Protein AF-A0A5J4SDQ0-F1 (afdb_monomer_lite)

Sequence (479 aa):
MIQATTTTGRCYTFYNEKVYILCRSPFIAYAEPESADDTTATPYETEPVEGYEIPTNTETGEQIPNCCQRHKGVFEVAKKWFEQFPDCCAYHREISLKPWFKKSNYNGLAEKIVKQFSYTQHLISDRIENNDWYEDITDYIEYNIDSFGHPAIGWDVYYNVVKYHIQNVEGIPKDKKRRLLEFIKMQYETPEPSSKKTEKTEKTDLNVLYSTYQKWFKIFPFDLSFFADIKPLFENKLYLINEKPKWNRYTKLASVKMHTKGTLIEALVALTDDIITRINTSSLYEEGLLTNPDKIKLELILKERKTKKYINNSQDEGQRYRKMLKEWFEDEKRFIKEITPFLNQSEKENTCSEAKETVQQPNTIKPKREIKTKELGDYFKNSFKGAGNGNINYFDEFIEDLKMDRTAKEFAEIALLAFEGGKMNDRKPKTFKVWYNIFCECVGCKYSKDYKPNRLYNRGGSIERLFGYLLVGRDKIHS

pLDDT: mean 78.06, std 20.23, range [22.03, 97.81]

Secondary structure (DSSP, 8-state):
-EEEE-TTS-EEEEETTEEEEESS-----------TTS--B---PPPPPTT----B-TTT--BTTTTSHHHHHHHHHHHHHHHHTTTTSHHHHHHHTSTT--GGGGTTHHHHHHHHHHHHHHHHHHHTTSTTHHHHHHHHHHHHHHTT-BS-TTHHHHHHHHHHHHHH-SSS-HHHHHHHHHHHHHHH-SPP--S--S-------HHHHHHHHHHHHHHS-TTSGGGTTTHHHHHS----B-SPPEEETTTTEEEEEBPPHHHHHHHHHHHHHHHHHHSSHHHHHHTT----HHHHHHHHHHHHHHH-------SSHHHHHHHHHHHHHHHHHHHHHHHHHHHHHHHHHTTSS--S----------------HHHHHTTB-TTTTT-STT---HHHHHHHHHHS---HHHHHHHHHHHHHSTTB-TT--SSHHHHHHHHHHHHT----TT--HHHH--TT-HHHHHTGGGTTT------

Radius of gyration: 32.78 Å; chains: 1; bounding box: 77×62×99 Å

Structure (mmCIF, N/CA/C/O backbone):
data_AF-A0A5J4SDQ0-F1
#
_entry.id   AF-A0A5J4SDQ0-F1
#
loop_
_atom_site.group_PDB
_atom_site.id
_atom_site.type_symbol
_atom_site.label_atom_id
_atom_site.label_alt_id
_atom_site.label_comp_id
_atom_site.label_asym_id
_atom_site.label_entity_id
_atom_site.label_seq_id
_atom_site.pdbx_PDB_ins_code
_atom_site.Cartn_x
_atom_site.Cartn_y
_atom_site.Cartn_z
_atom_site.occupancy
_atom_site.B_iso_or_equiv
_atom_site.auth_seq_id
_atom_site.auth_comp_id
_atom_site.auth_asym_id
_atom_site.auth_atom_id
_atom_site.pdbx_PDB_model_num
ATOM 1 N N . MET A 1 1 ? 7.386 -9.328 0.219 1.00 35.69 1 MET A N 1
ATOM 2 C CA . MET A 1 1 ? 5.950 -9.327 -0.103 1.00 35.69 1 MET A CA 1
ATOM 3 C C . MET A 1 1 ? 5.173 -9.509 1.193 1.00 35.69 1 MET A C 1
ATOM 5 O O . MET A 1 1 ? 5.039 -10.629 1.663 1.00 35.69 1 MET A O 1
ATOM 9 N N . ILE A 1 2 ? 4.728 -8.419 1.819 1.00 30.23 2 ILE A N 1
ATOM 10 C CA . ILE A 1 2 ? 3.844 -8.523 2.988 1.00 30.23 2 ILE A CA 1
ATOM 11 C C . ILE A 1 2 ? 2.436 -8.767 2.433 1.00 30.23 2 ILE A C 1
ATOM 13 O O . ILE A 1 2 ? 1.998 -8.047 1.533 1.00 30.23 2 ILE A O 1
ATOM 17 N N . GLN A 1 3 ? 1.760 -9.815 2.898 1.00 29.72 3 GLN A N 1
ATOM 18 C CA . GLN A 1 3 ? 0.373 -10.096 2.538 1.00 29.72 3 GLN A CA 1
ATOM 19 C C . GLN A 1 3 ? -0.507 -9.823 3.752 1.00 29.72 3 GLN A C 1
ATOM 21 O O . GLN A 1 3 ? -0.390 -10.493 4.773 1.00 29.72 3 GLN A O 1
ATOM 26 N N . ALA A 1 4 ? -1.390 -8.832 3.645 1.00 30.05 4 ALA A N 1
ATOM 27 C CA . ALA A 1 4 ? -2.441 -8.616 4.631 1.00 30.05 4 ALA A CA 1
ATOM 28 C C . ALA A 1 4 ? -3.776 -9.044 4.017 1.00 30.05 4 ALA A C 1
ATOM 30 O O . ALA A 1 4 ? -4.171 -8.557 2.958 1.00 30.05 4 ALA A O 1
ATOM 31 N N . THR A 1 5 ? -4.479 -9.963 4.670 1.00 27.41 5 THR A N 1
ATOM 32 C CA . THR A 1 5 ? -5.868 -10.310 4.349 1.00 27.41 5 THR A CA 1
ATOM 33 C C . THR A 1 5 ? -6.805 -9.522 5.250 1.00 27.41 5 THR A C 1
ATOM 35 O O . THR A 1 5 ? -6.665 -9.567 6.471 1.00 27.41 5 THR A O 1
ATOM 38 N N . THR A 1 6 ? -7.796 -8.843 4.670 1.00 31.20 6 THR A N 1
ATOM 39 C CA . THR A 1 6 ? -8.962 -8.384 5.441 1.00 31.20 6 THR A CA 1
ATOM 40 C C . THR A 1 6 ? -10.070 -9.431 5.383 1.00 31.20 6 THR A C 1
ATOM 42 O O . THR A 1 6 ? -10.131 -10.258 4.470 1.00 31.20 6 THR A O 1
ATOM 45 N N . THR A 1 7 ? -11.000 -9.359 6.333 1.00 30.38 7 THR A N 1
ATOM 46 C CA . THR A 1 7 ? -12.208 -10.197 6.472 1.00 30.38 7 THR A CA 1
ATOM 47 C C . THR A 1 7 ? -13.128 -10.226 5.239 1.00 30.38 7 THR A C 1
ATOM 49 O O . THR A 1 7 ? -14.090 -10.986 5.217 1.00 30.38 7 THR A O 1
ATOM 52 N N . THR A 1 8 ? -12.826 -9.452 4.189 1.00 31.61 8 THR A N 1
ATOM 53 C CA . THR A 1 8 ? -13.563 -9.416 2.912 1.00 31.61 8 THR A CA 1
ATOM 54 C C . THR A 1 8 ? -12.995 -10.335 1.820 1.00 31.61 8 THR A C 1
ATOM 56 O O . THR A 1 8 ? -13.502 -10.327 0.700 1.00 31.61 8 THR A O 1
ATOM 59 N N . GLY A 1 9 ? -11.946 -11.119 2.105 1.00 27.59 9 GLY A N 1
ATOM 60 C CA . GLY A 1 9 ? -11.331 -12.024 1.121 1.00 27.59 9 GLY A CA 1
ATOM 61 C C . GLY A 1 9 ? -10.495 -11.313 0.049 1.00 27.59 9 GLY A C 1
ATOM 62 O O . GLY A 1 9 ? -10.188 -11.900 -0.986 1.00 27.59 9 GLY A O 1
ATOM 63 N N . ARG A 1 10 ? -10.131 -10.044 0.278 1.00 35.12 10 ARG A N 1
ATOM 64 C CA . ARG A 1 10 ? -9.193 -9.293 -0.565 1.00 35.12 10 ARG A CA 1
ATOM 65 C C . ARG A 1 10 ? -7.779 -9.468 -0.019 1.00 35.12 10 ARG A C 1
ATOM 67 O O . ARG A 1 10 ? -7.531 -9.168 1.151 1.00 35.12 10 ARG A O 1
ATOM 74 N N . CYS A 1 11 ? -6.873 -9.947 -0.867 1.00 38.09 11 CYS A N 1
ATOM 75 C CA . CYS A 1 11 ? -5.451 -10.031 -0.556 1.00 38.09 11 CYS A CA 1
ATOM 76 C C . CYS A 1 11 ? -4.779 -8.717 -0.961 1.00 38.09 11 CYS A C 1
ATOM 78 O O . CYS A 1 11 ? -4.928 -8.264 -2.098 1.00 38.09 11 CYS A O 1
ATOM 80 N N . TYR A 1 12 ? -4.058 -8.109 -0.024 1.00 41.94 12 TYR A N 1
ATOM 81 C CA . TYR A 1 12 ? -3.282 -6.899 -0.257 1.00 41.94 12 TYR A CA 1
ATOM 82 C C . TYR A 1 12 ? -1.801 -7.252 -0.302 1.00 41.94 12 TYR A C 1
ATOM 84 O O . TYR A 1 12 ? -1.315 -7.964 0.575 1.00 41.94 12 TYR A O 1
ATOM 92 N N . THR A 1 13 ? -1.087 -6.761 -1.309 1.00 46.81 13 THR A N 1
ATOM 93 C CA . THR A 1 13 ? 0.366 -6.918 -1.428 1.00 46.81 13 THR A CA 1
ATOM 94 C C . THR A 1 13 ? 1.042 -5.557 -1.371 1.00 46.81 13 THR A C 1
ATOM 96 O O . THR A 1 13 ? 0.625 -4.631 -2.060 1.00 46.81 13 THR A O 1
ATOM 99 N N . PHE A 1 14 ? 2.077 -5.431 -0.542 1.00 45.88 14 PHE A N 1
ATOM 100 C CA . PHE A 1 14 ? 2.837 -4.188 -0.387 1.00 45.88 14 PHE A CA 1
ATOM 101 C C . PHE A 1 14 ? 4.094 -4.207 -1.256 1.00 45.88 14 PHE A C 1
ATOM 103 O O . PHE A 1 14 ? 4.908 -5.127 -1.132 1.00 45.88 14 PHE A O 1
ATOM 110 N N . TYR A 1 15 ? 4.250 -3.187 -2.102 1.00 43.94 15 TYR A N 1
ATOM 111 C CA . TYR A 1 15 ? 5.449 -2.971 -2.914 1.00 43.94 15 TYR A CA 1
ATOM 112 C C . TYR A 1 15 ? 5.595 -1.476 -3.255 1.00 43.94 15 TYR A C 1
ATOM 114 O O . TYR A 1 15 ? 4.617 -0.835 -3.637 1.00 43.94 15 TYR A O 1
ATOM 122 N N . ASN A 1 16 ? 6.794 -0.907 -3.070 1.00 43.16 16 ASN A N 1
ATOM 123 C CA . ASN A 1 16 ? 7.130 0.502 -3.354 1.00 43.16 16 ASN A CA 1
ATOM 124 C C . ASN A 1 16 ? 6.102 1.536 -2.843 1.00 43.16 16 ASN A C 1
ATOM 126 O O . ASN A 1 16 ? 5.562 2.319 -3.619 1.00 43.16 16 ASN A O 1
ATOM 130 N N . GLU A 1 17 ? 5.787 1.508 -1.541 1.00 43.22 17 GLU A N 1
ATOM 131 C CA . GLU A 1 17 ? 4.808 2.402 -0.875 1.00 43.22 17 GLU A CA 1
ATOM 132 C C . GLU A 1 17 ? 3.357 2.325 -1.405 1.00 43.22 17 GLU A C 1
ATOM 134 O O . GLU A 1 17 ? 2.469 3.027 -0.913 1.00 43.22 17 GLU A O 1
ATOM 139 N N . LYS A 1 18 ? 3.080 1.434 -2.364 1.00 42.62 18 LYS A N 1
ATOM 140 C CA . LYS A 1 18 ? 1.749 1.161 -2.909 1.00 42.62 18 LYS A CA 1
ATOM 141 C C . LYS A 1 18 ? 1.199 -0.144 -2.341 1.00 42.62 18 LYS A C 1
ATOM 143 O O . LYS A 1 18 ? 1.932 -1.100 -2.073 1.00 42.62 18 LYS A O 1
ATOM 148 N N . VAL A 1 19 ? -0.123 -0.187 -2.184 1.00 51.25 19 VAL A N 1
ATOM 149 C CA . VAL A 1 19 ? -0.841 -1.428 -1.871 1.00 51.25 19 VAL A CA 1
ATOM 150 C C . VAL A 1 19 ? -1.544 -1.912 -3.128 1.00 51.25 19 VAL A C 1
ATOM 152 O O . VAL A 1 19 ? -2.356 -1.190 -3.707 1.00 51.25 19 VAL A O 1
ATOM 155 N N . TYR A 1 20 ? -1.245 -3.138 -3.531 1.00 49.38 20 TYR A N 1
ATOM 156 C CA . TYR A 1 20 ? -1.877 -3.818 -4.651 1.00 49.38 20 TYR A CA 1
ATOM 157 C C . TYR A 1 20 ? -3.036 -4.669 -4.144 1.00 49.38 20 TYR A C 1
ATOM 159 O O . TYR A 1 20 ? -2.878 -5.425 -3.185 1.00 49.38 20 TYR A O 1
ATOM 167 N N . ILE A 1 21 ? -4.206 -4.542 -4.770 1.00 46.56 21 ILE A N 1
ATOM 168 C CA . ILE A 1 21 ? -5.401 -5.322 -4.429 1.00 46.56 21 ILE A CA 1
ATOM 169 C C . ILE A 1 21 ? -5.497 -6.500 -5.399 1.00 46.56 21 ILE A C 1
ATOM 171 O O . ILE A 1 21 ? -5.824 -6.317 -6.572 1.00 46.56 21 ILE A O 1
ATOM 175 N N . LEU A 1 22 ? -5.249 -7.715 -4.912 1.00 44.12 22 LEU A N 1
ATOM 176 C CA . LEU A 1 22 ? -5.443 -8.936 -5.691 1.00 44.12 22 LEU A CA 1
ATOM 177 C C . LEU A 1 22 ? -6.931 -9.306 -5.676 1.00 44.12 22 LEU A C 1
ATOM 179 O O . LEU A 1 22 ? -7.453 -9.868 -4.709 1.00 44.12 22 LEU A O 1
ATOM 183 N N . CYS A 1 23 ? -7.635 -8.995 -6.763 1.00 31.80 23 CYS A N 1
ATOM 184 C CA . CYS A 1 23 ? -8.961 -9.547 -7.021 1.00 31.80 23 CYS A CA 1
ATOM 185 C C . CYS A 1 23 ? -8.802 -10.934 -7.665 1.00 31.80 23 CYS A C 1
ATOM 187 O O . CYS A 1 23 ? -8.583 -11.025 -8.866 1.00 31.80 23 CYS A O 1
ATOM 189 N N . ARG A 1 24 ? -8.979 -11.991 -6.855 1.00 32.12 24 ARG A N 1
ATOM 190 C CA . ARG A 1 24 ? -8.962 -13.435 -7.197 1.00 32.12 24 ARG A CA 1
ATOM 191 C C . ARG A 1 24 ? -7.574 -14.089 -7.322 1.00 32.12 24 ARG A C 1
ATOM 193 O O . ARG A 1 24 ? -7.074 -14.293 -8.418 1.00 32.12 24 ARG A O 1
ATOM 200 N N . SER A 1 25 ? -7.020 -14.559 -6.201 1.00 28.48 25 SER A N 1
ATOM 201 C CA . SER A 1 25 ? -6.158 -15.756 -6.186 1.00 28.48 25 SER A CA 1
ATOM 202 C C . SER A 1 25 ? -6.154 -16.409 -4.788 1.00 28.48 25 SER A C 1
ATOM 204 O O . SER A 1 25 ? -6.123 -15.673 -3.801 1.00 28.48 25 SER A O 1
ATOM 206 N N . PRO A 1 26 ? -6.215 -17.754 -4.670 1.00 24.03 26 PRO A N 1
ATOM 207 C CA . PRO A 1 26 ? -6.356 -18.476 -3.399 1.00 24.03 26 PRO A CA 1
ATOM 208 C C . PRO A 1 26 ? -5.028 -18.780 -2.677 1.00 24.03 26 PRO A C 1
ATOM 210 O O . PRO A 1 26 ? -5.025 -19.531 -1.703 1.00 24.03 26 PRO A O 1
ATOM 213 N N . PHE A 1 27 ? -3.897 -18.228 -3.118 1.00 24.38 27 PHE A N 1
ATOM 214 C CA . PHE A 1 27 ? -2.608 -18.481 -2.472 1.00 24.38 27 PHE A CA 1
ATOM 215 C C . PHE A 1 27 ? -2.344 -17.472 -1.353 1.00 24.38 27 PHE A C 1
ATOM 217 O O . PHE A 1 27 ? -1.877 -16.360 -1.587 1.00 24.38 27 PHE A O 1
ATOM 224 N N . ILE A 1 28 ? -2.677 -17.888 -0.130 1.00 24.25 28 ILE A N 1
ATOM 225 C CA . ILE A 1 28 ? -2.322 -17.205 1.115 1.00 24.25 28 ILE A CA 1
ATOM 226 C C . ILE A 1 28 ? -0.981 -17.778 1.579 1.00 24.25 28 ILE A C 1
ATOM 228 O O . ILE A 1 28 ? -0.920 -18.937 1.991 1.00 24.25 28 ILE A O 1
ATOM 232 N N . ALA A 1 29 ? 0.078 -16.974 1.535 1.00 22.23 29 ALA A N 1
ATOM 233 C CA . ALA A 1 29 ? 1.296 -17.235 2.291 1.00 22.23 29 ALA A CA 1
ATOM 234 C C . ALA A 1 29 ? 1.412 -16.143 3.359 1.00 22.23 29 ALA A C 1
ATOM 236 O O . ALA A 1 29 ? 1.657 -14.978 3.053 1.00 22.23 29 ALA A O 1
ATOM 237 N N . TYR A 1 30 ? 1.189 -16.519 4.620 1.00 22.03 30 TYR A N 1
ATOM 238 C CA . TYR A 1 30 ? 1.487 -15.655 5.757 1.00 22.03 30 TYR A CA 1
ATOM 239 C C . TYR A 1 30 ? 3.001 -15.429 5.797 1.00 22.03 30 TYR A C 1
ATOM 241 O O . TYR A 1 30 ? 3.755 -16.376 6.007 1.00 22.03 30 TYR A O 1
ATOM 249 N N . ALA A 1 31 ? 3.435 -14.190 5.586 1.00 23.86 31 ALA A N 1
ATOM 250 C CA . ALA A 1 31 ? 4.782 -13.753 5.921 1.00 23.86 31 ALA A CA 1
ATOM 251 C C . ALA A 1 31 ? 4.683 -12.885 7.179 1.00 23.86 31 ALA A C 1
ATOM 253 O O . ALA A 1 31 ? 3.942 -11.898 7.198 1.00 23.86 31 ALA A O 1
ATOM 254 N N . GLU A 1 32 ? 5.386 -13.293 8.236 1.00 22.89 32 GLU A N 1
ATOM 255 C CA . GLU A 1 32 ? 5.629 -12.472 9.424 1.00 22.89 32 GLU A CA 1
ATOM 256 C C . GLU A 1 32 ? 6.285 -11.136 9.024 1.00 22.89 32 GLU A C 1
ATOM 258 O O . GLU A 1 32 ? 6.866 -11.039 7.937 1.00 22.89 32 GLU A O 1
ATOM 263 N N . PRO A 1 33 ? 6.181 -10.077 9.851 1.00 29.58 33 PRO A N 1
ATOM 264 C CA . PRO A 1 33 ? 6.766 -8.776 9.555 1.00 29.58 33 PRO A CA 1
ATOM 265 C C . PRO A 1 33 ? 8.284 -8.828 9.772 1.00 29.58 33 PRO A C 1
ATOM 267 O O . PRO A 1 33 ? 8.825 -8.183 10.666 1.00 29.58 33 PRO A O 1
ATOM 270 N N . GLU A 1 34 ? 8.983 -9.607 8.956 1.00 27.52 34 GLU A N 1
ATOM 271 C CA . GLU A 1 34 ? 10.407 -9.419 8.742 1.00 27.52 34 GLU A CA 1
ATOM 272 C C . GLU A 1 34 ? 10.576 -8.174 7.869 1.00 27.52 34 GLU A C 1
ATOM 274 O O . GLU A 1 34 ? 9.762 -7.890 6.983 1.00 27.52 34 GLU A O 1
ATOM 279 N N . SER A 1 35 ? 11.585 -7.363 8.188 1.00 38.53 35 SER A N 1
ATOM 280 C CA . SER A 1 35 ? 11.881 -6.120 7.477 1.00 38.53 35 SER A CA 1
ATOM 281 C C . SER A 1 35 ? 11.805 -6.317 5.95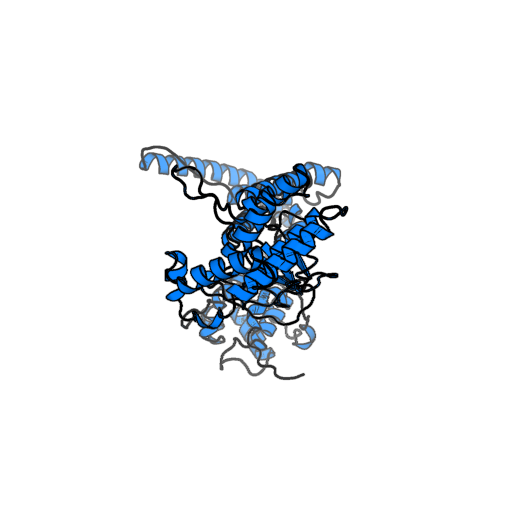6 1.00 38.53 35 SER A C 1
ATOM 283 O O . SER A 1 35 ? 12.195 -7.367 5.444 1.00 38.53 35 SER A O 1
ATOM 285 N N . ALA A 1 36 ? 11.316 -5.317 5.212 1.00 44.84 36 ALA A N 1
ATOM 286 C CA . ALA A 1 36 ? 11.179 -5.388 3.749 1.00 44.84 36 ALA A CA 1
ATOM 287 C C . ALA A 1 36 ? 12.482 -5.797 3.016 1.00 44.84 36 ALA A C 1
ATOM 289 O O . ALA A 1 36 ? 12.428 -6.206 1.854 1.00 44.84 36 ALA A O 1
ATOM 290 N N . ASP A 1 37 ? 13.621 -5.725 3.709 1.00 45.75 37 ASP A N 1
ATOM 291 C CA . ASP A 1 37 ? 14.965 -6.087 3.262 1.00 45.75 37 ASP A CA 1
ATOM 292 C C . ASP A 1 37 ? 15.222 -7.603 3.151 1.00 45.75 37 ASP A C 1
ATOM 294 O O . ASP A 1 37 ? 16.199 -7.998 2.509 1.00 45.75 37 ASP A O 1
ATOM 298 N N . ASP A 1 38 ? 14.373 -8.455 3.739 1.00 51.53 38 ASP A N 1
ATOM 299 C CA . ASP A 1 38 ? 14.533 -9.921 3.695 1.00 51.53 38 ASP A CA 1
ATOM 300 C C . ASP A 1 38 ? 13.494 -10.623 2.808 1.00 51.53 38 ASP A C 1
ATOM 302 O O . ASP A 1 38 ? 13.595 -11.819 2.530 1.00 51.53 38 ASP A O 1
ATOM 306 N N . THR A 1 39 ? 12.527 -9.877 2.270 1.00 57.25 39 THR A N 1
ATOM 307 C CA . THR A 1 39 ? 11.602 -10.421 1.273 1.00 57.25 39 THR A CA 1
ATOM 308 C C . THR A 1 39 ? 12.149 -10.224 -0.131 1.00 57.25 39 THR A C 1
ATOM 310 O O . THR A 1 39 ? 12.663 -9.156 -0.421 1.00 57.25 39 THR A O 1
ATOM 313 N N . THR A 1 40 ? 12.002 -11.204 -1.023 1.00 66.56 40 THR A N 1
ATOM 314 C CA . THR A 1 40 ? 12.386 -11.071 -2.439 1.00 66.56 40 THR A CA 1
ATOM 315 C C . THR A 1 40 ? 11.179 -11.269 -3.349 1.00 66.56 40 THR A C 1
ATOM 317 O O . THR A 1 40 ? 10.219 -11.956 -2.991 1.00 66.56 40 THR A O 1
ATOM 320 N N . ALA A 1 41 ? 11.202 -10.638 -4.518 1.00 74.19 41 ALA A N 1
ATOM 321 C CA . ALA A 1 41 ? 10.273 -10.917 -5.606 1.00 74.19 41 ALA A CA 1
ATOM 322 C C . ALA A 1 41 ? 11.092 -11.160 -6.871 1.00 74.19 41 ALA A C 1
ATOM 324 O O . ALA A 1 41 ? 11.980 -10.372 -7.196 1.00 74.19 41 ALA A O 1
ATOM 325 N N . THR A 1 42 ? 10.829 -12.272 -7.553 1.00 77.50 42 THR A N 1
ATOM 326 C CA . THR A 1 42 ? 11.573 -12.648 -8.755 1.00 77.50 42 THR A CA 1
ATOM 327 C C . THR A 1 42 ? 11.252 -11.690 -9.902 1.00 77.50 42 THR A C 1
ATOM 329 O O . THR A 1 42 ? 10.067 -11.439 -10.140 1.00 77.50 42 THR A O 1
ATOM 332 N N . PRO A 1 43 ? 12.266 -11.197 -10.636 1.00 85.06 43 PRO A N 1
ATOM 333 C CA . PRO A 1 43 ? 12.045 -10.478 -11.883 1.00 85.06 43 PRO A CA 1
ATOM 334 C C . PRO A 1 43 ? 11.229 -11.322 -12.867 1.00 85.06 43 PRO A C 1
ATOM 336 O O . PRO A 1 43 ? 11.309 -12.554 -12.858 1.00 85.06 43 PRO A O 1
ATOM 339 N N . TYR A 1 44 ? 10.470 -10.663 -13.735 1.00 88.44 44 TYR A N 1
ATOM 340 C CA . TYR A 1 44 ? 9.687 -11.312 -14.783 1.00 88.44 44 TYR A CA 1
ATOM 341 C C . TYR A 1 44 ? 9.853 -10.580 -16.116 1.00 88.44 44 TYR A C 1
ATOM 343 O O . TYR A 1 44 ? 10.232 -9.410 -16.156 1.00 88.44 44 TYR A O 1
ATOM 351 N N . GLU A 1 45 ? 9.613 -11.267 -17.229 1.00 90.19 45 GLU A N 1
ATOM 352 C CA . GLU A 1 45 ? 9.685 -10.653 -18.557 1.00 90.19 45 GLU A CA 1
ATOM 353 C C . GLU A 1 45 ? 8.442 -9.816 -18.849 1.00 90.19 45 GLU A C 1
ATOM 355 O O . GLU A 1 45 ? 7.326 -10.186 -18.486 1.00 90.19 45 GLU A O 1
ATOM 360 N N . THR A 1 46 ? 8.641 -8.680 -19.511 1.00 92.06 46 THR A N 1
ATOM 361 C CA . THR A 1 46 ? 7.539 -7.821 -19.948 1.00 92.06 46 THR A CA 1
ATOM 362 C C . THR A 1 46 ? 7.172 -8.094 -21.389 1.00 92.06 46 THR A C 1
ATOM 364 O O . THR A 1 46 ? 8.048 -8.317 -22.227 1.00 92.06 46 THR A O 1
ATOM 367 N N . GLU A 1 47 ? 5.888 -7.982 -21.694 1.00 92.25 47 GLU A N 1
ATOM 368 C CA . GLU A 1 47 ? 5.394 -8.153 -23.054 1.00 92.25 47 GLU A CA 1
ATOM 369 C C . GLU A 1 47 ? 5.553 -6.865 -23.883 1.00 92.25 47 GLU A C 1
ATOM 371 O O . GLU A 1 47 ? 5.419 -5.754 -23.344 1.00 92.25 47 GLU A O 1
ATOM 376 N N . PRO A 1 48 ? 5.851 -6.988 -25.191 1.00 93.12 48 PRO A N 1
ATOM 377 C CA . PRO A 1 48 ? 5.778 -5.858 -26.103 1.00 93.12 48 PRO A CA 1
ATOM 378 C C . PRO A 1 48 ? 4.333 -5.359 -26.205 1.00 93.12 48 PRO A C 1
ATOM 380 O O . PRO A 1 48 ? 3.376 -6.110 -26.014 1.00 93.12 48 PRO A O 1
ATOM 383 N N . VAL A 1 49 ? 4.171 -4.078 -26.517 1.00 91.31 49 VAL A N 1
ATOM 384 C CA . VAL A 1 49 ? 2.842 -3.501 -26.745 1.00 91.31 49 VAL A CA 1
ATOM 385 C C . VAL A 1 49 ? 2.297 -3.930 -28.110 1.00 91.31 49 VAL A C 1
ATOM 387 O O . VAL A 1 49 ? 3.059 -4.259 -29.019 1.00 91.31 49 VAL A O 1
ATOM 390 N N . GLU A 1 50 ? 0.972 -3.944 -28.254 1.00 90.25 50 GLU A N 1
ATOM 391 C CA . GLU A 1 50 ? 0.317 -4.246 -29.533 1.00 90.25 50 GLU A CA 1
ATOM 392 C C . GLU A 1 50 ? 0.849 -3.334 -30.648 1.00 90.25 50 GLU A C 1
ATOM 394 O O . GLU A 1 50 ? 1.003 -2.134 -30.430 1.00 90.25 50 GLU A O 1
ATOM 399 N N . GLY A 1 51 ? 1.138 -3.915 -31.817 1.00 91.25 51 GLY A N 1
ATOM 400 C CA . GLY A 1 51 ? 1.719 -3.202 -32.961 1.00 91.25 51 GLY A CA 1
ATOM 401 C C . GLY A 1 51 ? 3.248 -3.101 -32.948 1.00 91.25 51 GLY A C 1
ATOM 402 O O . GLY A 1 51 ? 3.831 -2.621 -33.919 1.00 91.25 51 GLY A O 1
ATOM 403 N N . TYR A 1 52 ? 3.919 -3.581 -31.897 1.00 95.50 52 TYR A N 1
ATOM 404 C CA . TYR A 1 52 ? 5.376 -3.565 -31.844 1.00 95.50 52 TYR A CA 1
ATOM 405 C C . TYR A 1 52 ? 6.003 -4.565 -32.824 1.00 95.50 52 TYR A C 1
ATOM 407 O O . TYR A 1 52 ? 5.831 -5.780 -32.705 1.00 95.50 52 TYR A O 1
ATOM 415 N N . GLU A 1 53 ? 6.826 -4.043 -33.728 1.00 93.88 53 GLU A N 1
ATOM 416 C CA . GLU A 1 53 ? 7.712 -4.825 -34.585 1.00 93.88 53 GLU A CA 1
ATOM 417 C C . GLU A 1 53 ? 9.150 -4.727 -34.078 1.00 93.88 53 GLU A C 1
ATOM 419 O O . GLU A 1 53 ? 9.619 -3.643 -33.724 1.00 93.88 53 GLU A O 1
ATOM 424 N N . ILE A 1 54 ? 9.866 -5.857 -34.054 1.00 93.00 54 ILE A N 1
ATOM 425 C CA . ILE A 1 54 ? 11.262 -5.894 -33.604 1.00 93.00 54 ILE A CA 1
ATOM 426 C C . ILE A 1 54 ? 12.118 -5.075 -34.583 1.00 93.00 54 ILE A C 1
ATOM 428 O O . ILE A 1 54 ? 12.259 -5.473 -35.746 1.00 93.00 54 ILE A O 1
ATOM 432 N N . PRO A 1 55 ? 12.747 -3.973 -34.130 1.00 92.56 55 PRO A N 1
ATOM 433 C CA . PRO A 1 55 ? 13.624 -3.181 -34.967 1.00 92.56 55 PRO A CA 1
ATOM 434 C C . PRO A 1 55 ? 14.757 -4.039 -35.513 1.00 92.56 55 PRO A C 1
ATOM 436 O O . PRO A 1 55 ? 15.443 -4.745 -34.769 1.00 92.56 55 PRO A O 1
ATOM 439 N N . THR A 1 56 ? 14.956 -3.937 -36.820 1.00 93.88 56 THR A N 1
ATOM 440 C CA . THR A 1 56 ? 15.993 -4.655 -37.551 1.00 93.88 56 THR A CA 1
ATOM 441 C C . THR A 1 56 ? 16.799 -3.645 -38.357 1.00 93.88 56 THR A C 1
ATOM 443 O O . THR A 1 56 ? 16.233 -2.737 -38.966 1.00 93.88 56 THR A O 1
ATOM 446 N N . ASN A 1 57 ? 18.124 -3.765 -38.332 1.00 94.19 57 ASN A N 1
ATOM 447 C CA . ASN A 1 57 ? 19.002 -2.946 -39.155 1.00 94.19 57 ASN A CA 1
ATOM 448 C C . ASN A 1 57 ? 18.744 -3.266 -40.636 1.00 94.19 57 ASN A C 1
ATOM 450 O O . ASN A 1 57 ? 18.814 -4.425 -41.040 1.00 94.19 57 ASN A O 1
ATOM 454 N N . THR A 1 58 ? 18.462 -2.249 -41.447 1.00 90.00 58 THR A N 1
ATOM 455 C CA . THR A 1 58 ? 18.114 -2.424 -42.866 1.00 90.00 58 THR A CA 1
ATOM 456 C C . THR A 1 58 ? 19.274 -2.920 -43.728 1.00 90.00 58 THR A C 1
ATOM 458 O O . THR A 1 58 ? 19.037 -3.481 -44.791 1.00 90.00 58 THR A O 1
ATOM 461 N N . GLU A 1 59 ? 20.517 -2.711 -43.292 1.00 91.00 59 GLU A N 1
ATOM 462 C CA . GLU A 1 59 ? 21.727 -3.108 -44.017 1.00 91.00 59 GLU A CA 1
ATOM 463 C C . GLU A 1 59 ? 22.254 -4.466 -43.544 1.00 91.00 59 GLU A C 1
ATOM 465 O O . GLU A 1 59 ? 22.631 -5.302 -44.362 1.00 91.00 59 GLU A O 1
ATOM 470 N N . THR A 1 60 ? 22.281 -4.702 -42.227 1.00 92.44 60 THR A N 1
ATOM 471 C CA . THR A 1 60 ? 22.887 -5.914 -41.645 1.00 92.44 60 THR A CA 1
ATOM 472 C C . THR A 1 60 ? 21.879 -7.007 -41.300 1.00 92.44 60 THR A C 1
ATOM 474 O O . THR A 1 60 ? 22.276 -8.146 -41.069 1.00 92.44 60 THR A O 1
ATOM 477 N N . GLY A 1 61 ? 20.581 -6.691 -41.236 1.00 92.62 61 GLY A N 1
ATOM 478 C CA . GLY A 1 61 ? 19.551 -7.618 -40.762 1.00 92.62 61 GLY A CA 1
ATOM 479 C C . GLY A 1 61 ? 19.616 -7.903 -39.255 1.00 92.62 61 GLY A C 1
ATOM 480 O O . GLY A 1 61 ? 18.891 -8.765 -38.760 1.00 92.62 61 GLY A O 1
ATOM 481 N N . GLU A 1 62 ? 20.477 -7.208 -38.504 1.00 94.75 62 GLU A N 1
ATOM 482 C CA . GLU A 1 62 ? 20.637 -7.432 -37.068 1.00 94.75 62 GLU A CA 1
ATOM 483 C C . GLU A 1 62 ? 19.481 -6.827 -36.263 1.00 94.75 62 GLU A C 1
ATOM 485 O O . GLU A 1 62 ? 19.056 -5.695 -36.495 1.00 94.75 62 GLU A O 1
ATOM 490 N N . GLN A 1 63 ? 19.001 -7.571 -35.269 1.00 95.19 63 GLN A N 1
ATOM 491 C CA . GLN A 1 63 ? 17.969 -7.125 -34.331 1.00 95.19 63 GLN A CA 1
ATOM 492 C C . GLN A 1 63 ? 18.579 -6.434 -33.101 1.00 95.19 63 GLN A C 1
ATOM 494 O O . GLN A 1 63 ? 19.799 -6.325 -32.956 1.00 95.19 63 GLN A O 1
ATOM 499 N N . ILE A 1 64 ? 17.728 -5.954 -32.189 1.00 93.56 64 ILE A N 1
ATOM 500 C CA . ILE A 1 64 ? 18.137 -5.424 -30.877 1.00 93.56 64 ILE A CA 1
ATOM 501 C C . ILE A 1 64 ? 19.089 -6.416 -30.174 1.00 93.56 64 ILE A C 1
ATOM 503 O O . ILE A 1 64 ? 18.766 -7.601 -30.092 1.00 93.56 64 ILE A O 1
ATOM 507 N N . PRO A 1 65 ? 20.228 -5.955 -29.619 1.00 94.19 65 PRO A N 1
ATOM 508 C CA . PRO A 1 65 ? 20.621 -4.552 -29.428 1.00 94.19 65 PRO A CA 1
ATOM 509 C C . PRO A 1 65 ? 21.306 -3.880 -30.628 1.00 94.19 65 PRO A C 1
ATOM 511 O O . PRO A 1 65 ? 21.477 -2.665 -30.613 1.00 94.19 65 PRO A O 1
ATOM 514 N N . ASN A 1 66 ? 21.686 -4.622 -31.667 1.00 95.62 66 ASN A N 1
ATOM 515 C CA . ASN A 1 66 ? 22.524 -4.121 -32.765 1.00 95.62 66 ASN A CA 1
ATOM 516 C C . ASN A 1 66 ? 21.742 -3.501 -33.934 1.00 95.62 66 ASN A C 1
ATOM 518 O O . ASN A 1 66 ? 22.343 -3.001 -34.882 1.00 95.62 66 ASN A O 1
ATOM 522 N N . CYS A 1 67 ? 20.412 -3.454 -33.851 1.00 94.88 67 CYS A N 1
ATOM 523 C CA . CYS A 1 67 ? 19.561 -2.872 -34.889 1.00 94.88 67 CYS A CA 1
ATOM 524 C C . CYS A 1 67 ? 19.873 -1.398 -35.201 1.00 94.88 67 CYS A C 1
ATOM 526 O O . CYS A 1 67 ? 19.679 -0.953 -36.329 1.00 94.88 67 CYS A O 1
ATOM 528 N N . CYS A 1 68 ? 20.350 -0.621 -34.221 1.00 94.31 68 CYS A N 1
ATOM 529 C CA . CYS A 1 68 ? 20.817 0.747 -34.431 1.00 94.31 68 CYS A CA 1
ATOM 530 C C . CYS A 1 68 ? 21.815 1.190 -33.350 1.00 94.31 68 CYS A C 1
ATOM 532 O O . CYS A 1 68 ? 21.876 0.622 -32.257 1.00 94.31 68 CYS A O 1
ATOM 534 N N . GLN A 1 69 ? 22.548 2.277 -33.614 1.00 94.00 69 GLN A N 1
ATOM 535 C CA . GLN A 1 69 ? 23.555 2.809 -32.685 1.00 94.00 69 GLN A CA 1
ATOM 536 C C . GLN A 1 69 ? 22.974 3.203 -31.318 1.00 94.00 69 GLN A C 1
ATOM 538 O O . GLN A 1 69 ? 23.655 3.101 -30.298 1.00 94.00 69 GLN A O 1
ATOM 543 N N . ARG A 1 70 ? 21.708 3.639 -31.276 1.00 92.94 70 ARG A N 1
ATOM 544 C CA . ARG A 1 70 ? 21.043 4.034 -30.028 1.00 92.94 70 ARG A CA 1
ATOM 545 C C . ARG A 1 70 ? 20.771 2.827 -29.126 1.00 92.94 70 ARG A C 1
ATOM 547 O O . ARG A 1 70 ? 21.131 2.877 -27.953 1.00 92.94 70 ARG A O 1
ATOM 554 N N . HIS A 1 71 ? 20.171 1.756 -29.653 1.00 96.44 71 HIS A N 1
ATOM 555 C CA . HIS A 1 71 ? 19.911 0.530 -28.880 1.00 96.44 71 HIS A CA 1
ATOM 556 C C . HIS A 1 71 ? 21.212 -0.144 -28.452 1.00 96.44 71 HIS A C 1
ATOM 558 O O . HIS A 1 71 ? 21.336 -0.535 -27.292 1.00 96.44 71 HIS A O 1
ATOM 564 N N . LYS A 1 72 ? 22.220 -0.156 -29.330 1.00 96.81 72 LYS A N 1
ATOM 565 C CA . LYS A 1 72 ? 23.557 -0.652 -29.000 1.00 96.81 72 LYS A CA 1
ATOM 566 C C . LYS A 1 72 ? 24.184 0.147 -27.858 1.00 96.81 72 LYS A C 1
ATOM 568 O O . LYS A 1 72 ? 24.673 -0.436 -26.898 1.00 96.81 72 LYS A O 1
ATOM 573 N N . GLY A 1 73 ? 24.104 1.478 -27.906 1.00 96.50 73 GLY A N 1
ATOM 574 C CA . GLY A 1 73 ? 24.601 2.346 -26.837 1.00 96.50 73 GLY A CA 1
ATOM 575 C C . GLY A 1 73 ? 23.921 2.098 -25.486 1.00 96.50 73 GLY A C 1
ATOM 576 O O . GLY A 1 73 ? 24.604 2.016 -24.468 1.00 96.50 73 GLY A O 1
ATOM 577 N N . VAL A 1 74 ? 22.594 1.925 -25.467 1.00 96.62 74 VAL A N 1
ATOM 578 C CA . VAL A 1 74 ? 21.844 1.588 -24.240 1.00 96.62 74 VAL A CA 1
ATOM 579 C C . VAL A 1 74 ? 22.279 0.235 -23.676 1.00 96.62 74 VAL A C 1
ATOM 581 O O . VAL A 1 74 ? 22.507 0.124 -22.472 1.00 96.62 74 VAL A O 1
ATOM 584 N N . PHE A 1 75 ? 22.440 -0.770 -24.539 1.00 97.81 75 PHE A N 1
ATOM 585 C CA . PHE A 1 75 ? 22.918 -2.088 -24.139 1.00 97.81 75 PHE A CA 1
ATOM 586 C C . PHE A 1 75 ? 24.317 -2.029 -23.513 1.00 97.81 75 PHE A C 1
ATOM 588 O O . PHE A 1 75 ? 24.512 -2.558 -22.423 1.00 97.81 75 PHE A O 1
ATOM 595 N N . GLU A 1 76 ? 25.268 -1.327 -24.137 1.00 97.25 76 GLU A N 1
ATOM 596 C CA . GLU A 1 76 ? 26.630 -1.194 -23.602 1.00 97.25 76 GLU A CA 1
ATOM 597 C C . GLU A 1 76 ? 26.664 -0.444 -22.260 1.00 97.25 76 GLU A C 1
ATOM 599 O O . GLU A 1 76 ? 27.409 -0.824 -21.356 1.00 97.25 76 GLU A O 1
ATOM 604 N N . VAL A 1 77 ? 25.823 0.584 -22.081 1.00 94.94 77 VAL A N 1
ATOM 605 C CA . VAL A 1 77 ? 25.679 1.277 -20.787 1.00 94.94 77 VAL A CA 1
ATOM 606 C C . VAL A 1 77 ? 25.170 0.318 -19.708 1.00 94.94 77 VAL A C 1
ATOM 608 O O . VAL A 1 77 ? 25.759 0.247 -18.628 1.00 94.94 77 VAL A O 1
ATOM 611 N N . ALA A 1 78 ? 24.110 -0.440 -19.997 1.00 96.19 78 ALA A N 1
ATOM 612 C CA . ALA A 1 78 ? 23.538 -1.394 -19.050 1.00 96.19 78 ALA A CA 1
ATO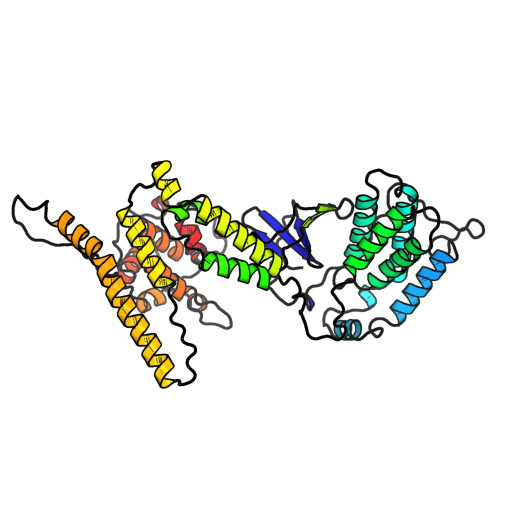M 613 C C . ALA A 1 78 ? 24.504 -2.544 -18.729 1.00 96.19 78 ALA A C 1
ATOM 615 O O . ALA A 1 78 ? 24.657 -2.926 -17.568 1.00 96.19 78 ALA A O 1
ATOM 616 N N . LYS A 1 79 ? 25.216 -3.048 -19.740 1.00 96.62 79 LYS A N 1
ATOM 617 C CA . LYS A 1 79 ? 26.233 -4.089 -19.593 1.00 96.62 79 LYS A CA 1
ATOM 618 C C . LYS A 1 79 ? 27.387 -3.624 -18.709 1.00 96.62 79 LYS A C 1
ATOM 620 O O . LYS A 1 79 ? 27.712 -4.300 -17.736 1.00 96.62 79 LYS A O 1
ATOM 625 N N . LYS A 1 80 ? 27.943 -2.437 -18.973 1.00 95.44 80 LYS A N 1
ATOM 626 C CA . LYS A 1 80 ? 29.017 -1.851 -18.158 1.00 95.44 80 LYS A CA 1
ATOM 627 C C . LYS A 1 80 ? 28.585 -1.629 -16.706 1.00 95.44 80 LYS A C 1
ATOM 629 O O . LYS A 1 80 ? 29.366 -1.853 -15.785 1.00 95.44 80 LYS A O 1
ATOM 634 N N . TRP A 1 81 ? 27.345 -1.197 -16.485 1.00 94.25 81 TRP A N 1
ATOM 635 C CA . TRP A 1 81 ? 26.786 -1.085 -15.136 1.00 94.25 81 TRP A CA 1
ATOM 636 C C . TRP A 1 81 ? 26.696 -2.459 -14.446 1.00 94.25 81 TRP A C 1
ATOM 638 O O . TRP A 1 81 ? 27.104 -2.598 -13.293 1.00 94.25 81 TRP A O 1
ATOM 648 N N . PHE A 1 82 ? 26.241 -3.495 -15.157 1.00 94.44 82 PHE A N 1
ATOM 649 C CA . PHE A 1 82 ? 26.096 -4.850 -14.614 1.00 94.44 82 PHE A CA 1
ATOM 650 C C . PHE A 1 82 ? 27.443 -5.526 -14.305 1.00 94.44 82 PHE A C 1
ATOM 652 O O . PHE A 1 82 ? 27.561 -6.314 -13.360 1.00 94.44 82 PHE A O 1
ATOM 659 N N . GLU A 1 83 ? 28.489 -5.199 -15.064 1.00 94.50 83 GLU A N 1
ATOM 660 C CA . GLU A 1 83 ? 29.863 -5.621 -14.771 1.00 94.50 83 GLU A CA 1
ATOM 661 C C . GLU A 1 83 ? 30.320 -5.110 -13.399 1.00 94.50 83 GLU A C 1
ATOM 663 O O . GLU A 1 83 ? 30.907 -5.876 -12.634 1.00 94.50 83 GLU A O 1
ATOM 668 N N . GLN A 1 84 ? 29.974 -3.864 -13.055 1.00 92.31 84 GLN A N 1
ATOM 669 C CA . GLN A 1 84 ? 30.293 -3.250 -11.762 1.00 92.31 84 GLN A CA 1
ATOM 670 C C . GLN A 1 84 ? 29.372 -3.709 -10.626 1.00 92.31 84 GLN A C 1
ATOM 672 O O . GLN A 1 84 ? 29.765 -3.651 -9.467 1.00 92.31 84 GLN A O 1
ATOM 677 N N . PHE A 1 85 ? 28.150 -4.151 -10.919 1.00 90.56 85 PHE A N 1
ATOM 678 C CA . PHE A 1 85 ? 27.222 -4.680 -9.919 1.00 90.56 85 PHE A CA 1
ATOM 679 C C . PHE A 1 85 ? 27.764 -5.979 -9.284 1.00 90.56 85 PHE A C 1
ATOM 681 O O . PHE A 1 85 ? 28.225 -6.858 -10.015 1.00 90.56 85 PHE A O 1
ATOM 688 N N . PRO A 1 86 ? 27.690 -6.179 -7.954 1.00 91.19 86 PRO A N 1
ATOM 689 C CA . PRO A 1 86 ? 27.039 -5.343 -6.940 1.00 91.19 86 PRO A CA 1
ATOM 690 C C . PRO A 1 86 ? 27.914 -4.235 -6.328 1.00 91.19 86 PRO A C 1
ATOM 692 O O . PRO A 1 86 ? 27.442 -3.479 -5.486 1.00 91.19 86 PRO A O 1
ATOM 695 N N . ASP A 1 87 ? 29.162 -4.086 -6.759 1.00 90.06 87 ASP A N 1
ATOM 696 C CA . ASP A 1 87 ? 30.122 -3.128 -6.194 1.00 90.06 87 ASP A CA 1
ATOM 697 C C . ASP A 1 87 ? 29.945 -1.678 -6.674 1.00 90.06 87 ASP A C 1
ATOM 699 O O . ASP A 1 87 ? 30.700 -0.787 -6.283 1.00 90.06 87 ASP A O 1
ATOM 703 N N . CYS A 1 88 ? 28.925 -1.408 -7.488 1.00 84.00 88 CYS A N 1
ATOM 704 C CA . CYS A 1 88 ? 28.673 -0.096 -8.077 1.00 84.00 88 CYS A CA 1
ATOM 705 C C . CYS A 1 88 ? 28.263 0.990 -7.060 1.00 84.00 88 CYS A C 1
ATOM 707 O O . CYS A 1 88 ? 28.450 2.174 -7.336 1.00 84.00 88 CYS A O 1
ATOM 709 N N . CYS A 1 89 ? 27.720 0.633 -5.887 1.00 81.94 89 CYS A N 1
ATOM 710 C CA . CYS A 1 89 ? 27.394 1.590 -4.820 1.00 81.94 89 CYS A CA 1
ATOM 711 C C . CYS A 1 89 ? 27.309 0.926 -3.432 1.00 81.94 89 CYS A C 1
ATOM 713 O O . CYS A 1 89 ? 27.306 -0.296 -3.308 1.00 81.94 89 CYS A O 1
ATOM 715 N N . ALA A 1 90 ? 27.231 1.728 -2.360 1.00 82.50 90 ALA A N 1
ATOM 716 C CA . ALA A 1 90 ? 27.109 1.215 -0.989 1.00 82.50 90 ALA A CA 1
ATOM 717 C C . ALA A 1 90 ? 25.878 0.311 -0.799 1.00 82.50 90 ALA A C 1
ATOM 719 O O . ALA A 1 90 ? 26.014 -0.782 -0.264 1.00 82.50 90 ALA A O 1
ATOM 720 N N . TYR A 1 91 ? 24.720 0.722 -1.321 1.00 81.56 91 TYR A N 1
ATOM 721 C CA . TYR A 1 91 ? 23.475 -0.040 -1.222 1.00 81.56 91 TYR A CA 1
ATOM 722 C C . TYR A 1 91 ? 23.566 -1.423 -1.888 1.00 81.56 91 TYR A C 1
ATOM 724 O O . TYR A 1 91 ? 23.223 -2.434 -1.279 1.00 81.56 91 TYR A O 1
ATOM 732 N N . HIS A 1 92 ? 24.084 -1.504 -3.117 1.00 86.12 92 HIS A N 1
ATOM 733 C CA . HIS A 1 92 ? 24.235 -2.793 -3.795 1.00 86.12 92 HIS A CA 1
ATOM 734 C C . HIS A 1 92 ? 25.304 -3.679 -3.135 1.00 86.12 92 HIS A C 1
ATOM 736 O O . HIS A 1 92 ? 25.121 -4.896 -3.081 1.00 86.12 92 HIS A O 1
ATOM 742 N N . ARG A 1 93 ? 26.354 -3.090 -2.539 1.00 88.44 93 ARG A N 1
ATOM 743 C CA . ARG A 1 93 ? 27.315 -3.829 -1.702 1.00 88.44 93 ARG A CA 1
ATOM 744 C C . ARG A 1 93 ? 26.680 -4.392 -0.435 1.00 88.44 93 ARG A C 1
ATOM 746 O O . ARG A 1 93 ? 27.040 -5.482 -0.027 1.00 88.44 93 ARG A O 1
ATOM 753 N N . GLU A 1 94 ? 25.733 -3.695 0.183 1.00 86.56 94 GLU A N 1
ATOM 754 C CA . GLU A 1 94 ? 24.990 -4.241 1.326 1.00 86.56 94 GLU A CA 1
ATOM 755 C C . GLU A 1 94 ? 24.069 -5.392 0.904 1.00 86.56 94 GLU A C 1
ATOM 757 O O . GLU A 1 94 ? 24.006 -6.416 1.585 1.00 86.56 94 GLU A O 1
ATOM 762 N N . ILE A 1 95 ? 23.409 -5.271 -0.253 1.00 84.25 95 ILE A N 1
ATOM 763 C CA . ILE A 1 95 ? 22.592 -6.352 -0.822 1.00 84.25 95 ILE A CA 1
ATOM 764 C C . ILE A 1 95 ? 23.428 -7.605 -1.087 1.00 84.25 95 ILE A C 1
ATOM 766 O O . ILE A 1 95 ? 22.948 -8.711 -0.847 1.00 84.25 95 ILE A O 1
ATOM 770 N N . SER A 1 96 ? 24.672 -7.462 -1.551 1.00 88.62 96 SER A N 1
ATOM 771 C CA . SER A 1 96 ? 25.514 -8.623 -1.858 1.00 88.62 96 SER A CA 1
ATOM 772 C C . SER A 1 96 ? 25.891 -9.459 -0.633 1.00 88.62 96 SER A C 1
ATOM 774 O O . SER A 1 96 ? 26.236 -10.630 -0.783 1.00 88.62 96 SER A O 1
ATOM 776 N N . LEU A 1 97 ? 25.768 -8.890 0.571 1.00 89.50 97 LEU A N 1
ATOM 777 C CA . LEU A 1 97 ? 25.982 -9.582 1.843 1.00 89.50 97 LEU A CA 1
ATOM 778 C C . LEU A 1 97 ? 24.761 -10.402 2.294 1.00 89.50 97 LEU A C 1
ATOM 780 O O . LEU A 1 97 ? 24.862 -11.168 3.254 1.00 89.50 97 LEU A O 1
ATOM 784 N N . LYS A 1 98 ? 23.599 -10.248 1.645 1.00 86.44 98 LYS A N 1
ATOM 785 C CA . LYS A 1 98 ? 22.369 -10.948 2.034 1.00 86.44 98 LYS A CA 1
ATOM 786 C C . LYS A 1 98 ? 22.421 -12.435 1.641 1.00 86.44 98 LYS A C 1
ATOM 788 O O . LYS A 1 98 ? 22.822 -12.749 0.521 1.00 86.44 98 LYS A O 1
ATOM 793 N N . PRO A 1 99 ? 21.930 -13.368 2.486 1.00 85.94 99 PRO A N 1
ATOM 794 C CA . PRO A 1 99 ? 22.016 -14.812 2.214 1.00 85.94 99 PRO A CA 1
ATOM 795 C C . PRO A 1 99 ? 21.308 -15.273 0.932 1.00 85.94 99 PRO A C 1
ATOM 797 O O . PRO A 1 99 ? 21.691 -16.273 0.327 1.00 85.94 99 PRO A O 1
ATOM 800 N N . TRP A 1 100 ? 20.257 -14.560 0.522 1.00 82.88 100 TRP A N 1
ATOM 801 C CA . TRP A 1 100 ? 19.480 -14.869 -0.678 1.00 82.88 100 TRP A CA 1
ATOM 802 C C . TRP A 1 100 ? 20.125 -14.337 -1.969 1.00 82.88 100 TRP A C 1
ATOM 804 O O . TRP A 1 100 ? 19.692 -14.705 -3.066 1.00 82.88 100 TRP A O 1
ATOM 814 N N . PHE A 1 101 ? 21.144 -13.477 -1.877 1.00 88.62 101 PHE A N 1
ATOM 815 C CA . PHE A 1 101 ? 21.721 -12.817 -3.040 1.00 88.62 101 PHE A CA 1
ATOM 816 C C . PHE A 1 101 ? 22.566 -13.772 -3.889 1.00 88.62 101 PHE A C 1
ATOM 818 O O . PHE A 1 101 ? 23.502 -14.415 -3.415 1.00 88.62 101 PHE A O 1
ATOM 825 N N . LYS A 1 102 ? 22.277 -13.810 -5.194 1.00 88.38 102 LYS A N 1
ATOM 826 C CA . LYS A 1 102 ? 23.120 -14.453 -6.208 1.00 88.38 102 LYS A CA 1
ATOM 827 C C . LYS A 1 102 ? 23.162 -13.576 -7.454 1.00 88.38 102 LYS A C 1
ATOM 829 O O . LYS A 1 102 ? 22.133 -13.397 -8.100 1.00 88.38 102 LYS A O 1
ATOM 834 N N . LYS A 1 103 ? 24.347 -13.074 -7.832 1.00 89.56 103 LYS A N 1
ATOM 835 C CA . LYS A 1 103 ? 24.522 -12.231 -9.037 1.00 89.56 103 LYS A CA 1
ATOM 836 C C . LYS A 1 103 ? 23.981 -12.909 -10.304 1.00 89.56 103 LYS A C 1
ATOM 838 O O . LYS A 1 103 ? 23.369 -12.245 -11.130 1.00 89.56 103 LYS A O 1
ATOM 843 N N . SER A 1 104 ? 24.131 -14.231 -10.416 1.00 89.69 104 SER A N 1
ATOM 844 C CA . SER A 1 104 ? 23.635 -15.025 -11.549 1.00 89.69 104 SER A CA 1
ATOM 845 C C . SER A 1 104 ? 22.121 -14.944 -11.762 1.00 89.69 104 SER A C 1
ATOM 847 O O . SER A 1 104 ? 21.664 -15.144 -12.882 1.00 89.69 104 SER A O 1
ATOM 849 N N . ASN A 1 105 ? 21.341 -14.636 -10.719 1.00 86.50 105 ASN A N 1
ATOM 850 C CA . ASN A 1 105 ? 19.889 -14.469 -10.835 1.00 86.50 105 ASN A CA 1
ATOM 851 C C . ASN A 1 105 ? 19.506 -13.219 -11.644 1.00 86.50 105 ASN A C 1
ATOM 853 O O . ASN A 1 105 ? 18.352 -13.075 -12.026 1.00 86.50 105 ASN A O 1
ATOM 857 N N . TYR A 1 106 ? 20.469 -12.331 -11.900 1.00 88.12 106 TYR A N 1
ATOM 858 C CA . TYR A 1 106 ? 20.301 -11.094 -12.657 1.00 88.12 106 TYR A CA 1
ATOM 859 C C . TYR A 1 106 ? 21.016 -11.154 -14.018 1.00 88.12 106 TYR A C 1
ATOM 861 O O . TYR A 1 106 ? 21.246 -10.125 -14.647 1.00 88.12 106 TYR A O 1
ATOM 869 N N . ASN A 1 107 ? 21.411 -12.343 -14.484 1.00 90.06 107 ASN A N 1
ATOM 870 C CA . ASN A 1 107 ? 21.954 -12.504 -15.832 1.00 90.06 107 ASN A CA 1
ATOM 871 C C . ASN A 1 107 ? 20.902 -12.113 -16.884 1.00 90.06 107 ASN A C 1
ATOM 873 O O . ASN A 1 107 ? 19.719 -12.392 -16.713 1.00 90.06 107 ASN A O 1
ATOM 877 N N . GLY A 1 108 ? 21.335 -11.491 -17.984 1.00 92.25 108 GLY A N 1
ATOM 878 C CA . GLY A 1 108 ? 20.431 -11.029 -19.047 1.00 92.25 108 GLY A CA 1
ATOM 879 C C . GLY A 1 108 ? 19.805 -9.649 -18.803 1.00 92.25 108 GLY A C 1
ATOM 880 O O . GLY A 1 108 ? 18.948 -9.210 -19.570 1.00 92.25 108 GLY A O 1
ATOM 881 N N . LEU A 1 109 ? 20.200 -8.945 -17.734 1.00 93.00 109 LEU A N 1
ATOM 882 C CA . LEU A 1 109 ? 19.595 -7.663 -17.367 1.00 93.00 109 LEU A CA 1
ATOM 883 C C . LEU A 1 109 ? 19.827 -6.568 -18.414 1.00 93.00 109 LEU A C 1
ATOM 885 O O . LEU A 1 109 ? 18.944 -5.747 -18.644 1.00 93.00 109 LEU A O 1
ATOM 889 N N . ALA A 1 110 ? 20.991 -6.561 -19.069 1.00 95.62 110 ALA A N 1
ATOM 890 C CA . ALA A 1 110 ? 21.293 -5.593 -20.120 1.00 95.62 110 ALA A CA 1
ATOM 891 C C . ALA A 1 110 ? 20.365 -5.782 -21.331 1.00 95.62 110 ALA A C 1
ATOM 893 O O . ALA A 1 110 ? 19.814 -4.809 -21.849 1.00 95.62 110 ALA A O 1
ATOM 894 N N . GLU A 1 111 ? 20.139 -7.034 -21.734 1.00 95.62 111 GLU A N 1
ATOM 895 C CA . GLU A 1 111 ? 19.206 -7.432 -22.787 1.00 95.62 111 GLU A CA 1
ATOM 896 C C . GLU A 1 111 ? 17.763 -7.073 -22.420 1.00 95.62 111 GLU A C 1
ATOM 898 O O . GLU A 1 111 ? 17.031 -6.531 -23.250 1.00 95.62 111 GLU A O 1
ATOM 903 N N . LYS A 1 112 ? 17.359 -7.326 -21.170 1.00 95.62 112 LYS A N 1
ATOM 904 C CA . LYS A 1 112 ? 16.044 -6.932 -20.652 1.00 95.62 112 LYS A CA 1
ATOM 905 C C . LYS A 1 112 ? 15.852 -5.415 -20.737 1.00 95.62 112 LYS A C 1
ATOM 907 O O . LYS A 1 112 ? 14.887 -4.962 -21.347 1.00 95.62 112 LYS A O 1
ATOM 912 N N . ILE A 1 113 ? 16.797 -4.629 -20.213 1.00 96.62 113 ILE A N 1
ATOM 913 C CA . ILE A 1 113 ? 16.734 -3.158 -20.204 1.00 96.62 113 ILE A CA 1
ATOM 914 C C . ILE A 1 113 ? 16.584 -2.595 -21.621 1.00 96.62 113 ILE A C 1
ATOM 916 O O . ILE A 1 113 ? 15.719 -1.750 -21.854 1.00 96.62 113 ILE A O 1
ATOM 920 N N . VAL A 1 114 ? 17.398 -3.047 -22.583 1.00 97.12 114 VAL A N 1
ATOM 921 C CA . VAL A 1 114 ? 17.343 -2.512 -23.954 1.00 97.12 114 VAL A CA 1
ATOM 922 C C . VAL A 1 114 ? 16.052 -2.906 -24.682 1.00 97.12 114 VAL A C 1
ATOM 924 O O . VAL A 1 114 ? 15.496 -2.080 -25.410 1.00 97.12 114 VAL A O 1
ATOM 927 N N . LYS A 1 115 ? 15.525 -4.119 -24.452 1.00 96.25 115 LYS A N 1
ATOM 928 C CA . LYS A 1 115 ? 14.224 -4.546 -24.995 1.00 96.25 115 LYS A CA 1
ATOM 929 C C . LYS A 1 115 ? 13.085 -3.697 -24.440 1.00 96.25 115 LYS A C 1
ATOM 931 O O . LYS A 1 115 ? 12.329 -3.113 -25.209 1.00 96.25 115 LYS A O 1
ATOM 936 N N . GLN A 1 116 ? 13.018 -3.550 -23.120 1.00 96.75 116 GLN A N 1
ATOM 937 C CA . GLN A 1 116 ? 12.007 -2.735 -22.441 1.00 96.75 116 GLN A CA 1
ATOM 938 C C . GLN A 1 116 ? 12.063 -1.269 -22.856 1.00 96.75 116 GLN A C 1
ATOM 940 O O . GLN A 1 116 ? 11.031 -0.633 -23.087 1.00 96.75 116 GLN A O 1
ATOM 945 N N . PHE A 1 117 ? 13.276 -0.736 -23.005 1.00 97.19 117 PHE A N 1
ATOM 946 C CA . PHE A 1 117 ? 13.479 0.592 -23.558 1.00 97.19 117 PHE A CA 1
ATOM 947 C C . PHE A 1 117 ? 12.892 0.686 -24.968 1.00 97.19 117 PHE A C 1
ATOM 949 O O . PHE A 1 117 ? 12.106 1.593 -25.228 1.00 97.19 117 PHE A O 1
ATOM 956 N N . SER A 1 118 ? 13.188 -0.270 -25.854 1.00 96.94 118 SER A N 1
ATOM 957 C CA . SER A 1 118 ? 12.618 -0.275 -27.203 1.00 96.94 118 SER A CA 1
ATOM 958 C C . SER A 1 118 ? 11.092 -0.359 -27.212 1.00 96.94 118 SER A C 1
ATOM 960 O O . SER A 1 118 ? 10.476 0.335 -28.020 1.00 96.94 118 SER A O 1
ATOM 962 N N . TYR A 1 119 ? 10.482 -1.174 -26.349 1.00 97.38 119 TYR A N 1
ATOM 963 C CA . TYR A 1 119 ? 9.023 -1.263 -26.256 1.00 97.38 119 TYR A CA 1
ATOM 964 C C . TYR A 1 119 ? 8.421 0.071 -25.813 1.00 97.38 119 TYR A C 1
ATOM 966 O O . TYR A 1 119 ? 7.455 0.555 -26.396 1.00 97.38 119 TYR A O 1
ATOM 974 N N . THR A 1 120 ? 9.048 0.713 -24.828 1.00 96.75 120 THR A N 1
ATOM 975 C CA . THR A 1 120 ? 8.612 2.009 -24.297 1.00 96.75 120 THR A CA 1
ATOM 976 C C . THR A 1 120 ? 8.753 3.124 -25.328 1.00 96.75 120 THR A C 1
ATOM 978 O O . THR A 1 120 ? 7.875 3.975 -25.433 1.00 96.75 120 THR A O 1
ATOM 981 N N . GLN A 1 121 ? 9.822 3.116 -26.131 1.00 95.31 121 GLN A N 1
ATOM 982 C CA . GLN A 1 121 ? 9.984 4.061 -27.238 1.00 95.31 121 GLN A CA 1
ATOM 983 C C . GLN A 1 121 ? 8.863 3.929 -28.266 1.00 95.31 121 GLN A C 1
ATOM 985 O O . GLN A 1 121 ? 8.296 4.939 -28.680 1.00 95.31 121 GLN A O 1
ATOM 990 N N . HIS A 1 122 ? 8.546 2.694 -28.662 1.00 95.62 122 HIS A N 1
ATOM 991 C CA . HIS A 1 122 ? 7.460 2.433 -29.599 1.00 95.62 122 HIS A CA 1
ATOM 992 C C . HIS A 1 122 ? 6.119 2.895 -29.020 1.00 95.62 122 HIS A C 1
ATOM 994 O O . HIS A 1 122 ? 5.428 3.668 -29.671 1.00 95.62 122 HIS A O 1
ATOM 1000 N N . LEU A 1 123 ? 5.805 2.528 -27.771 1.00 96.38 123 LEU A N 1
ATOM 1001 C CA . LEU A 1 123 ? 4.576 2.955 -27.099 1.00 96.38 123 LEU A CA 1
ATOM 1002 C C . LEU A 1 123 ? 4.432 4.482 -27.063 1.00 96.38 123 LEU A C 1
ATOM 1004 O O . LEU A 1 123 ? 3.363 5.008 -27.361 1.00 96.38 123 LEU A O 1
ATOM 1008 N N . ILE A 1 124 ? 5.500 5.197 -26.696 1.00 95.69 124 ILE A N 1
ATOM 1009 C CA . ILE A 1 124 ? 5.479 6.661 -26.672 1.00 95.69 124 ILE A CA 1
ATOM 1010 C C . ILE A 1 124 ? 5.232 7.195 -28.083 1.00 95.69 124 ILE A C 1
ATOM 1012 O O . ILE A 1 124 ? 4.358 8.032 -28.260 1.00 95.69 124 ILE A O 1
ATOM 1016 N N . SER A 1 125 ? 5.958 6.712 -29.091 1.00 93.75 125 SER A N 1
ATOM 1017 C CA . SER A 1 125 ? 5.790 7.195 -30.464 1.00 93.75 125 SER A CA 1
ATOM 1018 C C . SER A 1 125 ? 4.385 6.947 -31.017 1.00 93.75 125 SER A C 1
ATOM 1020 O O . SER A 1 125 ? 3.857 7.805 -31.716 1.00 93.75 125 SER A O 1
ATOM 1022 N N . ASP A 1 126 ? 3.807 5.784 -30.724 1.00 94.94 126 ASP A N 1
ATOM 1023 C CA . ASP A 1 126 ? 2.514 5.348 -31.252 1.00 94.94 126 ASP A CA 1
ATOM 1024 C C . ASP A 1 126 ? 1.338 6.037 -30.545 1.00 94.94 126 ASP A C 1
ATOM 1026 O O . ASP A 1 126 ? 0.371 6.455 -31.177 1.00 94.94 126 ASP A O 1
ATOM 1030 N N . ARG A 1 127 ? 1.429 6.214 -29.220 1.00 94.50 127 ARG A N 1
ATOM 1031 C CA . ARG A 1 127 ? 0.263 6.566 -28.395 1.00 94.50 127 ARG A CA 1
ATOM 1032 C C . ARG A 1 127 ? 0.304 7.944 -27.767 1.00 94.50 127 ARG A C 1
ATOM 1034 O O . ARG A 1 127 ? -0.664 8.319 -27.111 1.00 94.50 127 ARG A O 1
ATOM 1041 N N . ILE A 1 128 ? 1.370 8.726 -27.961 1.00 95.06 128 ILE A N 1
ATOM 1042 C CA . ILE A 1 128 ? 1.489 10.061 -27.349 1.00 95.06 128 ILE A CA 1
ATOM 1043 C C . ILE A 1 128 ? 0.338 11.000 -27.732 1.00 95.06 128 ILE A C 1
ATOM 1045 O O . ILE A 1 128 ? -0.001 11.881 -26.946 1.00 95.06 128 ILE A O 1
ATOM 1049 N N . GLU A 1 129 ? -0.291 10.807 -28.894 1.00 94.56 129 GLU A N 1
ATOM 1050 C CA . GLU A 1 129 ? -1.425 11.609 -29.373 1.00 94.56 129 GLU A CA 1
ATOM 1051 C C . GLU A 1 129 ? -2.811 11.061 -28.999 1.00 94.56 129 GLU A C 1
ATOM 1053 O O . GLU A 1 129 ? -3.810 11.742 -29.225 1.00 94.56 129 GLU A O 1
ATOM 1058 N N . ASN A 1 130 ? -2.893 9.891 -28.362 1.00 94.81 130 ASN A N 1
ATOM 1059 C CA . ASN A 1 130 ? -4.169 9.323 -27.926 1.00 94.81 130 ASN A CA 1
ATOM 1060 C C . ASN A 1 130 ? -4.776 10.117 -26.762 1.00 94.81 130 ASN A C 1
ATOM 1062 O O . ASN A 1 130 ? -4.072 10.767 -25.995 1.00 94.81 130 ASN A O 1
ATOM 1066 N N . ASN A 1 131 ? -6.095 10.038 -26.575 1.00 93.38 131 ASN A N 1
ATOM 1067 C CA . ASN A 1 131 ? -6.772 10.769 -25.496 1.00 93.38 131 ASN A CA 1
ATOM 1068 C C . ASN A 1 131 ? -6.307 10.339 -24.092 1.00 93.38 131 ASN A C 1
ATOM 1070 O O . ASN A 1 131 ? -6.215 11.173 -23.195 1.00 93.38 131 ASN A O 1
ATOM 1074 N N . ASP A 1 132 ? -5.996 9.055 -23.911 1.00 92.56 132 ASP A N 1
ATOM 1075 C CA . ASP A 1 132 ? -5.546 8.441 -22.657 1.00 92.56 132 ASP A CA 1
ATOM 1076 C C . ASP A 1 132 ? -4.025 8.205 -22.615 1.00 92.56 132 ASP A C 1
ATOM 1078 O O . ASP A 1 132 ? -3.538 7.377 -21.843 1.00 92.56 132 ASP A O 1
ATOM 1082 N N . TRP A 1 133 ? -3.267 8.939 -23.443 1.00 94.88 133 TRP A N 1
ATOM 1083 C CA . TRP A 1 133 ? -1.821 8.764 -23.619 1.00 94.88 133 TRP A CA 1
ATOM 1084 C C . TRP A 1 133 ? -1.041 8.759 -22.300 1.00 94.88 133 TRP A C 1
ATOM 1086 O O . TRP A 1 133 ? -0.069 8.019 -22.149 1.00 94.88 133 TRP A O 1
ATOM 1096 N N . TYR A 1 134 ? -1.437 9.611 -21.348 1.00 93.81 134 TYR A N 1
ATOM 1097 C CA . TYR A 1 134 ? -0.689 9.817 -20.113 1.00 93.81 134 TYR A CA 1
ATOM 1098 C C . TYR A 1 134 ? -0.784 8.585 -19.221 1.00 93.81 134 TYR A C 1
ATOM 1100 O O . TYR A 1 134 ? 0.238 8.048 -18.796 1.00 93.81 134 TYR A O 1
ATOM 1108 N N . GLU A 1 135 ? -2.000 8.115 -18.962 1.00 92.00 135 GLU A N 1
ATOM 1109 C CA . GLU A 1 135 ? -2.257 6.912 -18.182 1.00 92.00 135 GLU A CA 1
ATOM 1110 C C . GLU A 1 135 ? -1.654 5.685 -18.865 1.00 92.00 135 GLU A C 1
ATOM 1112 O O . GLU A 1 135 ? -1.013 4.884 -18.195 1.00 92.00 135 GLU A O 1
ATOM 1117 N N . ASP A 1 136 ? -1.786 5.565 -20.187 1.00 94.69 136 ASP A N 1
ATOM 1118 C CA . ASP A 1 136 ? -1.242 4.436 -20.940 1.00 94.69 136 ASP A CA 1
ATOM 1119 C C . ASP A 1 136 ? 0.293 4.343 -20.828 1.00 94.69 136 ASP A C 1
ATOM 1121 O O . ASP A 1 136 ? 0.846 3.334 -20.386 1.00 94.69 136 ASP A O 1
ATOM 1125 N N . ILE A 1 137 ? 0.999 5.435 -21.136 1.00 95.56 137 ILE A N 1
ATOM 1126 C CA . ILE A 1 137 ? 2.466 5.470 -21.090 1.00 95.56 137 ILE A CA 1
ATOM 1127 C C . ILE A 1 137 ? 2.979 5.303 -19.655 1.00 95.56 137 ILE A C 1
ATOM 1129 O O . ILE A 1 137 ? 3.931 4.555 -19.422 1.00 95.56 137 ILE A O 1
ATOM 1133 N N . THR A 1 138 ? 2.366 5.978 -18.677 1.00 93.31 138 THR A N 1
ATOM 1134 C CA . THR A 1 138 ? 2.815 5.878 -17.279 1.00 93.31 138 THR A CA 1
ATOM 1135 C C . THR A 1 138 ? 2.553 4.495 -16.689 1.00 93.31 138 THR A C 1
ATOM 1137 O O . THR A 1 138 ? 3.442 3.959 -16.031 1.00 93.31 138 THR A O 1
ATOM 1140 N N . ASP A 1 139 ? 1.412 3.866 -16.986 1.00 92.75 139 ASP A N 1
ATOM 1141 C CA . ASP A 1 139 ? 1.121 2.495 -16.555 1.00 92.75 139 ASP A CA 1
ATOM 1142 C C . ASP A 1 139 ? 2.140 1.496 -17.120 1.00 92.75 139 ASP A C 1
ATOM 1144 O O . ASP A 1 139 ? 2.563 0.583 -16.405 1.00 92.75 139 ASP A O 1
ATOM 1148 N N . TYR A 1 140 ? 2.565 1.670 -18.377 1.00 95.81 140 TYR A N 1
ATOM 1149 C CA . TYR A 1 140 ? 3.575 0.801 -18.982 1.00 95.81 140 TYR A CA 1
ATOM 1150 C C . TYR A 1 140 ? 4.954 0.996 -18.355 1.00 95.81 140 TYR A C 1
ATOM 1152 O O . TYR A 1 140 ? 5.667 0.026 -18.105 1.00 95.81 140 TYR A O 1
ATOM 1160 N N . ILE A 1 141 ? 5.343 2.239 -18.057 1.00 93.62 141 ILE A N 1
ATOM 1161 C CA . ILE A 1 141 ? 6.605 2.510 -17.359 1.00 93.62 141 ILE A CA 1
ATOM 1162 C C . ILE A 1 141 ? 6.587 1.863 -15.967 1.00 93.62 141 ILE A C 1
ATOM 1164 O O . ILE A 1 141 ? 7.563 1.209 -15.603 1.00 93.62 141 ILE A O 1
ATOM 1168 N N . GLU A 1 142 ? 5.485 1.979 -15.219 1.00 89.75 142 GLU A N 1
ATOM 1169 C CA . GLU A 1 142 ? 5.325 1.311 -13.918 1.00 89.75 142 GLU A CA 1
ATOM 1170 C C . GLU A 1 142 ? 5.405 -0.215 -14.040 1.00 89.75 142 GLU A C 1
ATOM 1172 O O . GLU A 1 142 ? 6.100 -0.845 -13.249 1.00 89.75 142 GLU A O 1
ATOM 1177 N N . TYR A 1 143 ? 4.755 -0.802 -15.049 1.00 92.62 143 TYR A N 1
ATOM 1178 C CA . TYR A 1 143 ? 4.832 -2.236 -15.344 1.00 92.62 143 TYR A CA 1
ATOM 1179 C C . TYR A 1 143 ? 6.267 -2.699 -15.619 1.00 92.62 143 TYR A C 1
ATOM 1181 O O . TYR A 1 143 ? 6.712 -3.711 -15.079 1.00 92.62 143 TYR A O 1
ATOM 1189 N N . ASN A 1 144 ? 7.030 -1.932 -16.402 1.00 93.62 144 ASN A N 1
ATOM 1190 C CA . ASN A 1 144 ? 8.435 -2.244 -16.653 1.00 93.62 144 ASN A CA 1
ATOM 1191 C C . ASN A 1 144 ? 9.284 -2.153 -15.382 1.00 93.62 144 ASN A C 1
ATOM 1193 O O . ASN A 1 144 ? 10.106 -3.037 -15.156 1.00 93.62 144 ASN A O 1
ATOM 1197 N N . ILE A 1 145 ? 9.070 -1.145 -14.533 1.00 89.19 145 ILE A N 1
ATOM 1198 C CA . ILE A 1 145 ? 9.786 -1.012 -13.253 1.00 89.19 145 ILE A CA 1
ATOM 1199 C C . ILE A 1 145 ? 9.456 -2.186 -12.319 1.00 89.19 145 ILE A C 1
ATOM 1201 O O . ILE A 1 145 ? 10.366 -2.802 -11.770 1.00 89.19 145 ILE A O 1
ATOM 1205 N N . ASP A 1 146 ? 8.176 -2.535 -12.178 1.00 85.94 146 ASP A N 1
ATOM 1206 C CA . ASP A 1 146 ? 7.716 -3.652 -11.339 1.00 85.94 146 ASP A CA 1
ATOM 1207 C C . ASP A 1 146 ? 8.320 -4.997 -11.781 1.00 85.94 146 ASP A C 1
ATOM 1209 O O . ASP A 1 146 ? 8.683 -5.836 -10.956 1.00 85.94 146 ASP A O 1
ATOM 1213 N N . SER A 1 147 ? 8.546 -5.168 -13.087 1.00 91.06 147 SER A N 1
ATOM 1214 C CA . SER A 1 147 ? 9.146 -6.380 -13.654 1.00 91.06 147 SER A CA 1
ATOM 1215 C C . SER A 1 147 ? 10.585 -6.677 -13.223 1.00 91.06 147 SER A C 1
ATOM 1217 O O . SER A 1 147 ? 11.068 -7.789 -13.442 1.00 91.06 147 SER A O 1
ATOM 1219 N N . PHE A 1 148 ? 11.281 -5.717 -12.605 1.00 88.62 148 PHE A N 1
ATOM 1220 C CA . PHE A 1 148 ? 12.600 -5.944 -12.009 1.00 88.62 148 PHE A CA 1
ATOM 1221 C C . PHE A 1 148 ? 12.529 -6.650 -10.646 1.00 88.62 148 PHE A C 1
ATOM 1223 O O . PHE A 1 148 ? 13.564 -7.054 -10.120 1.00 88.62 148 PHE A O 1
ATOM 1230 N N . GLY A 1 149 ? 11.332 -6.847 -10.083 1.00 83.38 149 GLY A N 1
ATOM 1231 C CA . GLY A 1 149 ? 11.134 -7.587 -8.840 1.00 83.38 149 GLY A CA 1
ATOM 1232 C C . GLY A 1 149 ? 11.563 -6.814 -7.589 1.00 83.38 149 GLY A C 1
ATOM 1233 O O . GLY A 1 149 ? 11.512 -5.583 -7.542 1.00 83.38 149 GLY A O 1
ATOM 1234 N N . HIS A 1 150 ? 11.950 -7.539 -6.536 1.00 78.62 150 HIS A N 1
ATOM 1235 C CA . HIS A 1 150 ? 12.415 -6.961 -5.270 1.00 78.62 150 HIS A CA 1
ATOM 1236 C C . HIS A 1 150 ? 13.666 -7.685 -4.747 1.00 78.62 150 HIS A C 1
ATOM 1238 O O . HIS A 1 150 ? 13.597 -8.900 -4.534 1.00 78.62 150 HIS A O 1
ATOM 1244 N N . PRO A 1 151 ? 14.765 -6.958 -4.469 1.00 75.94 151 PRO A N 1
ATOM 1245 C CA . PRO A 1 151 ? 14.962 -5.552 -4.831 1.00 75.94 151 PRO A CA 1
ATOM 1246 C C . PRO A 1 151 ? 14.972 -5.379 -6.357 1.00 75.94 151 PRO A C 1
ATOM 1248 O O . PRO A 1 151 ? 15.393 -6.276 -7.082 1.00 75.94 151 PRO A O 1
ATOM 1251 N N . ALA A 1 152 ? 14.512 -4.226 -6.839 1.00 83.56 152 ALA A N 1
ATOM 1252 C CA . ALA A 1 152 ? 14.284 -3.958 -8.261 1.00 83.56 152 ALA A CA 1
ATOM 1253 C C . ALA A 1 152 ? 15.581 -3.733 -9.073 1.00 83.56 152 ALA A C 1
ATOM 1255 O O . ALA A 1 152 ? 15.670 -2.793 -9.844 1.00 83.56 152 ALA A O 1
ATOM 1256 N N . ILE A 1 153 ? 16.627 -4.538 -8.897 1.00 87.44 153 ILE A N 1
ATOM 1257 C CA . ILE A 1 153 ? 17.973 -4.317 -9.463 1.00 87.44 153 ILE A CA 1
ATOM 1258 C C . ILE A 1 153 ? 17.944 -3.976 -10.967 1.00 87.44 153 ILE A C 1
ATOM 1260 O O . ILE A 1 153 ? 17.439 -4.753 -11.771 1.00 87.44 153 ILE A O 1
ATOM 1264 N N . GLY A 1 154 ? 18.541 -2.841 -11.353 1.00 87.69 154 GLY A N 1
ATOM 1265 C CA . GLY A 1 154 ? 18.654 -2.376 -12.745 1.00 87.69 154 GLY A CA 1
ATOM 1266 C C . GLY A 1 154 ? 17.491 -1.522 -13.252 1.00 87.69 154 GLY A C 1
ATOM 1267 O O . GLY A 1 154 ? 17.590 -0.957 -14.347 1.00 87.69 154 GLY A O 1
ATOM 1268 N N . TRP A 1 155 ? 16.423 -1.367 -12.460 1.00 88.06 155 TRP A N 1
ATOM 1269 C CA . TRP A 1 155 ? 15.309 -0.471 -12.783 1.00 88.06 155 TRP A CA 1
ATOM 1270 C C . TRP A 1 155 ? 15.773 0.967 -13.033 1.00 88.06 155 TRP A C 1
ATOM 1272 O O . TRP A 1 155 ? 15.243 1.653 -13.905 1.00 88.06 155 TRP A O 1
ATOM 1282 N N . ASP A 1 156 ? 16.794 1.406 -12.298 1.00 87.12 156 ASP A N 1
ATOM 1283 C CA . ASP A 1 156 ? 17.360 2.744 -12.350 1.00 87.12 156 ASP A CA 1
ATOM 1284 C C . ASP A 1 156 ? 18.058 3.019 -13.685 1.00 87.12 156 ASP A C 1
ATOM 1286 O O . ASP A 1 156 ? 17.985 4.125 -14.225 1.00 87.12 156 ASP A O 1
ATOM 1290 N N . VAL A 1 157 ? 18.697 1.998 -14.259 1.00 92.06 157 VAL A N 1
ATOM 1291 C CA . VAL A 1 157 ? 19.323 2.081 -15.582 1.00 92.06 157 VAL A CA 1
ATOM 1292 C C . VAL A 1 157 ? 18.255 2.223 -16.663 1.00 92.06 157 VAL A C 1
ATOM 1294 O O . VAL A 1 157 ? 18.324 3.167 -17.453 1.00 92.06 157 VAL A O 1
ATOM 1297 N N . TYR A 1 158 ? 17.248 1.338 -16.669 1.00 94.38 158 TYR A N 1
ATOM 1298 C CA . TYR A 1 158 ? 16.101 1.421 -17.585 1.00 94.38 158 TYR A CA 1
ATOM 1299 C C . TYR A 1 158 ? 15.430 2.794 -17.507 1.00 94.38 158 TYR A C 1
ATOM 1301 O O . TYR A 1 158 ? 15.195 3.476 -18.507 1.00 94.38 158 TYR A O 1
ATOM 1309 N N . TYR A 1 159 ? 15.178 3.239 -16.290 1.00 90.44 159 TYR A N 1
ATOM 1310 C CA . TYR A 1 159 ? 14.517 4.494 -16.052 1.00 90.44 159 TYR A CA 1
ATOM 1311 C C . TYR A 1 159 ? 15.330 5.691 -16.571 1.00 90.44 159 TYR A C 1
ATOM 1313 O O . TYR A 1 159 ? 14.786 6.583 -17.228 1.00 90.44 159 TYR A O 1
ATOM 1321 N N . ASN A 1 160 ? 16.643 5.717 -16.318 1.00 91.06 160 ASN A N 1
ATOM 1322 C CA . ASN A 1 160 ? 17.515 6.796 -16.777 1.00 91.06 160 ASN A CA 1
ATOM 1323 C C . ASN A 1 160 ? 17.566 6.883 -18.307 1.00 91.06 160 ASN A C 1
ATOM 1325 O O . ASN A 1 160 ? 17.554 7.993 -18.849 1.00 91.06 160 ASN A O 1
ATOM 1329 N N . VAL A 1 161 ? 17.558 5.748 -19.016 1.00 94.50 161 VAL A N 1
ATOM 1330 C CA . VAL A 1 161 ? 17.529 5.758 -20.488 1.00 94.50 161 VAL A CA 1
ATOM 1331 C C . VAL A 1 161 ? 16.179 6.230 -21.034 1.00 94.50 161 VAL A C 1
ATOM 1333 O O . VAL A 1 161 ? 16.155 7.008 -21.990 1.00 94.50 161 VAL A O 1
ATOM 1336 N N . VAL A 1 162 ? 15.060 5.874 -20.389 1.00 94.81 162 VAL A N 1
ATOM 1337 C CA . VAL A 1 162 ? 13.723 6.399 -20.730 1.00 94.81 162 VAL A CA 1
ATOM 1338 C C . VAL A 1 162 ? 13.642 7.908 -20.494 1.00 94.81 162 VAL A C 1
ATOM 1340 O O . VAL A 1 162 ? 13.213 8.651 -21.379 1.00 94.81 162 VAL A O 1
ATOM 1343 N N . LYS A 1 163 ? 14.121 8.391 -19.342 1.00 93.94 163 LYS A N 1
ATOM 1344 C CA . LYS A 1 163 ? 14.198 9.824 -19.025 1.00 93.94 163 LYS A CA 1
ATOM 1345 C C . LYS A 1 163 ? 15.005 10.581 -20.076 1.00 93.94 163 LYS A C 1
ATOM 1347 O O . LYS A 1 163 ? 14.529 11.588 -20.600 1.00 93.94 163 LYS A O 1
ATOM 1352 N N . TYR A 1 164 ? 16.197 10.086 -20.407 1.00 93.62 164 TYR A N 1
ATOM 1353 C CA . TYR A 1 164 ? 17.046 10.694 -21.428 1.00 93.62 164 TYR A CA 1
ATOM 1354 C C . TYR A 1 164 ? 16.357 10.714 -22.800 1.00 93.62 164 TYR A C 1
ATOM 1356 O O . TYR A 1 164 ? 16.411 11.724 -23.502 1.00 93.62 164 TYR A O 1
ATOM 1364 N N . HIS A 1 165 ? 15.657 9.642 -23.176 1.00 93.88 165 HIS A N 1
ATOM 1365 C CA . HIS A 1 165 ? 14.891 9.605 -24.420 1.00 93.88 165 HIS A CA 1
ATOM 1366 C C . HIS A 1 165 ? 13.787 10.666 -24.449 1.00 93.88 165 HIS A C 1
ATOM 1368 O O . HIS A 1 165 ? 13.756 11.461 -25.382 1.00 93.88 165 HIS A O 1
ATOM 1374 N N . ILE A 1 166 ? 12.946 10.753 -23.415 1.00 94.12 166 ILE A N 1
ATOM 1375 C CA . ILE A 1 166 ? 11.854 11.741 -23.342 1.00 94.12 166 ILE A CA 1
ATOM 1376 C C . ILE A 1 166 ? 12.393 13.177 -23.403 1.00 94.12 166 ILE A C 1
ATOM 1378 O O . ILE A 1 166 ? 11.796 14.039 -24.049 1.00 94.12 166 ILE A O 1
ATOM 1382 N N . GLN A 1 167 ? 13.535 13.451 -22.766 1.00 93.00 167 GLN A N 1
ATOM 1383 C CA . GLN A 1 167 ? 14.171 14.769 -22.821 1.00 93.00 167 GLN A CA 1
ATOM 1384 C C . GLN A 1 167 ? 14.566 15.148 -24.254 1.00 93.00 167 GLN A C 1
ATOM 1386 O O . GLN A 1 167 ? 14.232 16.245 -24.711 1.00 93.00 167 GLN A O 1
ATOM 1391 N N . ASN A 1 168 ? 15.219 14.230 -24.967 1.00 91.69 168 ASN A N 1
ATOM 1392 C CA . ASN A 1 168 ? 15.936 14.539 -26.205 1.00 91.69 168 ASN A CA 1
ATOM 1393 C C . ASN A 1 168 ? 15.191 14.164 -27.490 1.00 91.69 168 ASN A C 1
ATOM 1395 O O . ASN A 1 168 ? 15.584 14.615 -28.559 1.00 91.69 168 ASN A O 1
ATOM 1399 N N . VAL A 1 169 ? 14.137 13.348 -27.424 1.00 90.25 169 VAL A N 1
ATOM 1400 C CA . VAL A 1 169 ? 13.384 12.961 -28.620 1.00 90.25 169 VAL A CA 1
ATOM 1401 C C . VAL A 1 169 ? 12.547 14.132 -29.139 1.00 90.25 169 VAL A C 1
ATOM 1403 O O . VAL A 1 169 ? 11.944 14.899 -28.371 1.00 90.25 169 VAL A O 1
ATOM 1406 N N . GLU A 1 170 ? 12.533 14.272 -30.459 1.00 87.75 170 GLU A N 1
ATOM 1407 C CA . GLU A 1 170 ? 11.655 15.181 -31.189 1.00 87.75 170 GLU A CA 1
ATOM 1408 C C . GLU A 1 170 ? 10.258 14.554 -31.350 1.00 87.75 170 GLU A C 1
ATOM 1410 O O . GLU A 1 170 ? 10.080 13.354 -31.167 1.00 87.75 170 GLU A O 1
ATOM 1415 N N . GLY A 1 171 ? 9.237 15.360 -31.641 1.00 85.94 171 GLY A N 1
ATOM 1416 C CA . GLY A 1 171 ? 7.873 14.860 -31.877 1.00 85.94 171 GLY A CA 1
ATOM 1417 C C . GLY A 1 171 ? 6.975 14.729 -30.640 1.00 85.94 171 GLY A C 1
ATOM 1418 O O . GLY A 1 171 ? 5.767 14.636 -30.802 1.00 85.94 171 GLY A O 1
ATOM 1419 N N . ILE A 1 172 ? 7.505 14.818 -29.413 1.00 92.56 172 ILE A N 1
ATOM 1420 C CA . ILE A 1 172 ? 6.668 14.914 -28.200 1.00 92.56 172 ILE A CA 1
ATOM 1421 C C . ILE A 1 172 ? 6.320 16.389 -27.918 1.00 92.56 172 ILE A C 1
ATOM 1423 O O . ILE A 1 172 ? 7.244 17.188 -27.702 1.00 92.56 172 ILE A O 1
ATOM 1427 N N . PRO A 1 173 ? 5.026 16.766 -27.833 1.00 93.06 173 PRO A N 1
ATOM 1428 C CA . PRO A 1 173 ? 4.603 18.110 -27.436 1.00 93.06 173 PRO A CA 1
ATOM 1429 C C . PRO A 1 173 ? 5.196 18.556 -26.091 1.00 93.06 173 PRO A C 1
ATOM 1431 O O . PRO A 1 173 ? 5.364 17.760 -25.164 1.00 93.06 173 PRO A O 1
ATOM 1434 N N . LYS A 1 174 ? 5.526 19.850 -25.964 1.00 91.62 174 LYS A N 1
ATOM 1435 C CA . LYS A 1 174 ? 6.255 20.394 -24.797 1.00 91.62 174 LYS A CA 1
ATOM 1436 C C . LYS A 1 174 ? 5.541 20.134 -23.466 1.00 91.62 174 LYS A C 1
ATOM 1438 O O . LYS A 1 174 ?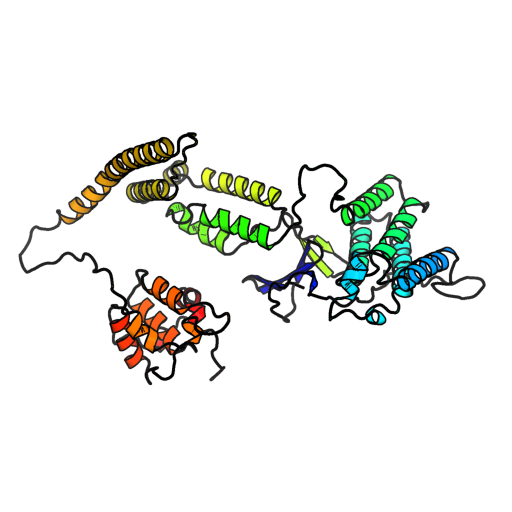 6.193 19.825 -22.470 1.00 91.62 174 LYS A O 1
ATOM 1443 N N . ASP A 1 175 ? 4.220 20.265 -23.441 1.00 90.44 175 ASP A N 1
ATOM 1444 C CA . ASP A 1 175 ? 3.377 20.035 -22.268 1.00 90.44 175 ASP A CA 1
ATOM 1445 C C . ASP A 1 175 ? 3.350 18.552 -21.867 1.00 90.44 175 ASP A C 1
ATOM 1447 O O . ASP A 1 175 ? 3.546 18.235 -20.690 1.00 90.44 175 ASP A O 1
ATOM 1451 N N . LYS A 1 176 ? 3.212 17.641 -22.839 1.00 92.62 176 LYS A N 1
ATOM 1452 C CA . LYS A 1 176 ? 3.247 16.191 -22.606 1.00 92.62 176 LYS A CA 1
ATOM 1453 C C . LYS A 1 176 ? 4.625 15.740 -22.120 1.00 92.62 176 LYS A C 1
ATOM 1455 O O . LYS A 1 176 ? 4.726 15.024 -21.124 1.00 92.62 176 LYS A O 1
ATOM 1460 N N . LYS A 1 177 ? 5.694 16.254 -22.743 1.00 93.44 177 LYS A N 1
ATOM 1461 C CA . LYS A 1 177 ? 7.088 16.037 -22.322 1.00 93.44 177 LYS A CA 1
ATOM 1462 C C . LYS A 1 177 ? 7.297 16.465 -20.869 1.00 93.44 177 LYS A C 1
ATOM 1464 O O . LYS A 1 177 ? 7.846 15.700 -20.081 1.00 93.44 177 LYS A O 1
ATOM 1469 N N . ARG A 1 178 ? 6.820 17.658 -20.490 1.00 91.50 178 ARG A N 1
ATOM 1470 C CA . ARG A 1 178 ? 6.886 18.145 -19.104 1.00 91.50 178 ARG A CA 1
ATOM 1471 C C . ARG A 1 178 ? 6.177 17.191 -18.137 1.00 91.50 178 ARG A C 1
ATOM 1473 O O . ARG A 1 178 ? 6.788 16.797 -17.150 1.00 91.50 178 ARG A O 1
ATOM 1480 N N . ARG A 1 179 ? 4.942 16.774 -18.441 1.00 91.00 179 ARG A N 1
ATOM 1481 C CA . ARG A 1 179 ? 4.158 15.857 -17.591 1.00 91.00 179 ARG A CA 1
ATOM 1482 C C . ARG A 1 179 ? 4.823 14.490 -17.404 1.00 91.00 179 ARG A C 1
ATOM 1484 O O . ARG A 1 179 ? 4.803 13.955 -16.300 1.00 91.00 179 ARG A O 1
ATOM 1491 N N . LEU A 1 180 ? 5.427 13.927 -18.453 1.00 91.69 180 LEU A N 1
ATOM 1492 C CA . LEU A 1 180 ? 6.172 12.666 -18.347 1.00 91.69 180 LEU A CA 1
ATOM 1493 C C . LEU A 1 180 ? 7.429 12.817 -17.489 1.00 91.69 180 LEU A C 1
ATOM 1495 O O . LEU A 1 180 ? 7.729 11.948 -16.677 1.00 91.69 180 LEU A O 1
ATOM 1499 N N . LEU A 1 181 ? 8.151 13.932 -17.630 1.00 90.38 181 LEU A N 1
ATOM 1500 C CA . LEU A 1 181 ? 9.329 14.208 -16.809 1.00 90.38 181 LEU A CA 1
ATOM 1501 C C . LEU A 1 181 ? 8.975 14.475 -15.341 1.00 90.38 181 LEU A C 1
ATOM 1503 O O . LEU A 1 181 ? 9.760 14.115 -14.470 1.00 90.38 181 LEU A O 1
ATOM 1507 N N . GLU A 1 182 ? 7.818 15.079 -15.061 1.00 86.94 182 GLU A N 1
ATOM 1508 C CA . GLU A 1 182 ? 7.271 15.219 -13.704 1.00 86.94 182 GLU A CA 1
ATOM 1509 C C . GLU A 1 182 ? 6.912 13.857 -13.107 1.00 86.94 182 GLU A C 1
ATOM 1511 O O . GLU A 1 182 ? 7.355 13.553 -12.002 1.00 86.94 182 GLU A O 1
ATOM 1516 N N . PHE A 1 183 ? 6.195 13.012 -13.860 1.00 86.50 183 PHE A N 1
ATOM 1517 C CA . PHE A 1 183 ? 5.886 11.640 -13.446 1.00 86.50 183 PHE A CA 1
ATOM 1518 C C . PHE A 1 183 ? 7.155 10.864 -13.088 1.00 86.50 183 PHE A C 1
ATOM 1520 O O . PHE A 1 183 ? 7.217 10.246 -12.031 1.00 86.50 183 PHE A O 1
ATOM 1527 N N . ILE A 1 184 ? 8.169 10.957 -13.951 1.00 84.56 184 ILE A N 1
ATOM 1528 C CA . ILE A 1 184 ? 9.510 10.432 -13.721 1.00 84.56 184 ILE A CA 1
ATOM 1529 C C . ILE A 1 184 ? 10.027 11.007 -12.390 1.00 84.56 184 ILE A C 1
ATOM 1531 O O . ILE A 1 184 ? 10.100 10.273 -11.410 1.00 84.56 184 ILE A O 1
ATOM 1535 N N . LYS A 1 185 ? 10.295 12.310 -12.265 1.00 79.75 185 LYS A N 1
ATOM 1536 C CA . LYS A 1 185 ? 10.876 12.895 -11.034 1.00 79.75 185 LYS A CA 1
ATOM 1537 C C . LYS A 1 185 ? 10.211 12.427 -9.729 1.00 79.75 185 LYS A C 1
ATOM 1539 O O . LYS A 1 185 ? 10.927 12.068 -8.796 1.00 79.75 185 LYS A O 1
ATOM 1544 N N . MET A 1 186 ? 8.880 12.335 -9.698 1.00 70.56 186 MET A N 1
ATOM 1545 C CA . MET A 1 186 ? 8.127 11.855 -8.532 1.00 70.56 186 MET A CA 1
ATOM 1546 C C . MET A 1 186 ? 8.473 10.422 -8.087 1.00 70.56 186 MET A C 1
ATOM 1548 O O . MET A 1 186 ? 8.317 10.117 -6.912 1.00 70.56 186 MET A O 1
ATOM 1552 N N . GLN A 1 187 ? 8.937 9.546 -8.983 1.00 63.72 187 GLN A N 1
ATOM 1553 C CA . GLN A 1 187 ? 9.354 8.176 -8.644 1.00 63.72 187 GLN A CA 1
ATOM 1554 C C . GLN A 1 187 ? 10.766 8.100 -8.028 1.00 63.72 187 GLN A C 1
ATOM 1556 O O . GLN A 1 187 ? 11.108 7.086 -7.430 1.00 63.72 187 GLN A O 1
ATOM 1561 N N . TYR A 1 188 ? 11.594 9.144 -8.175 1.00 53.03 188 TYR A N 1
ATOM 1562 C CA . TYR A 1 188 ? 12.963 9.207 -7.628 1.00 53.03 188 TYR A CA 1
ATOM 1563 C C . TYR A 1 188 ? 13.073 10.065 -6.371 1.00 53.03 188 TYR A C 1
ATOM 1565 O O . TYR A 1 188 ? 13.904 9.792 -5.505 1.00 53.03 188 TYR A O 1
ATOM 1573 N N . GLU A 1 189 ? 12.259 11.112 -6.271 1.00 46.72 189 GLU A N 1
ATOM 1574 C CA . GLU A 1 189 ? 12.281 12.040 -5.146 1.00 46.72 189 GLU A CA 1
ATOM 1575 C C . GLU A 1 189 ? 11.512 11.460 -3.941 1.00 46.72 189 GLU A C 1
ATOM 1577 O O . GLU A 1 189 ? 10.527 12.020 -3.470 1.00 46.72 189 GLU A O 1
ATOM 1582 N N . THR A 1 190 ? 12.025 10.377 -3.344 1.00 37.78 190 THR A N 1
ATOM 1583 C CA . THR A 1 190 ? 12.199 10.453 -1.884 1.00 37.78 190 THR A CA 1
ATOM 1584 C C . THR A 1 190 ? 13.162 11.612 -1.659 1.00 37.78 190 THR A C 1
ATOM 1586 O O . THR A 1 190 ? 14.237 11.580 -2.263 1.00 37.78 190 THR A O 1
ATOM 1589 N N . PRO A 1 191 ? 12.806 12.652 -0.886 1.00 30.16 191 PRO A N 1
ATOM 1590 C CA . PRO A 1 191 ? 13.655 13.827 -0.762 1.00 30.16 191 PRO A CA 1
ATOM 1591 C C . PRO A 1 191 ? 15.046 13.376 -0.335 1.00 30.16 191 PRO A C 1
ATOM 1593 O O . PRO A 1 191 ? 15.201 12.620 0.630 1.00 30.16 191 PRO A O 1
ATOM 1596 N N . GLU A 1 192 ? 16.050 13.799 -1.100 1.00 29.23 192 GLU A N 1
ATOM 1597 C CA . GLU A 1 192 ? 17.432 13.589 -0.714 1.00 29.23 192 GLU A CA 1
ATOM 1598 C C . GLU A 1 192 ? 17.611 14.085 0.730 1.00 29.23 192 GLU A C 1
ATOM 1600 O O . GLU A 1 192 ? 17.107 15.158 1.083 1.00 29.23 192 GLU A O 1
ATOM 1605 N N . PRO A 1 193 ? 18.361 13.369 1.584 1.00 30.33 193 PRO A N 1
ATOM 1606 C CA . PRO A 1 193 ? 18.848 13.916 2.840 1.00 30.33 193 PRO A CA 1
ATOM 1607 C C . PRO A 1 193 ? 19.955 14.947 2.547 1.00 30.33 193 PRO A C 1
ATOM 1609 O O . PRO A 1 193 ? 21.070 14.858 3.056 1.00 30.33 193 PRO A O 1
ATOM 1612 N N . SER A 1 194 ? 19.673 15.938 1.703 1.00 32.25 194 SER A N 1
ATOM 1613 C CA . SER A 1 194 ? 20.560 17.054 1.429 1.00 32.25 194 SER A CA 1
ATOM 1614 C C . SER A 1 194 ? 20.383 18.088 2.539 1.00 32.25 194 SER A C 1
ATOM 1616 O O . SER A 1 194 ? 19.498 18.940 2.510 1.00 32.25 194 SER A O 1
ATOM 1618 N N . SER A 1 195 ? 21.237 17.979 3.556 1.00 36.84 195 SER A N 1
ATOM 1619 C CA . SER A 1 195 ? 21.804 19.122 4.280 1.00 36.84 195 SER A CA 1
ATOM 1620 C C . SER A 1 195 ? 20.842 20.272 4.628 1.00 36.84 195 SER A C 1
ATOM 1622 O O . SER A 1 195 ? 21.034 21.403 4.190 1.00 36.84 195 SER A O 1
ATOM 1624 N N . LYS A 1 196 ? 19.844 20.007 5.471 1.00 30.39 196 LYS A N 1
ATOM 1625 C CA . LYS A 1 196 ? 19.339 20.929 6.504 1.00 30.39 196 LYS A CA 1
ATOM 1626 C C . LYS A 1 196 ? 18.414 20.130 7.418 1.00 30.39 196 LYS A C 1
ATOM 1628 O O . LYS A 1 196 ? 17.441 19.539 6.972 1.00 30.39 196 LYS A O 1
ATOM 1633 N N . LYS A 1 197 ? 18.759 20.063 8.706 1.00 36.91 197 LYS A N 1
ATOM 1634 C CA . LYS A 1 197 ? 17.904 19.513 9.764 1.00 36.91 197 LYS A CA 1
ATOM 1635 C C . LYS A 1 197 ? 16.599 20.314 9.825 1.00 36.91 197 LYS A C 1
ATOM 1637 O O . LYS A 1 197 ? 16.537 21.260 10.593 1.00 36.91 197 LYS A O 1
ATOM 1642 N N . THR A 1 198 ? 15.581 19.920 9.078 1.00 32.44 198 THR A N 1
ATOM 1643 C CA . THR A 1 198 ? 14.175 20.228 9.364 1.00 32.44 198 THR A CA 1
ATOM 1644 C C . THR A 1 198 ? 13.327 19.320 8.488 1.00 32.44 198 THR A C 1
ATOM 1646 O O . THR A 1 198 ? 13.471 19.340 7.275 1.00 32.44 198 THR A O 1
ATOM 1649 N N . GLU A 1 199 ? 12.488 18.522 9.147 1.00 36.00 199 GLU A N 1
ATOM 1650 C CA . GLU A 1 199 ? 11.489 17.617 8.569 1.00 36.00 199 GLU A CA 1
ATOM 1651 C C . GLU A 1 199 ? 12.059 16.374 7.876 1.00 36.00 199 GLU A C 1
ATOM 1653 O O . GLU A 1 199 ? 12.220 16.282 6.665 1.00 36.00 199 GLU A O 1
ATOM 1658 N N . LYS A 1 200 ? 12.304 15.344 8.700 1.00 34.66 200 LYS A N 1
ATOM 1659 C CA . LYS A 1 200 ? 12.248 13.958 8.233 1.00 34.66 200 LYS A CA 1
ATOM 1660 C C . LYS A 1 200 ? 10.894 13.781 7.544 1.00 34.66 200 LYS A C 1
ATOM 1662 O O . LYS A 1 200 ? 9.881 13.710 8.236 1.00 34.66 200 LYS A O 1
ATOM 1667 N N . THR A 1 201 ? 10.860 13.673 6.223 1.00 38.72 201 THR A N 1
ATOM 1668 C CA . THR A 1 201 ? 9.746 13.001 5.556 1.00 38.72 201 THR A CA 1
ATOM 1669 C C . THR A 1 201 ? 9.736 11.572 6.076 1.00 38.72 201 THR A C 1
ATOM 1671 O O . THR A 1 201 ? 10.579 10.749 5.713 1.00 38.72 201 THR A O 1
ATOM 1674 N N . GLU A 1 202 ? 8.865 11.319 7.049 1.00 45.34 202 GLU A N 1
ATOM 1675 C CA . GLU A 1 202 ? 8.647 9.995 7.608 1.00 45.34 202 GLU A CA 1
ATOM 1676 C C . GLU A 1 202 ? 8.200 9.095 6.452 1.00 45.34 202 GLU A C 1
ATOM 1678 O O . GLU A 1 202 ? 7.105 9.275 5.920 1.00 45.34 202 GLU A O 1
ATOM 1683 N N . LYS A 1 203 ? 9.072 8.168 6.029 1.00 45.56 203 LYS A N 1
ATOM 1684 C CA . LYS A 1 203 ? 8.713 7.092 5.096 1.00 45.56 203 LYS A CA 1
ATOM 1685 C C . LYS A 1 203 ? 7.385 6.489 5.548 1.00 45.56 203 LYS A C 1
ATOM 1687 O O . LYS A 1 203 ? 7.185 6.278 6.748 1.00 45.56 203 LYS A O 1
ATOM 1692 N N . THR A 1 204 ? 6.485 6.239 4.603 1.00 54.12 204 THR A N 1
ATOM 1693 C CA . THR A 1 204 ? 5.148 5.717 4.897 1.00 54.12 204 THR A CA 1
ATOM 1694 C C . THR A 1 204 ? 5.261 4.276 5.395 1.00 54.12 204 THR A C 1
ATOM 1696 O O . THR A 1 204 ? 5.225 3.325 4.622 1.00 54.12 204 THR A O 1
ATOM 1699 N N . ASP A 1 205 ? 5.438 4.109 6.703 1.00 64.44 205 ASP A N 1
ATOM 1700 C CA . ASP A 1 205 ? 5.476 2.809 7.364 1.00 64.44 205 ASP A CA 1
ATOM 1701 C C . ASP A 1 205 ? 4.046 2.396 7.730 1.00 64.44 205 ASP A C 1
ATOM 1703 O O . ASP A 1 205 ? 3.365 3.063 8.516 1.00 64.44 205 ASP A O 1
ATOM 1707 N N . LEU A 1 206 ? 3.583 1.281 7.162 1.00 67.38 206 LEU A N 1
ATOM 1708 C CA . LEU A 1 206 ? 2.265 0.717 7.444 1.00 67.38 206 LEU A CA 1
ATOM 1709 C C . LEU A 1 206 ? 2.043 0.511 8.948 1.00 67.38 206 LEU A C 1
ATOM 1711 O O . LEU A 1 206 ? 0.940 0.749 9.433 1.00 67.38 206 LEU A O 1
ATOM 1715 N N . ASN A 1 207 ? 3.077 0.129 9.701 1.00 70.50 207 ASN A N 1
ATOM 1716 C CA . ASN A 1 207 ? 2.991 -0.021 11.152 1.00 70.50 207 ASN A CA 1
ATOM 1717 C C . ASN A 1 207 ? 2.786 1.329 11.841 1.00 70.50 207 ASN A C 1
ATOM 1719 O O . ASN A 1 207 ? 2.028 1.430 12.810 1.00 70.50 207 ASN A O 1
ATOM 1723 N N . VAL A 1 208 ? 3.411 2.395 11.335 1.00 75.69 208 VAL A N 1
ATOM 1724 C CA . VAL A 1 208 ? 3.190 3.761 11.828 1.00 75.69 208 VAL A CA 1
ATOM 1725 C C . VAL A 1 208 ? 1.762 4.212 11.527 1.00 75.69 208 VAL A C 1
ATOM 1727 O O . VAL A 1 208 ? 1.096 4.736 12.419 1.00 75.69 208 VAL A O 1
ATOM 1730 N N . LEU A 1 209 ? 1.250 3.960 10.321 1.00 76.50 209 LEU A N 1
ATOM 1731 C CA . LEU A 1 209 ? -0.129 4.292 9.955 1.00 76.50 209 LEU A CA 1
ATOM 1732 C C . LEU A 1 209 ? -1.154 3.501 10.776 1.00 76.50 209 LEU A C 1
ATOM 1734 O O . LEU A 1 209 ? -2.059 4.082 11.374 1.00 76.50 209 LEU A O 1
ATOM 1738 N N . TYR A 1 210 ? -0.981 2.183 10.861 1.00 79.81 210 TYR A N 1
ATOM 1739 C CA . TYR A 1 210 ? -1.849 1.298 11.628 1.00 79.81 210 TYR A CA 1
ATOM 1740 C C . TYR A 1 210 ? -1.837 1.667 13.111 1.00 79.81 210 TYR A C 1
ATOM 1742 O O . TYR A 1 210 ? -2.892 1.852 13.711 1.00 79.81 210 TYR A O 1
ATOM 1750 N N . SER A 1 211 ? -0.658 1.863 13.710 1.00 77.00 211 SER A N 1
ATOM 1751 C CA . SER A 1 211 ? -0.563 2.273 15.115 1.00 77.00 211 SER A CA 1
ATOM 1752 C C . SER A 1 211 ? -1.154 3.665 15.366 1.00 77.00 211 SER A C 1
ATOM 1754 O O . SER A 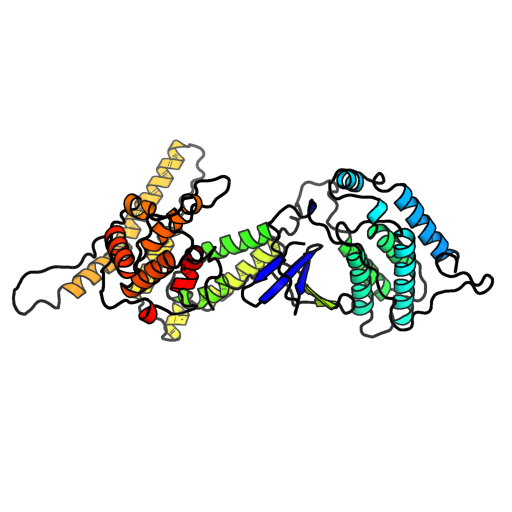1 211 ? -1.737 3.892 16.426 1.00 77.00 211 SER A O 1
ATOM 1756 N N . THR A 1 212 ? -1.060 4.589 14.404 1.00 82.19 212 THR A N 1
ATOM 1757 C CA . THR A 1 212 ? -1.713 5.907 14.476 1.00 82.19 212 THR A CA 1
ATOM 1758 C C . THR A 1 212 ? -3.235 5.769 14.456 1.00 82.19 212 THR A C 1
ATOM 1760 O O . THR A 1 212 ? -3.901 6.327 15.330 1.00 82.19 212 THR A O 1
ATOM 1763 N N . TYR A 1 213 ? -3.780 4.957 13.546 1.00 85.56 213 TYR A N 1
ATOM 1764 C CA . TYR A 1 213 ? -5.209 4.646 13.497 1.00 85.56 213 TYR A CA 1
ATOM 1765 C C . TYR A 1 213 ? -5.708 3.996 14.796 1.00 85.56 213 TYR A C 1
ATOM 1767 O O . TYR A 1 213 ? -6.688 4.447 15.382 1.00 85.56 213 TYR A O 1
ATOM 1775 N N . GLN A 1 214 ? -4.997 2.984 15.301 1.00 84.19 214 GLN A N 1
ATOM 1776 C CA . GLN A 1 214 ? -5.359 2.281 16.537 1.00 84.19 214 GLN A CA 1
ATOM 1777 C C . GLN A 1 214 ? -5.338 3.201 17.765 1.00 84.19 214 GLN A C 1
ATOM 1779 O O . GLN A 1 214 ? -6.201 3.097 18.638 1.00 84.19 214 GLN A O 1
ATOM 1784 N N . LYS A 1 215 ? -4.383 4.140 17.838 1.00 88.62 215 LYS A N 1
ATOM 1785 C CA . LYS A 1 215 ? -4.360 5.162 18.897 1.00 88.62 215 LYS A CA 1
ATOM 1786 C C . LYS A 1 215 ? -5.605 6.038 18.846 1.00 88.62 215 LYS A C 1
ATOM 1788 O O . LYS A 1 215 ? -6.226 6.234 19.886 1.00 88.62 215 LYS A O 1
ATOM 1793 N N . TRP A 1 216 ? -5.971 6.533 17.665 1.00 92.50 216 TRP A N 1
ATOM 1794 C CA . TRP A 1 216 ? -7.199 7.307 17.490 1.00 92.50 216 TRP A CA 1
ATOM 1795 C C . TRP A 1 216 ? -8.435 6.491 17.888 1.00 92.50 216 TRP A C 1
ATOM 1797 O O . TRP A 1 216 ? -9.198 6.939 18.740 1.00 92.50 216 TRP A O 1
ATOM 1807 N N . PHE A 1 217 ? -8.570 5.263 17.379 1.00 89.94 217 PHE A N 1
ATOM 1808 C CA . PHE A 1 217 ? -9.710 4.384 17.661 1.00 89.94 217 PHE A CA 1
ATOM 1809 C C . PHE A 1 217 ? -9.873 4.093 19.162 1.00 89.94 217 PHE A C 1
ATOM 1811 O O . PHE A 1 217 ? -10.989 4.060 19.671 1.00 89.94 217 PHE A O 1
ATOM 1818 N N . LYS A 1 218 ? -8.762 3.940 19.896 1.00 88.44 218 LYS A N 1
ATOM 1819 C CA . LYS A 1 218 ? -8.762 3.740 21.355 1.00 88.44 218 LYS A CA 1
ATOM 1820 C C . LYS A 1 218 ? -9.122 5.003 22.146 1.00 88.44 218 LYS A C 1
ATOM 1822 O O . LYS A 1 218 ? -9.636 4.894 23.258 1.00 88.44 218 LYS A O 1
ATOM 1827 N N . ILE A 1 219 ? -8.777 6.183 21.630 1.00 88.44 219 ILE A N 1
ATOM 1828 C CA . ILE A 1 219 ? -9.048 7.470 22.286 1.00 88.44 219 ILE A CA 1
ATOM 1829 C C . ILE A 1 219 ? -10.497 7.904 22.046 1.00 88.44 219 ILE A C 1
ATOM 1831 O O . ILE A 1 219 ? -11.116 8.460 22.954 1.00 88.44 219 ILE A O 1
ATOM 1835 N N . PHE A 1 220 ? -11.031 7.654 20.849 1.00 89.12 220 PHE A N 1
ATOM 1836 C CA . PHE A 1 220 ? -12.398 8.019 20.500 1.00 89.12 220 PHE A CA 1
ATOM 1837 C C . PHE A 1 220 ? -13.408 7.281 21.406 1.00 89.12 220 PHE A C 1
ATOM 1839 O O . PHE A 1 220 ? -13.262 6.077 21.636 1.00 89.12 220 PHE A O 1
ATOM 1846 N N . PRO A 1 221 ? -14.437 7.963 21.946 1.00 89.56 221 PRO A N 1
ATOM 1847 C CA . PRO A 1 221 ? -15.303 7.416 22.994 1.00 89.56 221 PRO A CA 1
ATOM 1848 C C . PRO A 1 221 ? -16.411 6.489 22.453 1.00 89.56 221 PRO A C 1
ATOM 1850 O O . PRO A 1 221 ? -17.582 6.658 22.774 1.00 89.56 221 PRO A O 1
ATOM 1853 N N . PHE A 1 222 ? -16.054 5.482 21.652 1.00 89.44 222 PHE A N 1
ATOM 1854 C CA . PHE A 1 222 ? -16.997 4.542 21.019 1.00 89.44 222 PHE A CA 1
ATOM 1855 C C . PHE A 1 222 ? -17.823 3.676 21.987 1.00 89.44 222 PHE A C 1
ATOM 1857 O O . PHE A 1 222 ? -18.722 2.956 21.565 1.00 89.44 222 PHE A O 1
ATOM 1864 N N . ASP A 1 223 ? -17.492 3.681 23.272 1.00 84.38 223 ASP A N 1
ATOM 1865 C CA . ASP A 1 223 ? -18.235 2.996 24.326 1.00 84.38 223 ASP A CA 1
ATOM 1866 C C . ASP A 1 223 ? -19.313 3.867 24.987 1.00 84.38 223 ASP A C 1
ATOM 1868 O O . ASP A 1 223 ? -20.017 3.380 25.869 1.00 84.38 223 ASP A O 1
ATOM 1872 N N . LEU A 1 224 ? -19.471 5.125 24.558 1.00 88.00 224 LEU A N 1
ATOM 1873 C CA . LEU A 1 224 ? -20.710 5.866 24.792 1.00 88.00 224 LEU A CA 1
ATOM 1874 C C . LEU A 1 224 ? -21.843 5.194 24.017 1.00 88.00 224 LEU A C 1
ATOM 1876 O O . LEU A 1 224 ? -21.678 4.828 22.852 1.00 88.00 224 LEU A O 1
ATOM 1880 N N . SER A 1 225 ? -23.002 5.056 24.656 1.00 87.12 225 SER A N 1
ATOM 1881 C CA . SER A 1 225 ? -24.148 4.329 24.099 1.00 87.12 225 SER A CA 1
ATOM 1882 C C . SER A 1 225 ? -24.563 4.819 22.710 1.00 87.12 225 SER A C 1
ATOM 1884 O O . SER A 1 225 ? -24.810 4.004 21.828 1.00 87.12 225 SER A O 1
ATOM 1886 N N . PHE A 1 226 ? -24.548 6.131 22.477 1.00 85.06 226 PHE A N 1
ATOM 1887 C CA . PHE A 1 226 ? -24.919 6.732 21.192 1.00 85.06 226 PHE A CA 1
ATOM 1888 C C . PHE A 1 226 ? -23.850 6.608 20.088 1.00 85.06 226 PHE A C 1
ATOM 1890 O O . PHE A 1 226 ? -24.120 6.929 18.935 1.00 85.06 226 PHE A O 1
ATOM 1897 N N . PHE A 1 227 ? -22.649 6.112 20.406 1.00 88.44 227 PHE A N 1
ATOM 1898 C CA . PHE A 1 227 ? -21.630 5.738 19.416 1.00 88.44 227 PHE A CA 1
ATOM 1899 C C . PHE A 1 227 ? -21.487 4.220 19.241 1.00 88.44 227 PHE A C 1
ATOM 1901 O O . PHE A 1 227 ? -20.763 3.771 18.346 1.00 88.44 227 PHE A O 1
ATOM 1908 N N . ALA A 1 228 ? -22.167 3.420 20.066 1.00 85.44 228 ALA A N 1
ATOM 1909 C CA . ALA A 1 228 ? -22.017 1.969 20.075 1.00 85.44 228 ALA A CA 1
ATOM 1910 C C . ALA A 1 228 ? -22.362 1.343 18.714 1.00 85.44 228 ALA A C 1
ATOM 1912 O O . ALA A 1 228 ? -21.650 0.448 18.257 1.00 85.44 228 ALA A O 1
ATOM 1913 N N . ASP A 1 229 ? -23.386 1.865 18.036 1.00 84.88 229 ASP A N 1
ATOM 1914 C CA . ASP A 1 229 ? -23.859 1.337 16.752 1.00 84.88 229 ASP A CA 1
ATOM 1915 C C . ASP A 1 229 ? -22.898 1.628 15.591 1.00 84.88 229 ASP A C 1
ATOM 1917 O O . ASP A 1 229 ? -22.823 0.853 14.635 1.00 84.88 229 ASP A O 1
ATOM 1921 N N . ILE A 1 230 ? -22.113 2.709 15.673 1.00 85.25 230 ILE A N 1
ATOM 1922 C CA . ILE A 1 230 ? -21.141 3.066 14.629 1.00 85.25 230 ILE A CA 1
ATOM 1923 C C . ILE A 1 230 ? -19.761 2.453 14.867 1.00 85.25 230 ILE A C 1
ATOM 1925 O O . ILE A 1 230 ? -18.995 2.298 13.916 1.00 85.25 230 ILE A O 1
ATOM 1929 N N . LYS A 1 231 ? -19.433 2.051 16.103 1.00 87.88 231 LYS A N 1
ATOM 1930 C CA . LYS A 1 231 ? -18.140 1.438 16.451 1.00 87.88 231 LYS A CA 1
ATOM 1931 C C . LYS A 1 231 ? -17.736 0.283 15.512 1.00 87.88 231 LYS A C 1
ATOM 1933 O O . LYS A 1 231 ? -16.593 0.301 15.040 1.00 87.88 231 LYS A O 1
ATOM 1938 N N . PRO A 1 232 ? -18.621 -0.677 15.156 1.00 86.12 232 PRO A N 1
ATOM 1939 C CA . PRO A 1 232 ? -18.259 -1.788 14.274 1.00 86.12 232 PRO A CA 1
ATOM 1940 C C . PRO A 1 232 ? -17.793 -1.353 12.877 1.00 86.12 232 PRO A C 1
ATOM 1942 O O . PRO A 1 232 ? -17.051 -2.093 12.225 1.00 86.12 232 PRO A O 1
ATOM 1945 N N . LEU A 1 233 ? -18.198 -0.163 12.411 1.00 81.50 233 LEU A N 1
ATOM 1946 C CA . LEU A 1 233 ? -17.791 0.384 11.113 1.00 81.50 233 LEU A CA 1
ATOM 1947 C C . LEU A 1 233 ? -16.313 0.785 11.094 1.00 81.50 233 LEU A C 1
ATOM 1949 O O . LEU A 1 233 ? -15.675 0.703 10.046 1.00 81.50 233 LEU A O 1
ATOM 1953 N N . PHE A 1 234 ? -15.771 1.196 12.240 1.00 83.19 234 PHE A N 1
ATOM 1954 C CA . PHE A 1 234 ? -14.384 1.643 12.389 1.00 83.19 234 PHE A CA 1
ATOM 1955 C C . PHE A 1 234 ? -13.470 0.529 12.909 1.00 83.19 234 PHE A C 1
ATOM 1957 O O . PHE A 1 234 ? -12.277 0.515 12.618 1.00 83.19 234 PHE A O 1
ATOM 1964 N N . GLU A 1 235 ? -14.018 -0.459 13.611 1.00 79.50 235 GLU A N 1
ATOM 1965 C CA . GLU A 1 235 ? -13.252 -1.627 14.059 1.00 79.50 235 GLU A CA 1
ATOM 1966 C C . GLU A 1 235 ? -12.829 -2.524 12.882 1.00 79.50 235 GLU A C 1
ATOM 1968 O O . GLU A 1 235 ? -11.713 -3.037 12.851 1.00 79.50 235 GLU A O 1
ATOM 1973 N N . ASN A 1 236 ? -13.694 -2.662 11.868 1.00 66.38 236 ASN A N 1
ATOM 1974 C CA . ASN A 1 236 ? -13.487 -3.583 10.743 1.00 66.38 236 ASN A CA 1
ATOM 1975 C C . ASN A 1 236 ? -12.941 -2.925 9.464 1.00 66.38 236 ASN A C 1
ATOM 1977 O O . ASN A 1 236 ? -12.619 -3.628 8.503 1.00 66.38 236 ASN A O 1
ATOM 1981 N N . LYS A 1 237 ? -12.855 -1.590 9.414 1.00 67.56 237 LYS A N 1
ATOM 1982 C CA . LYS A 1 237 ? -12.441 -0.843 8.220 1.00 67.56 237 LYS A CA 1
ATOM 1983 C C . LYS A 1 237 ? -11.270 0.075 8.544 1.00 67.56 237 LYS A C 1
ATOM 1985 O O . LYS A 1 237 ? -11.407 1.051 9.270 1.00 67.56 237 LYS A O 1
ATOM 1990 N N . LEU A 1 238 ? -10.119 -0.231 7.957 1.00 66.94 238 LEU A N 1
ATOM 1991 C CA . LEU A 1 238 ? -8.916 0.582 8.074 1.00 66.94 238 LEU A CA 1
ATOM 1992 C C . LEU A 1 238 ? -8.973 1.757 7.088 1.00 66.94 238 LEU A C 1
ATOM 1994 O O . LEU A 1 238 ? -8.893 1.561 5.874 1.00 66.94 238 LEU A O 1
ATOM 1998 N N . TYR A 1 239 ? -9.074 2.982 7.607 1.00 71.12 239 TYR A N 1
ATOM 1999 C CA . TYR A 1 239 ? -9.037 4.229 6.829 1.00 71.12 239 TYR A CA 1
ATOM 2000 C C . TYR A 1 239 ? -7.594 4.645 6.495 1.00 71.12 239 TYR A C 1
ATOM 2002 O O . TYR A 1 239 ? -7.171 5.760 6.768 1.00 71.12 239 TYR A O 1
ATOM 2010 N N . LEU A 1 240 ? -6.800 3.719 5.950 1.00 73.38 240 LEU A N 1
ATOM 2011 C CA . LEU A 1 240 ? -5.384 3.963 5.626 1.00 73.38 240 LEU A CA 1
ATOM 2012 C C . LEU A 1 240 ? -5.166 4.379 4.165 1.00 73.38 240 LEU A C 1
ATOM 2014 O O . LEU A 1 240 ? -4.058 4.746 3.782 1.00 73.38 240 LEU A O 1
ATOM 2018 N N . ILE A 1 241 ? -6.216 4.305 3.350 1.00 70.44 241 ILE A N 1
ATOM 2019 C CA . ILE A 1 241 ? -6.179 4.555 1.911 1.00 70.44 241 ILE A CA 1
ATOM 2020 C C . ILE A 1 241 ? -6.684 5.971 1.639 1.00 70.44 241 ILE A C 1
ATOM 2022 O O . ILE A 1 241 ? -7.810 6.295 2.006 1.00 70.44 241 ILE A O 1
ATOM 2026 N N . ASN A 1 242 ? -5.862 6.768 0.956 1.00 66.25 242 ASN A N 1
ATOM 2027 C CA . ASN A 1 242 ? -6.147 8.168 0.645 1.00 66.25 242 ASN A CA 1
ATOM 2028 C C . ASN A 1 242 ? -7.052 8.325 -0.590 1.00 66.25 242 ASN A C 1
ATOM 2030 O O . ASN A 1 242 ? -7.829 9.269 -0.688 1.00 66.25 242 ASN A O 1
ATOM 2034 N N . GLU A 1 243 ? -6.946 7.409 -1.558 1.00 66.44 243 GLU A N 1
ATOM 2035 C CA . GLU A 1 243 ? -7.523 7.585 -2.896 1.00 66.44 243 GLU A CA 1
ATOM 2036 C C . GLU A 1 243 ? -8.209 6.319 -3.426 1.00 66.44 243 GLU A C 1
ATOM 2038 O O . GLU A 1 243 ? -7.994 5.201 -2.951 1.00 66.44 243 GLU A O 1
ATOM 2043 N N . LYS A 1 244 ? -9.056 6.493 -4.449 1.00 68.69 244 LYS A N 1
ATOM 2044 C CA . LYS A 1 244 ? -9.662 5.365 -5.165 1.00 68.69 244 LYS A CA 1
ATOM 2045 C C . LYS A 1 244 ? -8.564 4.512 -5.825 1.00 68.69 244 LYS A C 1
ATOM 2047 O O . LYS A 1 244 ? -7.572 5.071 -6.287 1.00 68.69 244 LYS A O 1
ATOM 2052 N N . PRO A 1 245 ? -8.740 3.181 -5.919 1.00 71.81 245 PRO A N 1
ATOM 2053 C CA . PRO A 1 245 ? -7.774 2.330 -6.603 1.00 71.81 245 PRO A CA 1
ATOM 2054 C C . PRO A 1 245 ? -7.564 2.756 -8.061 1.00 71.81 245 PRO A C 1
ATOM 2056 O O . PRO A 1 245 ? -8.530 2.865 -8.816 1.00 71.81 245 PRO A O 1
ATOM 2059 N N . LYS A 1 246 ? -6.303 2.955 -8.455 1.00 77.50 246 LYS A N 1
ATOM 2060 C CA . LYS A 1 246 ? -5.878 3.146 -9.844 1.00 77.50 246 LYS A CA 1
ATOM 2061 C C . LYS A 1 246 ? -5.591 1.777 -10.456 1.00 77.50 246 LYS A C 1
ATOM 2063 O O . LYS A 1 246 ? -4.709 1.060 -9.984 1.00 77.50 246 LYS A O 1
ATOM 2068 N N . TRP A 1 247 ? -6.337 1.411 -11.492 1.00 82.44 247 TRP A N 1
ATOM 2069 C CA . TRP A 1 247 ? -6.087 0.196 -12.266 1.00 82.44 247 TRP A CA 1
ATOM 2070 C C . TRP A 1 247 ? -4.941 0.424 -13.250 1.00 82.44 247 TRP A C 1
ATOM 2072 O O . TRP A 1 247 ? -5.025 1.354 -14.045 1.00 82.44 247 TRP A O 1
ATOM 2082 N N . ASN A 1 248 ? -3.911 -0.421 -13.210 1.00 85.00 248 ASN A N 1
ATOM 2083 C CA . ASN A 1 248 ? -2.847 -0.423 -14.207 1.00 85.00 248 ASN A CA 1
ATOM 2084 C C . ASN A 1 248 ? -3.158 -1.472 -15.282 1.00 85.00 248 ASN A C 1
ATOM 2086 O O . ASN A 1 248 ? -3.311 -2.668 -15.003 1.00 85.00 248 ASN A O 1
ATOM 2090 N N . ARG A 1 249 ? -3.270 -1.014 -16.532 1.00 91.81 249 ARG A N 1
ATOM 2091 C CA . ARG A 1 249 ? -3.718 -1.860 -17.648 1.00 91.81 249 ARG A CA 1
ATOM 2092 C C . ARG A 1 249 ? -2.720 -2.941 -18.069 1.00 91.81 249 ARG A C 1
ATOM 2094 O O . ARG A 1 249 ? -3.150 -3.880 -18.736 1.00 91.81 249 ARG A O 1
ATOM 2101 N N . TYR A 1 250 ? -1.445 -2.841 -17.696 1.00 90.06 250 TYR A N 1
ATOM 2102 C CA . TYR A 1 250 ? -0.395 -3.788 -18.087 1.00 90.06 250 TYR A CA 1
ATOM 2103 C C . TYR A 1 250 ? -0.098 -4.807 -16.995 1.00 90.06 250 TYR A C 1
ATOM 2105 O O . TYR A 1 250 ? -0.098 -6.002 -17.271 1.00 90.06 250 TYR A O 1
ATOM 2113 N N . THR A 1 251 ? 0.031 -4.366 -15.740 1.00 83.75 251 THR A N 1
ATOM 2114 C CA . THR A 1 251 ? 0.156 -5.297 -14.604 1.00 83.75 251 THR A CA 1
ATOM 2115 C C . THR A 1 251 ? -1.151 -6.042 -14.327 1.00 83.75 251 THR A C 1
ATOM 2117 O O . THR A 1 251 ? -1.130 -7.098 -13.704 1.00 83.75 251 THR A O 1
ATOM 2120 N N . LYS A 1 252 ? -2.298 -5.500 -14.775 1.00 84.38 252 LYS A N 1
ATOM 2121 C CA . LYS A 1 252 ? -3.650 -5.972 -14.419 1.00 84.38 252 LYS A CA 1
ATOM 2122 C C . LYS A 1 252 ? -3.884 -5.938 -12.905 1.00 84.38 252 LYS A C 1
ATOM 2124 O O . LYS A 1 252 ? -4.591 -6.785 -12.356 1.00 84.38 252 LYS A O 1
ATOM 2129 N N . LEU A 1 253 ? -3.283 -4.961 -12.225 1.00 76.31 253 LEU A N 1
ATOM 2130 C CA . LEU A 1 253 ? -3.418 -4.769 -10.786 1.00 76.31 253 LEU A CA 1
ATOM 2131 C C . LEU A 1 253 ? -4.008 -3.395 -10.472 1.00 76.31 253 LEU A C 1
ATOM 2133 O O . LEU A 1 253 ? -3.691 -2.391 -11.110 1.00 76.31 253 LEU A O 1
ATOM 2137 N N . ALA A 1 254 ? -4.844 -3.343 -9.435 1.00 75.56 254 ALA A N 1
ATOM 2138 C CA . ALA A 1 254 ? -5.272 -2.088 -8.833 1.00 75.56 254 ALA A CA 1
ATOM 2139 C C . ALA A 1 254 ? -4.271 -1.682 -7.748 1.00 75.56 254 ALA A C 1
ATOM 2141 O O . ALA A 1 254 ? -4.026 -2.461 -6.825 1.00 75.56 254 ALA A O 1
ATOM 2142 N N . SER A 1 255 ? -3.742 -0.466 -7.830 1.00 66.31 255 SER A N 1
ATOM 2143 C CA . SER A 1 255 ? -2.893 0.133 -6.801 1.00 66.31 255 SER A CA 1
ATOM 2144 C C . SER A 1 255 ? -3.648 1.230 -6.056 1.00 66.31 255 SER A C 1
ATOM 2146 O O . SER A 1 255 ? -4.456 1.949 -6.641 1.00 66.31 255 SER A O 1
ATOM 2148 N N . VAL A 1 256 ? -3.410 1.365 -4.754 1.00 68.31 256 VAL A N 1
ATOM 2149 C CA . VAL A 1 256 ? -3.925 2.483 -3.952 1.00 68.31 256 VAL A CA 1
ATOM 2150 C C . VAL A 1 256 ? -2.781 3.241 -3.302 1.00 68.31 256 VAL A C 1
ATOM 2152 O O . VAL A 1 256 ? -1.807 2.642 -2.837 1.00 68.31 256 VAL A O 1
ATOM 2155 N N . LYS A 1 257 ? -2.930 4.566 -3.236 1.00 69.75 257 LYS A N 1
ATOM 2156 C CA . LYS A 1 257 ? -2.047 5.425 -2.455 1.00 69.75 257 LYS A CA 1
ATOM 2157 C C . LYS A 1 257 ? -2.513 5.437 -1.003 1.00 69.75 257 LYS A C 1
ATOM 2159 O O . LYS A 1 257 ? -3.679 5.726 -0.715 1.00 69.75 257 LYS A O 1
ATOM 2164 N N . MET A 1 258 ? -1.609 5.097 -0.092 1.00 69.38 258 MET A N 1
ATOM 2165 C CA . MET A 1 258 ? -1.869 5.213 1.340 1.00 69.38 258 MET A CA 1
ATOM 2166 C C . MET A 1 258 ? -1.719 6.659 1.802 1.00 69.38 258 MET A C 1
ATOM 2168 O O . MET A 1 258 ? -1.029 7.463 1.173 1.00 69.38 258 MET A O 1
ATOM 2172 N N . HIS A 1 259 ? -2.351 6.979 2.925 1.00 73.56 259 HIS A N 1
ATOM 2173 C CA . HIS A 1 259 ? -2.032 8.198 3.650 1.00 73.56 259 HIS A CA 1
ATOM 2174 C C . HIS A 1 259 ? -0.568 8.177 4.107 1.00 73.56 259 HIS A C 1
ATOM 2176 O O . HIS A 1 259 ? -0.073 7.154 4.569 1.00 73.56 259 HIS A O 1
ATOM 2182 N N . THR A 1 260 ? 0.110 9.322 4.071 1.00 77.25 260 THR A N 1
ATOM 2183 C CA . THR A 1 260 ? 1.243 9.553 4.980 1.00 77.25 260 THR A CA 1
ATOM 2184 C C . THR A 1 260 ? 0.702 9.725 6.399 1.00 77.25 260 THR A C 1
ATOM 2186 O O . THR A 1 260 ? -0.470 10.064 6.574 1.00 77.25 260 THR A O 1
ATOM 2189 N N . LYS A 1 261 ? 1.531 9.574 7.439 1.00 77.38 261 LYS A N 1
ATOM 2190 C CA . LYS A 1 261 ? 1.076 9.797 8.825 1.00 77.38 261 LYS A CA 1
ATOM 2191 C C . LYS A 1 261 ? 0.428 11.174 9.018 1.00 77.38 261 LYS A C 1
ATOM 2193 O O . LYS A 1 261 ? -0.590 11.257 9.694 1.00 77.38 261 LYS A O 1
ATOM 2198 N N . GLY A 1 262 ? 0.981 12.226 8.404 1.00 75.38 262 GLY A N 1
ATOM 2199 C CA . GLY A 1 262 ? 0.406 13.576 8.446 1.00 75.38 262 GLY A CA 1
ATOM 2200 C C . GLY A 1 262 ? -1.001 13.617 7.851 1.00 75.38 262 GLY A C 1
ATOM 2201 O O . GLY A 1 262 ? -1.953 13.952 8.548 1.00 75.38 262 GLY A O 1
ATOM 2202 N N . THR A 1 263 ? -1.152 13.154 6.606 1.00 79.69 263 THR A N 1
ATOM 2203 C CA . THR A 1 263 ? -2.467 13.130 5.936 1.00 79.69 263 THR A CA 1
ATOM 2204 C C . THR A 1 263 ? -3.467 12.185 6.612 1.00 79.69 263 THR A C 1
ATOM 2206 O O . THR A 1 263 ? -4.666 12.441 6.580 1.00 79.69 263 THR A O 1
ATOM 2209 N N . LEU A 1 264 ? -2.997 11.114 7.267 1.00 84.25 264 LEU A N 1
ATOM 2210 C CA . LEU A 1 264 ? -3.850 10.231 8.061 1.00 84.25 264 LEU A CA 1
ATOM 2211 C C . LEU A 1 264 ? -4.391 10.970 9.285 1.00 84.25 264 LEU A C 1
ATOM 2213 O O . LEU A 1 264 ? -5.570 10.859 9.587 1.00 84.25 264 LEU A O 1
ATOM 2217 N N . ILE A 1 265 ? -3.548 11.726 9.992 1.00 85.50 265 ILE A N 1
ATOM 2218 C CA . ILE A 1 265 ? -3.984 12.516 11.150 1.00 85.50 265 ILE A CA 1
ATOM 2219 C C . ILE A 1 265 ? -5.032 13.544 10.723 1.00 85.50 265 ILE A C 1
ATOM 2221 O O . ILE A 1 265 ? -6.070 13.632 11.370 1.00 85.50 265 ILE A O 1
ATOM 2225 N N . GLU A 1 266 ? -4.806 14.269 9.628 1.00 85.06 266 GLU A N 1
ATOM 2226 C CA . GLU A 1 266 ? -5.780 15.228 9.088 1.00 85.06 266 GLU A CA 1
ATOM 2227 C C . GLU A 1 266 ? -7.113 14.555 8.743 1.00 85.06 266 GLU A C 1
ATOM 2229 O O . GLU A 1 266 ? -8.171 15.031 9.157 1.00 85.06 266 GLU A O 1
ATOM 2234 N N . ALA A 1 267 ? -7.069 13.404 8.065 1.00 84.88 267 ALA A N 1
ATOM 2235 C CA . ALA A 1 267 ? -8.263 12.628 7.741 1.00 84.88 267 ALA A CA 1
ATOM 2236 C C . ALA A 1 267 ? -9.005 12.148 9.001 1.00 84.88 267 ALA A C 1
ATOM 2238 O O . ALA A 1 267 ? -10.231 12.218 9.058 1.00 84.88 267 ALA A O 1
ATOM 2239 N N . LEU A 1 268 ? -8.283 11.700 10.033 1.00 89.69 268 LEU A N 1
ATOM 2240 C CA . LEU A 1 268 ? -8.872 11.274 11.307 1.00 89.69 268 LEU A CA 1
ATOM 2241 C C . LEU A 1 268 ? -9.456 12.445 12.105 1.00 89.69 268 LEU A C 1
ATOM 2243 O O . LEU A 1 268 ? -10.475 12.271 12.773 1.00 89.69 268 LEU A O 1
ATOM 2247 N N . VAL A 1 269 ? -8.852 13.634 12.034 1.00 88.44 269 VAL A N 1
ATOM 2248 C CA . VAL A 1 269 ? -9.401 14.860 12.634 1.00 88.44 269 VAL A CA 1
ATOM 2249 C C . VAL A 1 269 ? -10.703 15.247 11.941 1.00 88.44 269 VAL A C 1
ATOM 2251 O O . VAL A 1 269 ? -11.710 15.410 12.623 1.00 88.44 269 VAL A O 1
ATOM 2254 N N . ALA A 1 270 ? -10.715 15.310 10.608 1.00 87.06 270 ALA A N 1
ATOM 2255 C CA . ALA A 1 270 ? -11.920 15.619 9.839 1.00 87.06 270 ALA A CA 1
ATOM 2256 C C . ALA A 1 270 ? -13.036 14.588 10.075 1.00 87.06 270 ALA A C 1
ATOM 2258 O O . ALA A 1 270 ? -14.197 14.946 10.235 1.00 87.06 270 ALA A O 1
ATOM 2259 N N . LEU A 1 271 ? -12.679 13.304 10.161 1.00 88.19 271 LEU A N 1
ATOM 2260 C CA . LEU A 1 271 ? -13.618 12.241 10.505 1.00 88.19 271 LEU A CA 1
ATOM 2261 C C . LEU A 1 271 ? -14.181 12.407 11.923 1.00 88.19 271 LEU A C 1
ATOM 2263 O O . LEU A 1 271 ? -15.367 12.186 12.143 1.00 88.19 271 LEU A O 1
ATOM 2267 N N . THR A 1 272 ? -13.338 12.777 12.888 1.00 91.50 272 THR A N 1
ATOM 2268 C CA . THR A 1 272 ? -13.772 13.029 14.270 1.00 91.50 272 THR A CA 1
ATOM 2269 C C . THR A 1 272 ? -14.779 14.170 14.310 1.00 91.50 272 THR A C 1
ATOM 2271 O O . THR A 1 272 ? -15.825 14.005 14.930 1.00 91.50 272 THR A O 1
ATOM 2274 N N . ASP A 1 273 ? -14.473 15.279 13.631 1.00 88.94 273 ASP A N 1
ATOM 2275 C CA . ASP A 1 273 ? -15.348 16.448 13.505 1.00 88.94 273 ASP A CA 1
ATOM 2276 C C . ASP A 1 273 ? -16.705 16.059 12.898 1.00 88.94 273 ASP A C 1
ATOM 2278 O O . ASP A 1 273 ? -17.742 16.267 13.520 1.00 88.94 273 ASP A O 1
ATOM 2282 N N . ASP A 1 274 ? -16.705 15.345 11.768 1.00 88.00 274 ASP A N 1
ATOM 2283 C CA . ASP A 1 274 ? -17.937 14.882 11.116 1.00 88.00 274 ASP A CA 1
ATOM 2284 C C . ASP A 1 274 ? -18.804 14.005 12.039 1.00 88.00 274 ASP A C 1
ATOM 2286 O O . ASP A 1 274 ? -20.020 14.199 12.119 1.00 88.00 274 ASP A O 1
ATOM 2290 N N . ILE A 1 275 ? -18.194 13.072 12.784 1.00 89.19 275 ILE A N 1
ATOM 2291 C CA . ILE A 1 275 ? -18.931 12.203 13.714 1.00 89.19 275 ILE A CA 1
ATOM 2292 C C . ILE A 1 275 ? -19.565 13.026 14.842 1.00 89.19 275 ILE A C 1
ATOM 2294 O O . ILE A 1 275 ? -20.757 12.863 15.107 1.00 89.19 275 ILE A O 1
ATOM 2298 N N . ILE A 1 276 ? -18.797 13.891 15.514 1.00 88.81 276 ILE A N 1
ATOM 2299 C CA . ILE A 1 276 ? -19.298 14.638 16.681 1.00 88.81 276 ILE A CA 1
ATOM 2300 C C . ILE A 1 276 ? -20.273 15.751 16.286 1.00 88.81 276 ILE A C 1
ATOM 2302 O O . ILE A 1 276 ? -21.147 16.097 17.076 1.00 88.81 276 ILE A O 1
ATOM 2306 N N . THR A 1 277 ? -20.173 16.295 15.071 1.00 85.00 277 THR A N 1
ATOM 2307 C CA . THR A 1 277 ? -21.147 17.261 14.555 1.00 85.00 277 THR A CA 1
ATOM 2308 C C . THR A 1 277 ? -22.477 16.587 14.238 1.00 85.00 277 THR A C 1
ATOM 2310 O O . THR A 1 277 ? -23.522 17.141 14.568 1.00 85.00 277 THR A O 1
ATOM 2313 N N . ARG A 1 278 ? -22.470 15.388 13.644 1.00 83.38 278 ARG A N 1
ATOM 2314 C CA . ARG A 1 278 ? -23.708 14.673 13.281 1.00 83.38 278 ARG A CA 1
ATOM 2315 C C . ARG A 1 278 ? -24.384 14.003 14.471 1.00 83.38 278 ARG A C 1
ATOM 2317 O O . ARG A 1 278 ? -25.606 14.031 14.582 1.00 83.38 278 ARG A O 1
ATOM 2324 N N . ILE A 1 279 ? -23.600 13.395 15.354 1.00 85.75 279 ILE A N 1
ATOM 2325 C CA . ILE A 1 279 ? -24.098 12.610 16.483 1.00 85.75 279 ILE A CA 1
ATOM 2326 C C . ILE A 1 279 ? -23.730 13.353 17.765 1.00 85.75 279 ILE A C 1
ATOM 2328 O O . ILE A 1 279 ? -22.655 13.166 18.339 1.00 85.75 279 ILE A O 1
ATOM 2332 N N . ASN A 1 280 ? -24.643 14.211 18.212 1.00 83.56 280 ASN A N 1
ATOM 2333 C CA . ASN A 1 280 ? -24.519 14.962 19.452 1.00 83.56 280 ASN A CA 1
ATOM 2334 C C . ASN A 1 280 ? -25.849 14.961 20.216 1.00 83.56 280 ASN A C 1
ATOM 2336 O O . ASN A 1 280 ? -26.889 14.554 19.708 1.00 83.56 280 ASN A O 1
ATOM 2340 N N . THR A 1 281 ? -25.825 15.410 21.468 1.00 81.75 281 THR A N 1
ATOM 2341 C CA . THR A 1 281 ? -27.015 15.380 22.328 1.00 81.75 281 THR A CA 1
ATOM 2342 C C . THR A 1 281 ? -28.159 16.262 21.823 1.00 81.75 281 THR A C 1
ATOM 2344 O O . THR A 1 281 ? -29.307 15.929 22.100 1.00 81.75 281 THR A O 1
ATOM 2347 N N . SER A 1 282 ? -27.877 17.342 21.081 1.00 82.38 282 SER A N 1
ATOM 2348 C CA . SER A 1 282 ? -28.911 18.170 20.439 1.00 82.38 282 SER A CA 1
ATOM 2349 C C . SER A 1 282 ? -29.575 17.413 19.295 1.00 82.38 282 SER A C 1
ATOM 2351 O O . SER A 1 282 ? -30.794 17.282 19.295 1.00 82.38 282 SER A O 1
ATOM 2353 N N . SER A 1 283 ? -28.786 16.834 18.380 1.00 84.00 283 SER A N 1
ATOM 2354 C CA . SER A 1 283 ? -29.329 16.088 17.237 1.00 84.00 283 SER A CA 1
ATOM 2355 C C . SER A 1 283 ? -30.131 14.866 17.690 1.00 84.00 283 SER A C 1
ATOM 2357 O O . SER A 1 283 ? -31.260 14.668 17.255 1.00 84.00 283 SER A O 1
ATOM 2359 N N . LEU A 1 284 ? -29.628 14.116 18.675 1.00 83.50 284 LEU A N 1
ATOM 2360 C CA . LEU A 1 284 ? -30.350 12.981 19.260 1.00 83.50 284 LEU A CA 1
ATOM 2361 C C . LEU A 1 284 ? -31.658 13.390 19.953 1.00 83.50 284 LEU A C 1
ATOM 2363 O O . LEU A 1 284 ? -32.616 12.617 19.954 1.00 83.50 284 LEU A O 1
ATOM 2367 N N . TYR A 1 285 ? -31.703 14.572 20.573 1.00 84.06 285 TYR A N 1
ATOM 2368 C CA . TYR A 1 285 ? -32.924 15.099 21.181 1.00 84.06 285 TYR A CA 1
ATOM 2369 C C . TYR A 1 285 ? -33.950 15.497 20.114 1.00 84.06 285 TYR A C 1
ATOM 2371 O O . TYR A 1 285 ? -35.108 15.092 20.205 1.00 84.06 285 TYR A O 1
ATOM 2379 N N . GLU A 1 286 ? -33.515 16.232 19.089 1.00 82.69 286 GLU A N 1
ATOM 2380 C CA . GLU A 1 286 ? -34.351 16.671 17.965 1.00 82.69 286 GLU A CA 1
ATOM 2381 C C . GLU A 1 286 ? -34.929 15.487 17.173 1.00 82.69 286 GLU A C 1
ATOM 2383 O O . GLU A 1 286 ? -36.093 15.513 16.778 1.00 82.69 286 GLU A O 1
ATOM 2388 N N . GLU A 1 287 ? -34.151 14.416 17.003 1.00 81.69 287 GLU A N 1
ATOM 2389 C CA . GLU A 1 287 ? -34.559 13.191 16.304 1.00 81.69 287 GLU A CA 1
ATOM 2390 C C . GLU A 1 287 ? -35.369 12.218 17.186 1.00 81.69 287 GLU A C 1
ATOM 2392 O O . GLU A 1 287 ? -35.810 11.170 16.715 1.00 81.69 287 GLU A O 1
ATOM 2397 N N . GLY A 1 288 ? -35.573 12.529 18.474 1.00 79.50 288 GLY A N 1
ATOM 2398 C CA . GLY A 1 288 ? -36.280 11.651 19.416 1.00 79.50 288 GLY A CA 1
ATOM 2399 C C . GLY A 1 288 ? -35.529 10.354 19.756 1.00 79.50 288 GLY A C 1
ATOM 2400 O O . GLY A 1 288 ? -36.119 9.416 20.291 1.00 79.50 288 GLY A O 1
ATOM 2401 N N . LEU A 1 289 ? -34.228 10.295 19.463 1.00 79.12 289 LEU A N 1
ATOM 2402 C CA . LEU A 1 289 ? -33.344 9.151 19.709 1.00 79.12 289 LEU A CA 1
ATOM 2403 C C . LEU A 1 289 ? -32.662 9.207 21.085 1.00 79.12 289 LEU A C 1
ATOM 2405 O O . LEU A 1 289 ? -31.991 8.258 21.492 1.00 79.12 289 LEU A O 1
ATOM 2409 N N . LEU A 1 290 ? -32.845 10.295 21.838 1.00 81.69 290 LEU A N 1
ATOM 2410 C CA . LEU A 1 290 ? -32.346 10.439 23.205 1.00 81.69 290 LEU A CA 1
ATOM 2411 C C . LEU A 1 290 ? -33.212 9.648 24.208 1.00 81.69 290 LEU A C 1
ATOM 2413 O O . LEU A 1 290 ? -33.969 10.213 24.994 1.00 81.69 290 LEU A O 1
ATOM 2417 N N . THR A 1 291 ? -33.098 8.319 24.191 1.00 75.38 291 THR A N 1
ATOM 2418 C CA . THR A 1 291 ? -33.991 7.413 24.938 1.00 75.38 291 THR A CA 1
ATOM 2419 C C . THR A 1 291 ? -33.769 7.389 26.452 1.00 75.38 291 THR A C 1
ATOM 2421 O O . THR A 1 291 ? -34.679 7.035 27.197 1.00 75.38 291 THR A O 1
ATOM 2424 N N . ASN A 1 292 ? -32.561 7.704 26.931 1.00 82.31 292 ASN A N 1
ATOM 2425 C CA . ASN A 1 292 ? -32.245 7.726 28.363 1.00 82.31 292 ASN A CA 1
ATOM 2426 C C . ASN A 1 292 ? -31.218 8.830 28.694 1.00 82.31 292 ASN A C 1
ATOM 2428 O O . ASN A 1 292 ? -30.015 8.554 28.777 1.00 82.31 292 ASN A O 1
ATOM 2432 N N . PRO A 1 293 ? -31.678 10.083 28.870 1.00 82.94 293 PRO A N 1
ATOM 2433 C CA . PRO A 1 293 ? -30.808 11.229 29.126 1.00 82.94 293 PRO A CA 1
ATOM 2434 C C . PRO A 1 293 ? -29.953 11.081 30.392 1.00 82.94 293 PRO A C 1
ATOM 2436 O O . PRO A 1 293 ? -28.783 11.459 30.381 1.00 82.94 293 PRO A O 1
ATOM 2439 N N . ASP A 1 294 ? -30.501 10.493 31.460 1.00 84.62 294 ASP A N 1
ATOM 2440 C CA . ASP A 1 294 ? -29.791 10.317 32.733 1.00 84.62 294 ASP A CA 1
ATOM 2441 C C . ASP A 1 294 ? -28.641 9.312 32.606 1.00 84.62 294 ASP A C 1
ATOM 2443 O O . ASP A 1 294 ? -27.522 9.578 33.054 1.00 84.62 294 ASP A O 1
ATOM 2447 N N . LYS A 1 295 ? -28.874 8.189 31.914 1.00 83.38 295 LYS A N 1
ATOM 2448 C CA . LYS A 1 295 ? -27.821 7.215 31.597 1.00 83.38 295 LYS A CA 1
ATOM 2449 C C . LYS A 1 295 ? -26.723 7.840 30.739 1.00 83.38 295 LYS A C 1
ATOM 2451 O O . LYS A 1 295 ? -25.547 7.670 31.045 1.00 83.38 295 LYS A O 1
ATOM 2456 N N . ILE A 1 296 ? -27.093 8.587 29.699 1.00 85.12 296 ILE A N 1
ATOM 2457 C CA . ILE A 1 296 ? -26.136 9.253 28.803 1.00 85.12 296 ILE A CA 1
ATOM 2458 C C . ILE A 1 296 ? -25.308 10.289 29.571 1.00 85.12 296 ILE A C 1
ATOM 2460 O O . ILE A 1 296 ? -24.088 10.344 29.424 1.00 85.12 296 ILE A O 1
ATOM 2464 N N . LYS A 1 297 ? -25.943 11.074 30.444 1.00 87.44 297 LYS A N 1
ATOM 2465 C CA . LYS A 1 297 ? -25.249 12.042 31.296 1.00 87.44 297 LYS A CA 1
ATOM 2466 C C . LYS A 1 297 ? -24.250 11.360 32.233 1.00 87.44 297 LYS A C 1
ATOM 2468 O O . LYS A 1 297 ? -23.119 11.828 32.348 1.00 87.44 297 LYS A O 1
ATOM 2473 N N . LEU A 1 298 ? -24.626 10.238 32.849 1.00 85.94 298 LEU A N 1
ATOM 2474 C CA . LEU A 1 298 ? -23.712 9.445 33.673 1.00 85.94 298 LEU A CA 1
ATOM 2475 C C . LEU A 1 298 ? -22.542 8.880 32.850 1.00 85.94 298 LEU A C 1
ATOM 2477 O O . LEU A 1 298 ? -21.393 8.964 33.282 1.00 85.94 298 LEU A O 1
ATOM 2481 N N . GLU A 1 299 ? -22.805 8.343 31.657 1.00 87.75 299 GLU A N 1
ATOM 2482 C CA . GLU A 1 299 ? -21.768 7.850 30.741 1.00 87.75 299 GLU A CA 1
ATOM 2483 C C . GLU A 1 299 ? -20.758 8.950 30.374 1.00 87.75 299 GLU A C 1
ATOM 2485 O O . GLU A 1 299 ? -19.549 8.706 30.418 1.00 87.75 299 GLU A O 1
ATOM 2490 N N . LEU A 1 300 ? -21.233 10.168 30.087 1.00 87.75 300 LEU A N 1
ATOM 2491 C CA . LEU A 1 300 ? -20.389 11.332 29.798 1.00 87.75 300 LEU A CA 1
ATOM 2492 C C . LEU A 1 300 ? -19.511 11.722 30.996 1.00 87.75 300 LEU A C 1
ATOM 2494 O O . LEU A 1 300 ? -18.301 11.880 30.827 1.00 87.75 300 LEU A O 1
ATOM 2498 N N . ILE A 1 301 ? -20.082 11.794 32.204 1.00 87.25 301 ILE A N 1
ATOM 2499 C CA . ILE A 1 301 ? -19.337 12.108 33.439 1.00 87.25 301 ILE A CA 1
ATOM 2500 C C . ILE A 1 301 ? -18.240 11.060 33.693 1.00 87.25 301 ILE A C 1
ATOM 2502 O O . ILE A 1 301 ? -17.078 11.388 33.953 1.00 87.25 301 ILE A O 1
ATOM 2506 N N . LEU A 1 302 ? -18.575 9.771 33.565 1.00 85.31 302 LEU A N 1
ATOM 2507 C CA . LEU A 1 302 ? -17.612 8.676 33.718 1.00 85.31 302 LEU A CA 1
ATOM 2508 C C . LEU A 1 302 ? -16.510 8.725 32.651 1.00 85.31 302 LEU A C 1
ATOM 2510 O O . LEU A 1 302 ? -15.358 8.365 32.923 1.00 85.31 302 LEU A O 1
ATOM 2514 N N . LYS A 1 303 ? -16.843 9.161 31.434 1.00 85.19 303 LYS A N 1
ATOM 2515 C CA . LYS A 1 303 ? -15.891 9.296 30.331 1.00 85.19 303 LYS A CA 1
ATOM 2516 C C . LYS A 1 303 ? -14.924 10.443 30.518 1.00 85.19 303 LYS A C 1
ATOM 2518 O O . LYS A 1 303 ? -13.722 10.221 30.376 1.00 85.19 303 LYS A O 1
ATOM 2523 N N . GLU A 1 304 ? -15.424 11.615 30.887 1.00 85.94 304 GLU A N 1
ATOM 2524 C CA . GLU A 1 304 ? -14.598 12.775 31.215 1.00 85.94 304 GLU A CA 1
ATOM 2525 C C . GLU A 1 304 ? -13.592 12.431 32.322 1.00 85.94 304 GLU A C 1
ATOM 2527 O O . GLU A 1 304 ? -12.402 12.742 32.218 1.00 85.94 304 GLU A O 1
ATOM 2532 N N . ARG A 1 305 ? -14.029 11.684 33.347 1.00 84.19 305 ARG A N 1
ATOM 2533 C CA . ARG A 1 305 ? -13.140 11.234 34.426 1.00 84.19 305 ARG A CA 1
ATOM 2534 C C . ARG A 1 305 ? -12.003 10.344 33.921 1.00 84.19 305 ARG A C 1
ATOM 2536 O O . ARG A 1 305 ? -10.864 10.521 34.346 1.00 84.19 305 ARG A O 1
ATOM 2543 N N . LYS A 1 306 ? -12.291 9.402 33.016 1.00 81.25 306 LYS A N 1
ATOM 2544 C CA . LYS A 1 306 ? -11.286 8.483 32.446 1.00 81.25 306 LYS A CA 1
ATOM 2545 C C . LYS A 1 306 ? -10.261 9.187 31.553 1.00 81.25 306 LYS A C 1
ATOM 2547 O O . LYS A 1 306 ? -9.141 8.696 31.431 1.00 81.25 306 LYS A O 1
ATOM 2552 N N . THR A 1 307 ? -10.632 10.287 30.899 1.00 77.00 307 THR A N 1
ATOM 2553 C CA . THR A 1 307 ? -9.757 10.998 29.951 1.00 77.00 307 THR A CA 1
ATOM 2554 C C . THR A 1 307 ? -8.950 12.123 30.596 1.00 77.00 307 THR A C 1
ATOM 2556 O O . THR A 1 307 ? -7.934 12.541 30.032 1.00 77.00 307 THR A O 1
ATOM 2559 N N . LYS A 1 308 ? -9.346 12.592 31.786 1.00 81.50 308 LYS A N 1
ATOM 2560 C CA . LYS A 1 308 ? -8.655 13.663 32.510 1.00 81.50 308 LYS A CA 1
ATOM 2561 C C . LYS A 1 308 ? -7.207 13.282 32.842 1.00 81.50 308 LYS A C 1
ATOM 2563 O O . LYS A 1 308 ? -6.933 12.262 33.471 1.00 81.50 308 LYS A O 1
ATOM 2568 N N . LYS A 1 309 ? -6.267 14.150 32.460 1.00 80.50 309 LYS A N 1
ATOM 2569 C CA . LYS A 1 309 ? -4.852 14.077 32.850 1.00 80.50 309 LYS A CA 1
ATOM 2570 C C . LYS A 1 309 ? -4.478 15.313 33.657 1.00 80.50 309 LYS A C 1
ATOM 2572 O O . LYS A 1 309 ? -4.903 16.416 33.326 1.00 80.50 309 LYS A O 1
ATOM 2577 N N . TYR A 1 310 ? -3.643 15.119 34.670 1.00 80.94 310 TYR A N 1
ATOM 2578 C CA . TYR A 1 310 ? -3.095 16.189 35.499 1.00 80.94 310 TYR A CA 1
ATOM 2579 C C . TYR A 1 310 ? -1.653 16.425 35.062 1.00 80.94 310 TYR A C 1
ATOM 2581 O O . TYR A 1 310 ? -0.819 15.530 35.190 1.00 80.94 310 TYR A O 1
ATOM 2589 N N . ILE A 1 311 ? -1.365 17.589 34.483 1.00 74.88 311 ILE A N 1
ATOM 2590 C CA . ILE A 1 311 ? -0.023 17.947 34.010 1.00 74.88 311 ILE A CA 1
ATOM 2591 C C . ILE A 1 311 ? 0.348 19.292 34.621 1.00 74.88 311 ILE A C 1
ATOM 2593 O O . ILE A 1 311 ? -0.419 20.247 34.544 1.00 74.88 311 ILE A O 1
ATOM 2597 N N . ASN A 1 312 ? 1.541 19.367 35.210 1.00 73.81 312 ASN A N 1
ATOM 2598 C CA . ASN A 1 312 ? 2.064 20.589 35.802 1.00 73.81 312 ASN A CA 1
ATOM 2599 C C . ASN A 1 312 ? 3.510 20.851 35.357 1.00 73.81 312 ASN A C 1
ATOM 2601 O O . ASN A 1 312 ? 4.383 19.983 35.476 1.00 73.81 312 ASN A O 1
ATOM 2605 N N . ASN A 1 313 ? 3.744 22.079 34.889 1.00 74.19 313 ASN A N 1
ATOM 2606 C CA . ASN A 1 313 ? 5.005 22.554 34.319 1.00 74.19 313 ASN A CA 1
ATOM 2607 C C . ASN A 1 313 ? 5.826 23.432 35.288 1.00 74.19 313 ASN A C 1
ATOM 2609 O O . ASN A 1 313 ? 6.708 24.158 34.839 1.00 74.19 313 ASN A O 1
ATOM 2613 N N . SER A 1 314 ? 5.541 23.412 36.599 1.00 72.69 314 SER A N 1
ATOM 2614 C CA . SER A 1 314 ? 6.389 24.101 37.592 1.00 72.69 314 SER A CA 1
ATOM 2615 C C . SER A 1 314 ? 7.830 23.571 37.555 1.00 72.69 314 SER A C 1
ATOM 2617 O O . SER A 1 314 ? 8.041 22.399 37.255 1.00 72.69 314 SER A O 1
ATOM 2619 N N . GLN A 1 315 ? 8.818 24.417 37.858 1.00 66.00 315 GLN A N 1
ATOM 2620 C CA . GLN A 1 315 ? 10.231 24.013 37.878 1.00 66.00 315 GLN A CA 1
ATOM 2621 C C . GLN A 1 315 ? 10.639 23.288 39.169 1.00 66.00 315 GLN A C 1
ATOM 2623 O O . GLN A 1 315 ? 11.573 22.496 39.144 1.00 66.00 315 GLN A O 1
ATOM 2628 N N . ASP A 1 316 ? 9.921 23.507 40.274 1.00 79.25 316 ASP A N 1
ATOM 2629 C CA . ASP A 1 316 ? 10.158 22.813 41.543 1.00 79.25 316 ASP A CA 1
ATOM 2630 C C . ASP A 1 316 ? 9.347 21.511 41.618 1.00 79.25 316 ASP A C 1
ATOM 2632 O O . ASP A 1 316 ? 8.113 21.531 41.587 1.00 79.25 316 ASP A O 1
ATOM 2636 N N . GLU A 1 317 ? 10.030 20.371 41.734 1.00 68.19 317 GLU A N 1
ATOM 2637 C CA . GLU A 1 317 ? 9.400 19.045 41.736 1.00 68.19 317 GLU A CA 1
ATOM 2638 C C . GLU A 1 317 ? 8.383 18.880 42.874 1.00 68.19 317 GLU A C 1
ATOM 2640 O O . GLU A 1 317 ? 7.277 18.380 42.650 1.00 68.19 317 GLU A O 1
ATOM 2645 N N . GLY A 1 318 ? 8.694 19.372 44.078 1.00 72.81 318 GLY A N 1
ATOM 2646 C CA . GLY A 1 318 ? 7.796 19.303 45.234 1.00 72.81 318 GLY A CA 1
ATOM 2647 C C . GLY A 1 318 ? 6.486 20.067 45.012 1.00 72.81 318 GLY A C 1
ATOM 2648 O O . GLY A 1 318 ? 5.399 19.577 45.339 1.00 72.81 318 GLY A O 1
ATOM 2649 N N . GLN A 1 319 ? 6.562 21.248 44.403 1.00 76.06 319 GLN A N 1
ATOM 2650 C CA . GLN A 1 319 ? 5.406 22.045 44.008 1.00 76.06 319 GLN A CA 1
ATOM 2651 C C . GLN A 1 319 ? 4.643 21.427 42.835 1.00 76.06 319 GLN A C 1
ATOM 2653 O O . GLN A 1 319 ? 3.411 21.531 42.808 1.00 76.06 319 GLN A O 1
ATOM 2658 N N . ARG A 1 320 ? 5.324 20.752 41.892 1.00 76.44 320 ARG A N 1
ATOM 2659 C CA . ARG A 1 320 ? 4.656 20.031 40.793 1.00 76.44 320 ARG A CA 1
ATOM 2660 C C . ARG A 1 320 ? 3.678 19.000 41.340 1.00 76.44 320 ARG A C 1
ATOM 2662 O O . ARG A 1 320 ? 2.489 19.079 41.017 1.00 76.44 320 ARG A O 1
ATOM 2669 N N . TYR A 1 321 ? 4.154 18.115 42.220 1.00 79.19 321 TYR A N 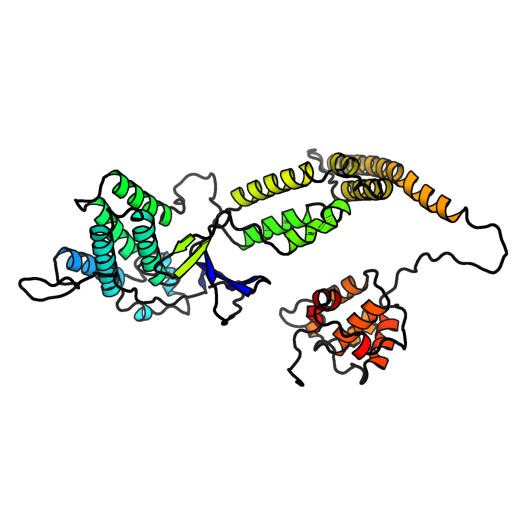1
ATOM 2670 C CA . TYR A 1 321 ? 3.334 17.058 42.819 1.00 79.19 321 TYR A CA 1
ATOM 2671 C C . TYR A 1 321 ? 2.193 17.621 43.666 1.00 79.19 321 TYR A C 1
ATOM 2673 O O . TYR A 1 321 ? 1.045 17.210 43.500 1.00 79.19 321 TYR A O 1
ATOM 2681 N N . ARG A 1 322 ? 2.469 18.604 44.535 1.00 82.31 322 ARG A N 1
ATOM 2682 C CA . ARG A 1 322 ? 1.433 19.192 45.404 1.00 82.31 322 ARG A CA 1
ATOM 2683 C C . ARG A 1 322 ? 0.294 19.821 44.608 1.00 82.31 322 ARG A C 1
ATOM 2685 O O . ARG A 1 322 ? -0.866 19.643 44.968 1.00 82.31 322 ARG A O 1
ATOM 2692 N N . LYS A 1 323 ? 0.603 20.540 43.527 1.00 82.75 323 LYS A N 1
ATOM 2693 C CA . LYS A 1 323 ? -0.424 21.189 42.704 1.00 82.75 323 LYS A CA 1
ATOM 2694 C C . LYS A 1 323 ? -1.184 20.185 41.829 1.00 82.75 323 LYS A C 1
ATOM 2696 O O . LYS A 1 323 ? -2.401 20.299 41.758 1.00 82.75 323 LYS A O 1
ATOM 2701 N N . MET A 1 324 ? -0.522 19.151 41.294 1.00 84.94 324 MET A N 1
ATOM 2702 C CA . MET A 1 324 ? -1.217 18.039 40.622 1.00 84.94 324 MET A CA 1
ATOM 2703 C C . MET A 1 324 ? -2.206 17.336 41.560 1.00 84.94 324 MET A C 1
ATOM 2705 O O . MET A 1 324 ? -3.349 17.101 41.184 1.00 84.94 324 MET A O 1
ATOM 2709 N N . LEU A 1 325 ? -1.791 17.044 42.798 1.00 84.56 325 LEU A N 1
ATOM 2710 C CA . LEU A 1 325 ? -2.660 16.416 43.795 1.00 84.56 325 LEU A CA 1
ATOM 2711 C C . LEU A 1 325 ? -3.820 17.326 44.196 1.00 84.56 325 LEU A C 1
ATOM 2713 O O . LEU A 1 325 ? -4.944 16.854 44.308 1.00 84.56 325 LEU A O 1
ATOM 2717 N N . LYS A 1 326 ? -3.578 18.629 44.382 1.00 87.38 326 LYS A N 1
ATOM 2718 C CA . LYS A 1 326 ? -4.641 19.585 44.720 1.00 87.38 326 LYS A CA 1
ATOM 2719 C C . LYS A 1 326 ? -5.702 19.664 43.619 1.00 87.38 326 LYS A C 1
ATOM 2721 O O . LYS A 1 326 ? -6.887 19.627 43.929 1.00 87.38 326 LYS A O 1
ATOM 2726 N N . GLU A 1 327 ? -5.281 19.736 42.358 1.00 87.62 327 GLU A N 1
ATOM 2727 C CA . GLU A 1 327 ? -6.189 19.701 41.204 1.00 87.62 327 GLU A CA 1
ATOM 2728 C C . GLU A 1 327 ? -6.966 18.379 41.143 1.00 87.62 327 GLU A C 1
ATOM 2730 O O . GLU A 1 327 ? -8.180 18.389 40.956 1.00 87.62 327 GLU A O 1
ATOM 2735 N N . TRP A 1 328 ? -6.298 17.247 41.387 1.00 89.44 328 TRP A N 1
ATOM 2736 C CA . TRP A 1 328 ? -6.953 15.941 41.457 1.00 89.44 328 TRP A CA 1
ATOM 2737 C C . TRP A 1 328 ? -7.992 15.853 42.584 1.00 89.44 328 TRP A C 1
ATOM 2739 O O . TRP A 1 328 ? -9.094 15.365 42.346 1.00 89.44 328 TRP A O 1
ATOM 2749 N N . PHE A 1 329 ? -7.681 16.349 43.787 1.00 84.81 329 PHE A N 1
ATOM 2750 C CA . PHE A 1 329 ? -8.601 16.330 44.930 1.00 84.81 329 PHE A CA 1
ATOM 2751 C C . PHE A 1 329 ? -9.855 17.175 44.688 1.00 84.81 329 PHE A C 1
ATOM 2753 O O . PHE A 1 329 ? -10.957 16.742 45.019 1.00 84.81 329 PHE A O 1
ATOM 2760 N N . GLU A 1 330 ? -9.706 18.379 44.132 1.00 88.94 330 GLU A N 1
ATOM 2761 C CA . GLU A 1 330 ? -10.857 19.237 43.824 1.00 88.94 330 GLU A CA 1
ATOM 2762 C C . GLU A 1 330 ? -11.725 18.641 42.711 1.00 88.94 330 GLU A C 1
ATOM 2764 O O . GLU A 1 330 ? -12.955 18.664 42.793 1.00 88.94 330 GLU A O 1
ATOM 2769 N N . ASP A 1 331 ? -11.096 18.030 41.710 1.00 86.81 331 ASP A N 1
ATOM 2770 C CA . ASP A 1 331 ? -11.805 17.288 40.675 1.00 86.81 331 ASP A CA 1
ATOM 2771 C C . ASP A 1 331 ? -12.546 16.066 41.233 1.00 86.81 331 ASP A C 1
ATOM 2773 O O . ASP A 1 331 ? -13.675 15.816 40.821 1.00 86.81 331 ASP A O 1
ATOM 2777 N N . GLU A 1 332 ? -11.962 15.327 42.180 1.00 86.00 332 GLU A N 1
ATOM 2778 C CA . GLU A 1 332 ? -12.606 14.162 42.803 1.00 86.00 332 GLU A CA 1
ATOM 2779 C C . GLU A 1 332 ? -13.845 14.572 43.608 1.00 86.00 332 GLU A C 1
ATOM 2781 O O . GLU A 1 332 ? -14.909 13.969 43.471 1.00 86.00 332 GLU A O 1
ATOM 2786 N N . LYS A 1 333 ? -13.749 15.657 44.388 1.00 88.62 333 LYS A N 1
ATOM 2787 C CA . LYS A 1 333 ? -14.910 16.223 45.095 1.00 88.62 333 LYS A CA 1
ATOM 2788 C C . LYS A 1 333 ? -16.025 16.605 44.121 1.00 88.62 333 LYS A C 1
ATOM 2790 O O . LYS A 1 333 ? -17.195 16.333 44.393 1.00 88.62 333 LYS A O 1
ATOM 2795 N N . ARG A 1 334 ? -15.676 17.236 42.992 1.00 89.81 334 ARG A N 1
ATOM 2796 C CA . ARG A 1 334 ? -16.642 17.616 41.952 1.00 89.81 334 ARG A CA 1
ATOM 2797 C C . ARG A 1 334 ? -17.277 16.387 41.303 1.00 89.81 334 ARG A C 1
ATOM 2799 O O . ARG A 1 334 ? -18.497 16.333 41.208 1.00 89.81 334 ARG A O 1
ATOM 2806 N N . PHE A 1 335 ? -16.476 15.391 40.940 1.00 89.62 335 PHE A N 1
ATOM 2807 C CA . PHE A 1 335 ? -16.954 14.142 40.355 1.00 89.62 335 PHE A CA 1
ATOM 2808 C C . PHE A 1 335 ? -17.953 13.428 41.275 1.00 89.62 335 PHE A C 1
ATOM 2810 O O . PHE A 1 335 ? -19.053 13.100 40.838 1.00 89.62 335 PHE A O 1
ATOM 2817 N N . ILE A 1 336 ? -17.629 13.272 42.566 1.00 87.06 336 ILE A N 1
ATOM 2818 C CA . ILE A 1 336 ? -18.541 12.678 43.559 1.00 87.06 336 ILE A CA 1
ATOM 2819 C C . ILE A 1 336 ? -19.865 13.450 43.599 1.00 87.06 336 ILE A C 1
ATOM 2821 O O . ILE A 1 336 ? -20.940 12.849 43.561 1.00 87.06 336 ILE A O 1
ATOM 2825 N N . LYS A 1 337 ? -19.802 14.786 43.622 1.00 90.62 337 LYS A N 1
ATOM 2826 C CA . LYS A 1 337 ? -20.991 15.647 43.619 1.00 90.62 337 LYS A CA 1
ATOM 2827 C C . LYS A 1 337 ? -21.857 15.438 42.372 1.00 90.62 337 LYS A C 1
ATOM 2829 O O . LYS A 1 337 ? -23.079 15.441 42.489 1.00 90.62 337 LYS A O 1
ATOM 2834 N N . GLU A 1 338 ? -21.247 15.255 41.205 1.00 90.00 338 GLU A N 1
ATOM 2835 C CA . GLU A 1 338 ? -21.954 15.048 39.938 1.00 90.00 338 GLU A CA 1
ATOM 2836 C C . GLU A 1 338 ? -22.595 13.660 39.827 1.00 90.00 338 GLU A C 1
ATOM 2838 O O . GLU A 1 338 ? -23.693 13.560 39.283 1.00 90.00 338 GLU A O 1
ATOM 2843 N N . ILE A 1 339 ? -21.973 12.605 40.373 1.00 89.00 339 ILE A N 1
ATOM 2844 C CA . ILE A 1 339 ? -22.532 11.240 40.324 1.00 89.00 339 ILE A CA 1
ATOM 2845 C C . ILE A 1 339 ? -23.571 10.957 41.422 1.00 89.00 339 ILE A C 1
ATOM 2847 O O . ILE A 1 339 ? -24.425 10.088 41.251 1.00 89.00 339 ILE A O 1
ATOM 2851 N N . THR A 1 340 ? -23.525 11.687 42.543 1.00 86.25 340 THR A N 1
ATOM 2852 C CA . THR A 1 340 ? -24.398 11.473 43.716 1.00 86.25 340 THR A CA 1
ATOM 2853 C C . THR A 1 340 ? -25.900 11.438 43.380 1.00 86.25 340 THR A C 1
ATOM 2855 O O . THR A 1 340 ? -26.588 10.546 43.880 1.00 86.25 340 THR A O 1
ATOM 2858 N N . PRO A 1 341 ? -26.450 12.331 42.528 1.00 88.31 341 PRO A N 1
ATOM 2859 C CA . PRO A 1 341 ? -27.867 12.288 42.166 1.00 88.31 341 PRO A CA 1
ATOM 2860 C C . PRO A 1 341 ? -28.291 10.956 41.537 1.00 88.31 341 PRO A C 1
ATOM 2862 O O . PRO A 1 341 ? -29.359 10.449 41.866 1.00 88.31 341 PRO A O 1
ATOM 2865 N N . PHE A 1 342 ? -27.436 10.361 40.701 1.00 85.44 342 PHE A N 1
ATOM 2866 C CA . PHE A 1 342 ? -27.722 9.101 40.010 1.00 85.44 342 PHE A CA 1
ATOM 2867 C C . PHE A 1 342 ? -27.691 7.900 40.961 1.00 85.44 342 PHE A C 1
ATOM 2869 O O . PHE A 1 342 ? -28.512 6.992 40.838 1.00 85.44 342 PHE A O 1
ATOM 2876 N N . LEU A 1 343 ? -26.785 7.913 41.946 1.00 79.88 343 LEU A N 1
ATOM 2877 C CA . LEU A 1 343 ? -26.730 6.888 42.993 1.00 79.88 343 LEU A CA 1
ATOM 2878 C C . LEU A 1 343 ? -28.012 6.912 43.838 1.00 79.88 343 LEU A C 1
ATOM 2880 O O . LEU A 1 343 ? -28.675 5.888 43.990 1.00 79.88 343 LEU A O 1
ATOM 2884 N N . ASN A 1 344 ? -28.436 8.100 44.271 1.00 79.06 344 ASN A N 1
ATOM 2885 C CA . ASN A 1 344 ? -29.638 8.274 45.091 1.00 79.06 344 ASN A CA 1
ATOM 2886 C C . ASN A 1 344 ? -30.942 7.957 44.332 1.00 79.06 344 ASN A C 1
ATOM 2888 O O . ASN A 1 344 ? -31.940 7.569 44.937 1.00 79.06 344 ASN A O 1
ATOM 2892 N N . GLN A 1 345 ? -30.967 8.146 43.011 1.00 71.44 345 GLN A N 1
ATOM 2893 C CA . GLN A 1 345 ? -32.120 7.818 42.168 1.00 71.44 345 GLN A CA 1
ATOM 2894 C C . GLN A 1 345 ? -32.286 6.297 42.022 1.00 71.44 345 GLN A C 1
ATOM 2896 O O . GLN A 1 345 ? -33.402 5.797 42.151 1.00 71.44 345 GLN A O 1
ATOM 2901 N N . SER A 1 346 ? -31.177 5.554 41.903 1.00 60.44 346 SER A N 1
ATOM 2902 C CA . SER A 1 346 ? -31.188 4.082 41.903 1.00 60.44 346 SER A CA 1
ATOM 2903 C C . SER A 1 346 ? -31.652 3.472 43.238 1.00 60.44 346 SER A C 1
ATOM 2905 O O . SER A 1 346 ? -32.248 2.399 43.261 1.00 60.44 346 SER A O 1
ATOM 2907 N N . GLU A 1 347 ? -31.452 4.173 44.360 1.00 59.28 347 GLU A N 1
ATOM 2908 C CA . GLU A 1 347 ? -31.955 3.764 45.682 1.00 59.28 347 GLU A CA 1
ATOM 2909 C C . GLU A 1 347 ? -33.462 4.040 45.857 1.00 59.28 347 GLU A C 1
ATOM 2911 O O . GLU A 1 347 ? -34.171 3.283 46.527 1.00 59.28 347 GLU A O 1
ATOM 2916 N N . LYS A 1 348 ? -33.987 5.094 45.220 1.00 55.59 348 LYS A N 1
ATOM 2917 C CA . LYS A 1 348 ? -35.415 5.455 45.282 1.00 55.59 348 LYS A CA 1
ATOM 2918 C C . LYS A 1 348 ? -36.315 4.536 44.455 1.00 55.59 348 LYS A C 1
ATOM 2920 O O . LYS A 1 348 ? -37.425 4.233 44.883 1.00 55.59 348 LYS A O 1
ATOM 2925 N N . GLU A 1 349 ? -35.844 4.044 43.313 1.00 54.66 349 GLU A N 1
ATOM 2926 C CA . GLU A 1 349 ? -36.593 3.064 42.507 1.00 54.66 349 GLU A CA 1
ATOM 2927 C C . GLU A 1 349 ? -36.743 1.710 43.223 1.00 54.66 349 GLU A C 1
ATOM 2929 O O . GLU A 1 349 ? -37.750 1.026 43.052 1.00 54.66 349 GLU A O 1
ATOM 2934 N N . ASN A 1 350 ? -35.809 1.367 44.116 1.00 50.22 350 ASN A N 1
ATOM 2935 C CA . ASN A 1 350 ? -35.879 0.152 44.932 1.00 50.22 350 ASN A CA 1
ATOM 2936 C C . ASN A 1 350 ? -36.803 0.279 46.162 1.00 50.22 350 ASN A C 1
ATOM 2938 O O . ASN A 1 350 ? -37.192 -0.737 46.728 1.00 50.22 350 ASN A O 1
ATOM 2942 N N . THR A 1 351 ? -37.196 1.491 46.572 1.00 42.84 351 THR A N 1
ATOM 2943 C CA . THR A 1 351 ? -37.932 1.728 47.835 1.00 42.84 351 THR A CA 1
ATOM 2944 C C . THR A 1 351 ? -39.442 1.958 47.672 1.00 42.84 351 THR A C 1
ATOM 2946 O O . THR A 1 351 ? -40.148 2.063 48.671 1.00 42.84 351 THR A O 1
ATOM 2949 N N . CYS A 1 352 ? -39.984 1.971 46.446 1.00 35.16 352 CYS A N 1
ATOM 2950 C CA . CYS A 1 352 ? -41.425 2.171 46.196 1.00 35.16 352 CYS A CA 1
ATOM 2951 C C . CYS A 1 352 ? -42.231 0.868 45.969 1.00 35.16 352 CYS A C 1
ATOM 2953 O O . CYS A 1 352 ? -43.431 0.927 45.711 1.00 35.16 352 CYS A O 1
ATOM 2955 N N . SER A 1 353 ? -41.604 -0.314 46.070 1.00 38.12 353 SER A N 1
ATOM 2956 C CA . SER A 1 353 ? -42.258 -1.615 45.814 1.00 38.12 353 SER A CA 1
ATOM 2957 C C . SER A 1 353 ? -42.577 -2.455 47.064 1.00 38.12 353 SER A C 1
ATOM 2959 O O . SER A 1 353 ? -43.229 -3.492 46.951 1.00 38.12 353 SER A O 1
ATOM 2961 N N . GLU A 1 354 ? -42.207 -2.013 48.268 1.00 39.75 354 GLU A N 1
ATOM 2962 C CA . GLU A 1 354 ? -42.395 -2.793 49.500 1.00 39.75 354 GLU A CA 1
ATOM 2963 C C . GLU A 1 354 ? -43.631 -2.348 50.301 1.00 39.75 354 GLU A C 1
ATOM 2965 O O . GLU A 1 354 ? -43.544 -1.664 51.317 1.00 39.75 354 GLU A O 1
ATOM 2970 N N . ALA A 1 355 ? -44.814 -2.782 49.862 1.00 42.38 355 ALA A N 1
ATOM 2971 C CA . ALA A 1 355 ? -45.992 -2.874 50.725 1.00 42.38 355 ALA A CA 1
ATOM 2972 C C . ALA A 1 355 ? -46.843 -4.100 50.354 1.00 42.38 355 ALA A C 1
ATOM 2974 O O . ALA A 1 355 ? -47.931 -3.954 49.798 1.00 42.38 355 ALA A O 1
ATOM 2975 N N . LYS A 1 356 ? -46.331 -5.307 50.650 1.00 37.31 356 LYS A N 1
ATOM 2976 C CA . LYS A 1 356 ? -47.088 -6.476 51.152 1.00 37.31 356 LYS A CA 1
ATOM 2977 C C . LYS A 1 356 ? -46.171 -7.686 51.412 1.00 37.31 356 LYS A C 1
ATOM 2979 O O . LYS A 1 356 ? -45.495 -8.159 50.512 1.00 37.31 356 LYS A O 1
ATOM 2984 N N . GLU A 1 357 ? -46.267 -8.161 52.654 1.00 35.56 357 GLU A N 1
ATOM 2985 C CA . GLU A 1 357 ? -45.891 -9.465 53.229 1.00 35.56 357 GLU A CA 1
ATOM 2986 C C . GLU A 1 357 ? -44.424 -9.928 53.273 1.00 35.56 357 GLU A C 1
ATOM 2988 O O . GLU A 1 357 ? -43.679 -9.991 52.304 1.00 35.56 357 GLU A O 1
ATOM 2993 N N . THR A 1 358 ? -44.044 -10.298 54.496 1.00 38.25 358 THR A N 1
ATOM 2994 C CA . THR A 1 358 ? -42.709 -10.636 54.972 1.00 38.25 358 THR A CA 1
ATOM 2995 C C . THR A 1 358 ? -42.440 -12.137 54.843 1.00 38.25 358 THR A C 1
ATOM 2997 O O . THR A 1 358 ? -43.013 -12.914 55.597 1.00 38.25 358 THR A O 1
ATOM 3000 N N . VAL A 1 359 ? -41.493 -12.532 53.984 1.00 36.44 359 VAL A N 1
ATOM 3001 C CA . VAL A 1 359 ? -40.567 -13.662 54.207 1.00 36.44 359 VAL A CA 1
ATOM 3002 C C . VAL A 1 359 ? -39.216 -13.308 53.560 1.00 36.44 359 VAL A C 1
ATOM 3004 O O . VAL A 1 359 ? -39.146 -13.063 52.365 1.00 36.44 359 VAL A O 1
ATOM 3007 N N . GLN A 1 360 ? -38.175 -13.243 54.395 1.00 31.62 360 GLN A N 1
ATOM 3008 C CA . GLN A 1 360 ? -36.719 -13.261 54.140 1.00 31.62 360 GLN A CA 1
ATOM 3009 C C . GLN A 1 360 ? -36.173 -12.937 52.716 1.00 31.62 360 GLN A C 1
ATOM 3011 O O . GLN A 1 360 ? -36.261 -13.726 51.782 1.00 31.62 360 GLN A O 1
ATOM 3016 N N . GLN A 1 361 ? -35.492 -11.783 52.660 1.00 42.72 361 GLN A N 1
ATOM 3017 C CA . GLN A 1 361 ? -34.552 -11.196 51.674 1.00 42.72 361 GLN A CA 1
ATOM 3018 C C . GLN A 1 361 ? -33.429 -12.144 51.138 1.00 42.72 361 GLN A C 1
ATOM 3020 O O . GLN A 1 361 ? -33.177 -13.148 51.807 1.00 42.72 361 GLN A O 1
ATOM 3025 N N . PRO A 1 362 ? -32.665 -11.836 50.038 1.00 46.00 362 PRO A N 1
ATOM 3026 C CA . PRO A 1 362 ? -32.082 -10.498 49.809 1.00 46.00 362 PRO A CA 1
ATOM 3027 C C . PRO A 1 362 ? -31.787 -9.985 48.378 1.00 46.00 362 PRO A C 1
ATOM 3029 O O . PRO A 1 362 ? -31.554 -10.720 47.419 1.00 46.00 362 PRO A O 1
ATOM 3032 N N . ASN A 1 363 ? -31.667 -8.652 48.331 1.00 48.66 363 ASN A N 1
ATOM 3033 C CA . ASN A 1 363 ? -30.789 -7.847 47.477 1.00 48.66 363 ASN A CA 1
ATOM 3034 C C . ASN A 1 363 ? -29.647 -8.642 46.828 1.00 48.66 363 ASN A C 1
ATOM 3036 O O . ASN A 1 363 ? -28.679 -9.012 47.495 1.00 48.66 363 ASN A O 1
ATOM 3040 N N . THR A 1 364 ? -29.683 -8.822 45.508 1.00 37.47 364 THR A N 1
ATOM 3041 C CA . THR A 1 364 ? -28.498 -9.283 44.782 1.00 37.47 364 THR A CA 1
ATOM 3042 C C . THR A 1 364 ? -27.647 -8.087 44.380 1.00 37.47 364 THR A C 1
ATOM 3044 O O . THR A 1 364 ? -27.668 -7.650 43.231 1.00 37.47 364 THR A O 1
ATOM 3047 N N . ILE A 1 365 ? -26.800 -7.630 45.305 1.00 44.53 365 ILE A N 1
ATOM 3048 C CA . ILE A 1 365 ? -25.422 -7.328 44.908 1.00 44.53 365 ILE A CA 1
ATOM 3049 C C . ILE A 1 365 ? -24.938 -8.639 44.288 1.00 44.53 365 ILE A C 1
ATOM 3051 O O . ILE A 1 365 ? -24.726 -9.609 45.015 1.00 44.53 365 ILE A O 1
ATOM 3055 N N . LYS A 1 366 ? -24.891 -8.738 42.950 1.00 43.94 366 LYS A N 1
ATOM 3056 C CA . LYS A 1 366 ? -24.357 -9.945 42.309 1.00 43.94 366 LYS A CA 1
ATOM 3057 C C . LYS A 1 366 ? -22.940 -10.117 42.860 1.00 43.94 366 LYS A C 1
ATOM 3059 O O . LYS A 1 366 ? -22.123 -9.216 42.655 1.00 43.94 366 LYS A O 1
ATOM 3064 N N . PRO A 1 367 ? -22.651 -11.199 43.604 1.00 48.44 367 PRO A N 1
ATOM 3065 C CA . PRO A 1 367 ? -21.326 -11.399 44.159 1.00 48.44 367 PRO A CA 1
ATOM 3066 C C . PRO A 1 367 ? -20.340 -11.375 42.998 1.00 48.44 367 PRO A C 1
ATOM 3068 O O . PRO A 1 367 ? -20.555 -12.038 41.979 1.00 48.44 367 PRO A O 1
ATOM 3071 N N . LYS A 1 368 ? -19.292 -10.557 43.128 1.00 62.88 368 LYS A N 1
ATOM 3072 C CA . LYS A 1 368 ? -18.211 -10.510 42.150 1.00 62.88 368 LYS A CA 1
ATOM 3073 C C . LYS A 1 368 ? -17.655 -11.925 42.043 1.00 62.88 368 LYS A C 1
ATOM 3075 O O . LYS A 1 368 ? -17.071 -12.442 42.988 1.00 62.88 368 LYS A O 1
ATOM 3080 N N . ARG A 1 369 ? -17.928 -12.557 40.909 1.00 81.62 369 ARG A N 1
ATOM 3081 C CA . ARG A 1 369 ? -17.589 -13.946 40.630 1.00 81.62 369 ARG A CA 1
ATOM 3082 C C . ARG A 1 369 ? -16.076 -14.131 40.735 1.00 81.62 369 ARG A C 1
ATOM 3084 O O . ARG A 1 369 ? -15.324 -13.511 39.985 1.00 81.62 369 ARG A O 1
ATOM 3091 N N . GLU A 1 370 ? -15.643 -14.940 41.695 1.00 87.81 370 GLU A N 1
ATOM 3092 C CA . GLU A 1 370 ? -14.234 -15.262 41.907 1.00 87.81 370 GLU A CA 1
ATOM 3093 C C . GLU A 1 370 ? -13.847 -16.444 41.015 1.00 87.81 370 GLU A C 1
ATOM 3095 O O . GLU A 1 370 ? -14.422 -17.527 41.115 1.00 87.81 370 GLU A O 1
ATOM 3100 N N . ILE A 1 371 ? -12.893 -16.219 40.110 1.00 93.38 371 ILE A N 1
ATOM 3101 C CA . ILE A 1 371 ? -12.391 -17.255 39.206 1.00 93.38 371 ILE A CA 1
ATOM 3102 C C . ILE A 1 371 ? -11.200 -17.937 39.871 1.00 93.38 371 ILE A C 1
ATOM 3104 O O . ILE A 1 371 ? -10.197 -17.298 40.195 1.00 93.38 371 ILE A O 1
ATOM 3108 N N . LYS A 1 372 ? -11.275 -19.257 40.015 1.00 95.19 372 LYS A N 1
ATOM 3109 C CA . LYS A 1 372 ? -10.198 -20.096 40.538 1.00 95.19 372 LYS A CA 1
ATOM 3110 C C . LYS A 1 372 ? -9.133 -20.348 39.469 1.00 95.19 372 LYS A C 1
ATOM 3112 O O . LYS A 1 372 ? -9.007 -21.448 38.933 1.00 95.19 372 LYS A O 1
ATOM 3117 N N . THR A 1 373 ? -8.350 -19.318 39.157 1.00 92.00 373 THR A N 1
ATOM 3118 C CA . THR A 1 373 ? -7.382 -19.312 38.045 1.00 92.00 373 THR A CA 1
ATOM 3119 C C . THR A 1 373 ? -6.406 -20.492 38.069 1.00 92.00 373 THR A C 1
ATOM 3121 O O . THR A 1 373 ? -6.133 -21.078 37.025 1.00 92.00 373 THR A O 1
ATOM 3124 N N . LYS A 1 374 ? -5.906 -20.880 39.253 1.00 90.81 374 LYS A N 1
ATOM 3125 C CA . LYS A 1 374 ? -4.978 -22.016 39.393 1.00 90.81 374 LYS A CA 1
ATOM 3126 C C . LYS A 1 374 ? -5.641 -23.352 39.044 1.00 90.81 374 LYS A C 1
ATOM 3128 O O . LYS A 1 374 ? -5.100 -24.095 38.236 1.00 90.81 374 LYS A O 1
ATOM 3133 N N . GLU A 1 375 ? -6.824 -23.619 39.600 1.00 93.81 375 GLU A N 1
ATOM 3134 C CA . GLU A 1 375 ? -7.580 -24.855 39.336 1.00 93.81 375 GLU A CA 1
ATOM 3135 C C . GLU A 1 375 ? -8.004 -24.950 37.865 1.00 93.81 375 GLU A C 1
ATOM 3137 O O . GLU A 1 375 ? -7.923 -26.017 37.262 1.00 93.81 375 GLU A O 1
ATOM 3142 N N . LEU A 1 376 ? -8.396 -23.827 37.254 1.00 95.38 376 LEU A N 1
ATOM 3143 C CA . LEU A 1 376 ? -8.757 -23.795 35.838 1.00 95.38 376 LEU A CA 1
ATOM 3144 C C . LEU A 1 376 ? -7.537 -24.020 34.930 1.00 95.38 376 LEU A C 1
ATOM 3146 O O . LEU A 1 376 ? -7.621 -24.757 33.947 1.00 95.38 376 LEU A O 1
ATOM 3150 N N . GLY A 1 377 ? -6.391 -23.419 35.267 1.00 93.81 377 GLY A N 1
ATOM 3151 C CA . GLY A 1 377 ? -5.150 -23.500 34.485 1.00 93.81 377 GLY A CA 1
ATOM 3152 C C . GLY A 1 377 ? -4.519 -24.891 34.441 1.00 93.81 377 GLY A C 1
ATOM 3153 O O . GLY A 1 377 ? -3.733 -25.192 33.535 1.00 93.81 377 GLY A O 1
ATOM 3154 N N . ASP A 1 378 ? -4.897 -25.767 35.368 1.00 94.62 378 ASP A N 1
ATOM 3155 C CA . ASP A 1 378 ? -4.476 -27.164 35.396 1.00 94.62 378 ASP A CA 1
ATOM 3156 C C . ASP A 1 378 ? -5.032 -27.987 34.230 1.00 94.62 378 ASP A C 1
ATOM 3158 O O . ASP A 1 378 ? -4.456 -29.021 33.902 1.00 94.62 378 ASP A O 1
ATOM 3162 N N . TYR A 1 379 ? -6.086 -27.523 33.556 1.00 95.75 379 TYR A N 1
ATOM 3163 C CA . TYR A 1 379 ? -6.687 -28.211 32.409 1.00 95.75 379 TYR A CA 1
ATOM 3164 C C . TYR A 1 379 ? -6.134 -27.757 31.052 1.00 95.75 379 TYR A C 1
ATOM 3166 O O . TYR A 1 379 ? -6.483 -28.346 30.029 1.00 95.75 379 TYR A O 1
ATOM 3174 N N . PHE A 1 380 ? -5.265 -26.742 31.015 1.00 94.69 380 PHE A N 1
ATOM 3175 C CA . PHE A 1 380 ? -4.726 -26.171 29.776 1.00 94.69 380 PHE A CA 1
ATOM 3176 C C . PHE A 1 380 ? -3.250 -26.517 29.552 1.00 94.69 380 PHE A C 1
ATOM 3178 O O . PHE A 1 380 ? -2.466 -26.692 30.492 1.00 94.69 380 PHE A O 1
ATOM 3185 N N . LYS A 1 381 ? -2.857 -26.633 28.278 1.00 92.69 381 LYS A N 1
ATOM 3186 C CA . LYS A 1 381 ? -1.469 -26.888 27.863 1.00 92.69 381 LYS A CA 1
ATOM 3187 C C . LYS A 1 381 ? -0.548 -25.750 28.313 1.00 92.69 381 LYS A C 1
ATOM 3189 O O . LYS A 1 381 ? -0.938 -24.587 28.321 1.00 92.69 381 LYS A O 1
ATOM 3194 N N . ASN A 1 382 ? 0.707 -26.072 28.617 1.00 88.44 382 ASN A N 1
ATOM 3195 C CA . ASN A 1 382 ? 1.716 -25.077 28.999 1.00 88.44 382 ASN A CA 1
ATOM 3196 C C . ASN A 1 382 ? 1.953 -24.025 27.901 1.00 88.44 382 ASN A C 1
ATOM 3198 O O . ASN A 1 382 ? 2.083 -22.847 28.216 1.00 88.44 382 ASN A O 1
ATOM 3202 N N . SER A 1 383 ? 1.883 -24.420 26.626 1.00 87.06 383 SER A N 1
ATOM 3203 C CA . SER A 1 383 ? 1.960 -23.494 25.489 1.00 87.06 383 SER A CA 1
ATOM 3204 C C . SER A 1 383 ? 0.807 -22.488 25.431 1.00 87.06 383 SER A C 1
ATOM 3206 O O . SER A 1 383 ? 0.995 -21.385 24.935 1.00 87.06 383 SER A O 1
ATOM 3208 N N . PHE A 1 384 ? -0.371 -22.831 25.963 1.00 88.88 384 PHE A N 1
ATOM 3209 C CA . PHE A 1 384 ? -1.502 -21.903 26.077 1.00 88.88 384 PHE A CA 1
ATOM 3210 C C . PHE A 1 384 ? -1.318 -20.906 27.231 1.00 88.88 384 PHE A C 1
ATOM 3212 O O . PHE A 1 384 ? -1.809 -19.786 27.168 1.00 88.88 384 PHE A O 1
ATOM 3219 N N . LYS A 1 385 ? -0.558 -21.303 28.258 1.00 86.94 385 LYS A N 1
ATOM 3220 C CA . LYS A 1 385 ? -0.205 -20.494 29.435 1.00 86.94 385 LYS A CA 1
ATOM 3221 C C . LYS A 1 385 ? 1.079 -19.670 29.244 1.00 86.94 385 LYS A C 1
ATOM 3223 O O . LYS A 1 385 ? 1.688 -19.254 30.223 1.00 86.94 385 LYS A O 1
ATOM 3228 N N . GLY A 1 386 ? 1.550 -19.510 28.004 1.00 82.19 386 GLY A N 1
ATOM 3229 C CA . GLY A 1 386 ? 2.759 -18.740 27.691 1.00 82.19 386 GLY A CA 1
ATOM 3230 C C . GLY A 1 386 ? 4.088 -19.395 28.095 1.00 82.19 386 GLY A C 1
ATOM 3231 O O . GLY A 1 386 ? 5.121 -18.734 28.079 1.00 82.19 386 GLY A O 1
ATOM 3232 N N . ALA A 1 387 ? 4.111 -20.686 28.448 1.00 71.50 387 ALA A N 1
ATOM 3233 C CA . ALA A 1 387 ? 5.360 -21.398 28.723 1.00 71.50 387 ALA A CA 1
ATOM 3234 C C . ALA A 1 387 ? 5.954 -21.989 27.424 1.00 71.50 387 ALA A C 1
ATOM 3236 O O . ALA A 1 387 ? 5.347 -22.856 26.787 1.00 71.50 387 ALA A O 1
ATOM 3237 N N . GLY A 1 388 ? 7.144 -21.508 27.040 1.00 57.50 388 GLY A N 1
ATOM 3238 C CA . GLY A 1 388 ? 7.902 -21.876 25.829 1.00 57.50 388 GLY A CA 1
ATOM 3239 C C . GLY A 1 388 ? 8.426 -20.639 25.078 1.00 57.50 388 GLY A C 1
ATOM 3240 O O . GLY A 1 388 ? 7.810 -19.580 25.161 1.00 57.50 388 GLY A O 1
ATOM 3241 N N . ASN A 1 389 ? 9.559 -20.748 24.367 1.00 41.75 389 ASN A N 1
ATOM 3242 C CA . ASN A 1 389 ? 10.185 -19.619 23.655 1.00 41.75 389 ASN A CA 1
ATOM 3243 C C . ASN A 1 389 ? 9.199 -18.948 22.676 1.00 41.75 389 ASN A C 1
ATOM 3245 O O . ASN A 1 389 ? 8.873 -19.529 21.646 1.00 41.75 389 ASN A O 1
ATOM 3249 N N . GLY A 1 390 ? 8.756 -17.726 22.994 1.00 56.19 390 GLY A N 1
ATOM 3250 C CA . GLY A 1 390 ? 7.975 -16.865 22.094 1.00 56.19 390 GLY A CA 1
ATOM 3251 C C . GLY A 1 390 ? 6.447 -17.023 22.121 1.00 56.19 390 GLY A C 1
ATOM 3252 O O . GLY A 1 390 ? 5.778 -16.378 21.320 1.00 56.19 390 GLY A O 1
ATOM 3253 N N . ASN A 1 391 ? 5.863 -17.831 23.017 1.00 63.94 391 ASN A N 1
ATOM 3254 C CA . ASN A 1 391 ? 4.404 -18.028 23.047 1.00 63.94 391 ASN A CA 1
ATOM 3255 C C . ASN A 1 391 ? 3.664 -16.936 23.842 1.00 63.94 391 ASN A C 1
ATOM 3257 O O . ASN A 1 391 ? 3.977 -16.678 25.002 1.00 63.94 391 ASN A O 1
ATOM 3261 N N . ILE A 1 392 ? 2.621 -16.358 23.238 1.00 75.00 392 ILE A N 1
ATOM 3262 C CA . ILE A 1 392 ? 1.675 -15.440 23.896 1.00 75.00 392 ILE A CA 1
ATOM 3263 C C . ILE A 1 392 ? 0.898 -16.194 24.989 1.00 75.00 392 ILE A C 1
ATOM 3265 O O . ILE A 1 392 ? 0.449 -17.325 24.778 1.00 75.00 392 ILE A O 1
ATOM 3269 N N . ASN A 1 393 ? 0.723 -15.573 26.161 1.00 86.81 393 ASN A N 1
ATOM 3270 C CA . ASN A 1 393 ? -0.064 -16.139 27.257 1.00 86.81 393 ASN A CA 1
ATOM 3271 C C . ASN A 1 393 ? -1.575 -15.935 27.033 1.00 86.81 393 ASN A C 1
ATOM 3273 O O . ASN A 1 393 ? -2.208 -15.092 27.666 1.00 86.81 393 ASN A O 1
ATOM 3277 N N . TYR A 1 394 ? -2.157 -16.747 26.150 1.00 87.44 394 TYR A N 1
ATOM 3278 C CA . TYR A 1 394 ? -3.599 -16.746 25.876 1.00 87.44 394 TYR A CA 1
ATOM 3279 C C . TYR A 1 394 ? -4.455 -17.160 27.085 1.00 87.44 394 TYR A C 1
ATOM 3281 O O . TYR A 1 394 ? -5.660 -16.918 27.096 1.00 87.44 394 TYR A O 1
ATOM 3289 N N . PHE A 1 395 ? -3.868 -17.794 28.106 1.00 91.44 395 PHE A N 1
ATOM 3290 C CA . PHE A 1 395 ? -4.594 -18.144 29.324 1.00 91.44 395 PHE A CA 1
ATOM 3291 C C . PHE A 1 395 ? -4.929 -16.912 30.175 1.00 91.44 395 PHE A C 1
ATOM 3293 O O . PHE A 1 395 ? -6.028 -16.851 30.716 1.00 91.44 395 PHE A O 1
ATOM 3300 N N . ASP A 1 396 ? -4.045 -15.914 30.257 1.00 89.62 396 ASP A N 1
ATOM 3301 C CA . ASP A 1 396 ? -4.350 -14.669 30.978 1.00 89.62 396 ASP A CA 1
ATOM 3302 C C . ASP A 1 396 ? -5.471 -13.889 30.276 1.00 89.62 396 ASP A C 1
ATOM 3304 O O . ASP A 1 396 ? -6.417 -13.449 30.928 1.00 89.62 396 ASP A O 1
ATOM 3308 N N . GLU A 1 397 ? -5.418 -13.800 28.942 1.00 89.69 397 GLU A N 1
ATOM 3309 C CA . GLU A 1 397 ? -6.492 -13.216 28.123 1.00 89.69 397 GLU A CA 1
ATOM 3310 C C . GLU A 1 397 ? -7.819 -13.955 28.340 1.00 89.69 397 GLU A C 1
ATOM 3312 O O . GLU A 1 397 ? -8.847 -13.330 28.601 1.00 89.69 397 GLU A O 1
ATOM 3317 N N . PHE A 1 398 ? -7.782 -15.291 28.355 1.00 92.94 398 PHE A N 1
ATOM 3318 C CA . PHE A 1 398 ? -8.949 -16.119 28.647 1.00 92.94 398 PHE A CA 1
ATOM 3319 C C . PHE A 1 398 ? -9.554 -15.825 30.024 1.00 92.94 398 PHE A C 1
ATOM 3321 O O . PHE A 1 398 ? -10.774 -15.752 30.162 1.00 92.94 398 PHE A O 1
ATOM 3328 N N . ILE A 1 399 ? -8.727 -15.620 31.051 1.00 93.69 399 ILE A N 1
ATOM 3329 C CA . ILE A 1 399 ? -9.204 -15.273 32.395 1.00 93.69 399 ILE A CA 1
ATOM 3330 C C . ILE A 1 399 ? -9.841 -13.880 32.419 1.00 93.69 399 ILE A C 1
ATOM 3332 O O . ILE A 1 399 ? -10.889 -13.717 33.048 1.00 93.69 399 ILE A O 1
ATOM 3336 N N . GLU A 1 400 ? -9.262 -12.888 31.738 1.00 89.81 400 GLU A N 1
ATOM 3337 C CA . GLU A 1 400 ? -9.865 -11.553 31.631 1.00 89.81 400 GLU A CA 1
ATOM 3338 C C . GLU A 1 400 ? -11.212 -11.595 30.892 1.00 89.81 400 GLU A C 1
ATOM 3340 O O . GLU A 1 400 ? -12.205 -11.056 31.389 1.00 89.81 400 GLU A O 1
ATOM 3345 N N . ASP A 1 401 ? -11.299 -12.325 29.779 1.00 90.19 401 ASP A N 1
ATOM 3346 C CA . ASP A 1 401 ? -12.541 -12.497 29.016 1.00 90.19 401 ASP A CA 1
ATOM 3347 C C . ASP A 1 401 ? -13.640 -13.206 29.821 1.00 90.19 401 ASP A C 1
ATOM 3349 O O . ASP A 1 401 ? -14.843 -12.948 29.640 1.00 90.19 401 ASP A O 1
ATOM 3353 N N . LEU A 1 402 ? -13.233 -14.105 30.724 1.00 92.19 402 LEU A N 1
ATOM 3354 C CA . LEU A 1 402 ? -14.124 -14.793 31.646 1.00 92.19 402 LEU A CA 1
ATOM 3355 C C . LEU A 1 402 ? -14.612 -13.904 32.781 1.00 92.19 402 LEU A C 1
ATOM 3357 O O . LEU A 1 402 ? -15.621 -14.278 33.367 1.00 92.19 402 LEU A O 1
ATOM 3361 N N . LYS A 1 403 ? -13.980 -12.766 33.104 1.00 91.12 403 LYS A N 1
ATOM 3362 C CA . LYS A 1 403 ? -14.479 -11.825 34.132 1.00 91.12 403 LYS A CA 1
ATOM 3363 C C . LYS A 1 403 ? -15.674 -11.005 33.658 1.00 91.12 403 LYS A C 1
ATOM 3365 O O . LYS A 1 403 ? -16.420 -10.507 34.498 1.00 91.12 403 LYS A O 1
ATOM 3370 N N . MET A 1 404 ? -15.874 -10.885 32.346 1.00 86.56 404 MET A N 1
ATOM 3371 C CA . MET A 1 404 ? -17.024 -10.182 31.778 1.00 86.56 404 MET A CA 1
ATOM 3372 C C . MET A 1 404 ? -18.342 -10.811 32.245 1.00 86.56 404 MET A C 1
ATOM 3374 O O . MET A 1 404 ? -18.448 -12.033 32.393 1.00 86.56 404 MET A O 1
ATOM 3378 N N . ASP A 1 405 ? -19.357 -9.974 32.457 1.00 86.25 405 ASP A N 1
ATOM 3379 C CA . ASP A 1 405 ? -20.708 -10.449 32.736 1.00 86.25 405 ASP A CA 1
ATOM 3380 C C . ASP A 1 405 ? -21.282 -11.125 31.493 1.00 86.25 405 ASP A C 1
ATOM 3382 O O . ASP A 1 405 ? -21.355 -10.535 30.416 1.00 86.25 405 ASP A O 1
ATOM 3386 N N . ARG A 1 406 ? -21.671 -12.390 31.651 1.00 89.06 406 ARG A N 1
ATOM 3387 C CA . ARG A 1 406 ? -22.223 -13.221 30.581 1.00 89.06 406 ARG A CA 1
ATOM 3388 C C . ARG A 1 406 ? -23.385 -14.046 31.104 1.00 89.06 406 ARG A C 1
ATOM 3390 O O . ARG A 1 406 ? -23.494 -14.346 32.297 1.00 89.06 406 ARG A O 1
ATOM 3397 N N . THR A 1 407 ? -24.265 -14.430 30.199 1.00 90.44 407 THR A N 1
ATOM 3398 C CA . THR A 1 407 ? -25.358 -15.352 30.483 1.00 90.44 407 THR A CA 1
ATOM 3399 C C . THR A 1 407 ? -24.822 -16.762 30.749 1.00 90.44 407 THR A C 1
ATOM 3401 O O . THR A 1 407 ? -23.745 -17.152 30.296 1.00 90.44 407 THR A O 1
ATOM 3404 N N . ALA A 1 408 ? -25.600 -17.585 31.458 1.00 88.69 408 ALA A N 1
ATOM 3405 C CA . ALA A 1 408 ? -25.234 -18.985 31.692 1.00 88.69 408 ALA A CA 1
ATOM 3406 C C . ALA A 1 408 ? -25.066 -19.779 30.380 1.00 88.69 408 ALA A C 1
ATOM 3408 O O . ALA A 1 408 ? -24.273 -20.717 30.331 1.00 88.69 408 ALA A O 1
ATOM 3409 N N . LYS A 1 409 ? -25.793 -19.385 29.323 1.00 91.12 409 LYS A N 1
ATOM 3410 C CA . LYS A 1 409 ? -25.674 -19.978 27.989 1.00 91.12 409 LYS A CA 1
ATOM 3411 C C . LYS A 1 409 ? -24.324 -19.647 27.354 1.00 91.12 409 LYS A C 1
ATOM 3413 O O . LYS A 1 409 ? -23.645 -20.556 26.898 1.00 91.12 409 LYS A O 1
ATOM 3418 N N . GLU A 1 410 ? -23.900 -18.387 27.396 1.00 91.44 410 GLU A N 1
ATOM 3419 C CA . GLU A 1 410 ? -22.594 -17.973 26.865 1.00 91.44 410 GLU A CA 1
ATOM 3420 C C . GLU A 1 410 ? -21.437 -18.648 27.613 1.00 91.44 410 GLU A C 1
ATOM 3422 O O . GLU A 1 410 ? -20.483 -19.092 26.986 1.00 91.44 410 GLU A O 1
ATOM 3427 N N . PHE A 1 411 ? -21.528 -18.824 28.939 1.00 94.25 411 PHE A N 1
ATOM 3428 C CA . PHE A 1 411 ? -20.533 -19.625 29.667 1.00 94.25 411 PHE A CA 1
ATOM 3429 C C . PHE A 1 411 ? -20.501 -21.087 29.220 1.00 94.25 411 PHE A C 1
ATOM 3431 O O . PHE A 1 411 ? -19.424 -21.675 29.151 1.00 94.25 411 PHE A O 1
ATOM 3438 N N . ALA A 1 412 ? -21.656 -21.675 28.907 1.00 93.56 412 ALA A N 1
ATOM 3439 C CA . ALA A 1 412 ? -21.713 -23.026 28.365 1.00 93.56 412 ALA A CA 1
ATOM 3440 C C . ALA A 1 412 ? -21.099 -23.106 26.956 1.00 93.56 412 ALA A C 1
ATOM 3442 O O . ALA A 1 412 ? -20.399 -24.072 26.657 1.00 93.56 412 ALA A O 1
ATOM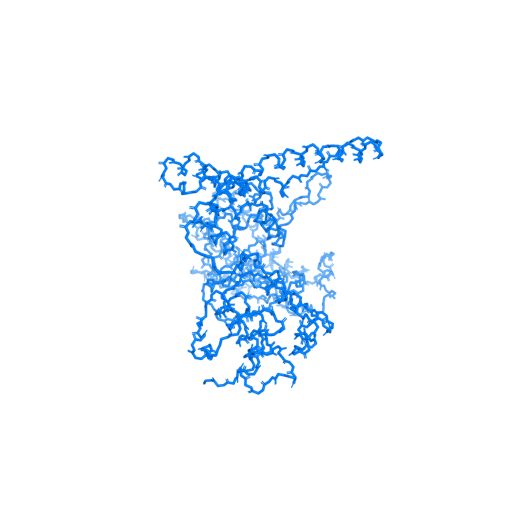 3443 N N . GLU A 1 413 ? -21.302 -22.086 26.117 1.00 92.75 413 GLU A N 1
ATOM 3444 C CA . GLU A 1 413 ? -20.671 -21.967 24.794 1.00 92.75 413 GLU A CA 1
ATOM 3445 C C . GLU A 1 413 ? -19.144 -21.841 24.915 1.00 92.75 413 GLU A C 1
ATOM 3447 O O . GLU A 1 413 ? -18.416 -22.578 24.255 1.00 92.75 413 GLU A O 1
ATOM 3452 N N . ILE A 1 414 ? -18.640 -21.001 25.825 1.00 94.44 414 ILE A N 1
ATOM 3453 C CA . ILE A 1 414 ? -17.197 -20.863 26.089 1.00 94.44 414 ILE A CA 1
ATOM 3454 C C . ILE A 1 414 ? -16.600 -22.180 26.598 1.00 94.44 414 ILE A C 1
ATOM 3456 O O . ILE A 1 414 ? -15.550 -22.618 26.122 1.00 94.44 414 ILE A O 1
ATOM 3460 N N . ALA A 1 415 ? -17.280 -22.849 27.535 1.00 95.19 415 ALA A N 1
ATOM 3461 C CA . ALA A 1 415 ? -16.857 -24.156 28.024 1.00 95.19 415 ALA A CA 1
ATOM 3462 C C . ALA A 1 415 ? -16.782 -25.175 26.881 1.00 95.19 415 ALA A C 1
ATOM 3464 O O . ALA A 1 415 ? -15.863 -25.995 26.855 1.00 95.19 415 ALA A O 1
ATOM 3465 N N . LEU A 1 416 ? -17.724 -25.126 25.934 1.00 93.94 416 LEU A N 1
ATOM 3466 C CA . LEU A 1 416 ? -17.743 -26.017 24.778 1.00 93.94 416 LEU A CA 1
ATOM 3467 C C . LEU A 1 416 ? -16.575 -25.727 23.834 1.00 93.94 416 LEU A C 1
ATOM 3469 O O . LEU A 1 416 ? -15.902 -26.663 23.414 1.00 93.94 416 LEU A O 1
ATOM 3473 N N . LEU A 1 417 ? -16.273 -24.454 23.574 1.00 93.00 417 LEU A N 1
ATOM 3474 C CA . LEU A 1 417 ? -15.115 -24.051 22.772 1.00 93.00 417 LEU A CA 1
ATOM 3475 C C . LEU A 1 417 ? -13.796 -24.508 23.399 1.00 93.00 417 LEU A C 1
ATOM 3477 O O . LEU A 1 417 ? -12.936 -25.022 22.691 1.00 93.00 417 LEU A O 1
ATOM 3481 N N . ALA A 1 418 ? -13.643 -24.389 24.721 1.00 93.12 418 ALA A N 1
ATOM 3482 C CA . ALA A 1 418 ? -12.477 -24.921 25.423 1.00 93.12 418 ALA A CA 1
ATOM 3483 C C . ALA A 1 418 ? -12.407 -26.455 25.319 1.00 93.12 418 ALA A C 1
ATOM 3485 O O . ALA A 1 418 ? -11.342 -27.008 25.052 1.00 93.12 418 ALA A O 1
ATOM 3486 N N . PHE A 1 419 ? -13.548 -27.135 25.475 1.00 93.50 419 PHE A N 1
ATOM 3487 C CA . PHE A 1 419 ? -13.637 -28.592 25.415 1.00 93.50 419 PHE A CA 1
ATOM 3488 C C . PHE A 1 419 ? -13.326 -29.150 24.031 1.00 93.50 419 PHE A C 1
ATOM 3490 O O . PHE A 1 419 ? -12.644 -30.159 23.909 1.00 93.50 419 PHE A O 1
ATOM 3497 N N . GLU A 1 420 ? -13.836 -28.539 22.972 1.00 90.31 420 GLU A N 1
ATOM 3498 C CA . GLU A 1 420 ? -13.583 -28.984 21.601 1.00 90.31 420 GLU A CA 1
ATOM 3499 C C . GLU A 1 420 ? -12.311 -28.367 21.003 1.00 90.31 420 GLU A C 1
ATOM 3501 O O . GLU A 1 420 ? -11.876 -28.761 19.917 1.00 90.31 420 GLU A O 1
ATOM 3506 N N . GLY A 1 421 ? -11.739 -27.388 21.700 1.00 82.12 421 GLY A N 1
ATOM 3507 C CA . GLY A 1 421 ? -10.509 -26.702 21.355 1.00 82.12 421 GLY A CA 1
ATOM 3508 C C . GLY A 1 421 ? -9.272 -27.559 21.604 1.00 82.12 421 GLY A C 1
ATOM 3509 O O . GLY A 1 421 ? -9.213 -28.385 22.517 1.00 82.12 421 GLY A O 1
ATOM 3510 N N . GLY A 1 422 ? -8.229 -27.337 20.805 1.00 85.81 422 GLY A N 1
ATOM 3511 C CA . GLY A 1 422 ? -6.956 -28.062 20.909 1.00 85.81 422 GLY A CA 1
ATOM 3512 C C . GLY A 1 422 ? -6.069 -27.630 22.086 1.00 85.81 422 GLY A C 1
ATOM 3513 O O . GLY A 1 422 ? -4.901 -28.028 22.149 1.00 85.81 422 GLY A O 1
ATOM 3514 N N . LYS A 1 423 ? -6.573 -26.779 22.992 1.00 91.06 423 LYS A N 1
ATOM 3515 C CA . LYS A 1 423 ? -5.783 -26.088 24.029 1.00 91.06 423 LYS A CA 1
ATOM 3516 C C . LYS A 1 423 ? -5.764 -26.782 25.393 1.00 91.06 423 LYS A C 1
ATOM 3518 O O . LYS A 1 423 ? -4.891 -26.473 26.205 1.00 91.06 423 LYS A O 1
ATOM 3523 N N . MET A 1 424 ? -6.675 -27.721 25.646 1.00 92.81 424 MET A N 1
ATOM 3524 C CA . MET A 1 424 ? -6.674 -28.502 26.887 1.00 92.81 424 MET A CA 1
ATOM 3525 C C . MET A 1 424 ? -5.563 -29.563 26.894 1.00 92.81 424 MET A C 1
ATOM 3527 O O . MET A 1 424 ? -5.162 -30.053 25.839 1.00 92.81 424 MET A O 1
ATOM 3531 N N . ASN A 1 425 ? -5.054 -29.902 28.077 1.00 92.88 425 ASN A N 1
ATOM 3532 C CA . ASN A 1 425 ? -4.053 -30.954 28.278 1.00 92.88 425 ASN A CA 1
ATOM 3533 C C . ASN A 1 425 ? -4.710 -32.310 28.617 1.00 92.88 425 ASN A C 1
ATOM 3535 O O . ASN A 1 425 ? -5.933 -32.450 28.566 1.00 92.88 425 ASN A O 1
ATOM 3539 N N . ASP A 1 426 ? -3.906 -33.303 28.999 1.00 92.06 426 ASP A N 1
ATOM 3540 C CA . ASP A 1 426 ? -4.366 -34.674 29.268 1.00 92.06 426 ASP A CA 1
ATOM 3541 C C . ASP A 1 426 ? -5.296 -34.805 30.489 1.00 92.06 426 ASP A C 1
ATOM 3543 O O . ASP A 1 426 ? -5.946 -35.833 30.664 1.00 92.06 426 ASP A O 1
ATOM 3547 N N . ARG A 1 427 ? -5.426 -33.757 31.318 1.00 91.69 427 ARG A N 1
ATOM 3548 C CA . ARG A 1 427 ? -6.416 -33.695 32.409 1.00 91.69 427 ARG A CA 1
ATOM 3549 C C . ARG A 1 427 ? -7.831 -33.381 31.914 1.00 91.69 427 ARG A C 1
ATOM 3551 O O . ARG A 1 427 ? -8.766 -33.353 32.713 1.00 91.69 427 ARG A O 1
ATOM 3558 N N . LYS A 1 428 ? -8.016 -33.144 30.610 1.00 92.56 428 LYS A N 1
ATOM 3559 C CA . LYS A 1 428 ? -9.325 -32.933 29.984 1.00 92.56 428 LYS A CA 1
ATOM 3560 C C . LYS A 1 428 ? -10.296 -34.082 30.316 1.00 92.56 428 LYS A C 1
ATOM 3562 O O . LYS A 1 428 ? -10.009 -35.239 30.004 1.00 92.56 428 LYS A O 1
ATOM 3567 N N . PRO A 1 429 ? -11.487 -33.791 30.873 1.00 94.50 429 PRO A N 1
ATOM 3568 C CA . PRO A 1 429 ? -12.492 -34.818 31.132 1.00 94.50 429 PRO A CA 1
ATOM 3569 C C . PRO A 1 429 ? -12.974 -35.526 29.859 1.00 94.50 429 PRO A C 1
ATOM 3571 O O . PRO A 1 429 ? -13.051 -34.930 28.788 1.00 94.50 429 PRO A O 1
ATOM 3574 N N . LYS A 1 430 ? -13.400 -36.790 29.975 1.00 92.00 430 LYS A N 1
ATOM 3575 C CA . LYS A 1 430 ? -13.875 -37.582 28.820 1.00 92.00 430 LYS A CA 1
ATOM 3576 C C . LYS A 1 430 ? -15.174 -37.071 28.192 1.00 92.00 430 LYS A C 1
ATOM 3578 O O . LYS A 1 430 ? -15.469 -37.399 27.050 1.00 92.00 430 LYS A O 1
ATOM 3583 N N . THR A 1 431 ? -15.981 -36.311 28.932 1.00 94.50 431 THR A N 1
ATOM 3584 C CA . THR A 1 431 ? -17.274 -35.816 28.442 1.00 94.50 431 THR A CA 1
ATOM 3585 C C . THR A 1 431 ? -17.428 -34.329 28.708 1.00 94.50 431 THR A C 1
ATOM 3587 O O . THR A 1 431 ? -17.011 -33.831 29.757 1.00 94.50 431 THR A O 1
ATOM 3590 N N . PHE A 1 432 ? -18.106 -33.640 27.785 1.00 94.12 432 PHE A N 1
ATOM 3591 C CA . PHE A 1 432 ? -18.417 -32.221 27.931 1.00 94.12 432 PHE A CA 1
ATOM 3592 C C . PHE A 1 432 ? -19.205 -31.940 29.213 1.00 94.12 432 PHE A C 1
ATOM 3594 O O . PHE A 1 432 ? -18.951 -30.948 29.874 1.00 94.12 432 PHE A O 1
ATOM 3601 N N . LYS A 1 433 ? -20.119 -32.834 29.612 1.00 93.81 433 LYS A N 1
ATOM 3602 C CA . LYS A 1 433 ? -20.918 -32.671 30.836 1.00 93.81 433 LYS A CA 1
ATOM 3603 C C . LYS A 1 433 ? -20.042 -32.555 32.088 1.00 93.81 433 LYS A C 1
ATOM 3605 O O . LYS A 1 433 ? -20.289 -31.692 32.922 1.00 93.81 433 LYS A O 1
ATOM 3610 N N . VAL A 1 434 ? -19.033 -33.421 32.211 1.00 94.06 434 VAL A N 1
ATOM 3611 C CA . VAL A 1 434 ? -18.103 -33.401 33.351 1.00 94.06 434 VAL A CA 1
ATOM 3612 C C . VAL A 1 434 ? -17.246 -32.141 33.305 1.00 94.06 434 VAL A C 1
ATOM 3614 O O . VAL A 1 434 ? -17.104 -31.462 34.316 1.00 94.06 434 VAL A O 1
ATOM 3617 N N . TRP A 1 435 ? -16.738 -31.788 32.122 1.00 96.06 435 TRP A N 1
ATOM 3618 C CA . TRP A 1 435 ? -15.982 -30.552 31.940 1.00 96.06 435 TRP A CA 1
ATOM 3619 C C . TRP A 1 435 ? -16.796 -29.301 32.263 1.00 96.06 435 TRP A C 1
ATOM 3621 O O . TRP A 1 435 ? -16.311 -28.442 32.981 1.00 96.06 435 TRP A O 1
ATOM 3631 N N . TYR A 1 436 ? -18.031 -29.200 31.782 1.00 96.06 436 TYR A N 1
ATOM 3632 C CA . TYR A 1 436 ? -18.872 -28.031 32.000 1.00 96.06 436 TYR A CA 1
ATOM 3633 C C . TYR A 1 436 ? -19.180 -27.826 33.487 1.00 96.06 436 TYR A C 1
ATOM 3635 O O . TYR A 1 436 ? -19.175 -26.693 33.956 1.00 96.06 436 TYR A O 1
ATOM 3643 N N . ASN A 1 437 ? -19.361 -28.912 34.245 1.00 95.12 437 ASN A N 1
ATOM 3644 C CA . ASN A 1 437 ? -19.497 -28.827 35.697 1.00 95.12 437 ASN A CA 1
ATOM 3645 C C . ASN A 1 437 ? -18.231 -28.253 36.358 1.00 95.12 437 ASN A C 1
ATOM 3647 O O . ASN A 1 437 ? -18.320 -27.266 37.081 1.00 95.12 437 ASN A O 1
ATOM 3651 N N . ILE A 1 438 ? -17.058 -28.814 36.040 1.00 95.75 438 ILE A N 1
ATOM 3652 C CA . ILE A 1 438 ? -15.758 -28.335 36.547 1.00 95.75 438 ILE A CA 1
ATOM 3653 C C . ILE A 1 438 ? -15.530 -26.870 36.160 1.00 95.75 438 ILE A C 1
ATOM 3655 O O . ILE A 1 438 ? -15.144 -26.050 36.984 1.00 95.75 438 ILE A O 1
ATOM 3659 N N . PHE A 1 439 ? -15.807 -26.520 34.907 1.00 96.56 439 PHE A N 1
ATOM 3660 C CA . PHE A 1 439 ? -15.679 -25.162 34.405 1.00 96.56 439 PHE A CA 1
ATOM 3661 C C . PHE A 1 439 ? -16.570 -24.199 35.192 1.00 96.56 439 PHE A C 1
ATOM 3663 O O . PHE A 1 439 ? -16.085 -23.166 35.637 1.00 96.56 439 PHE A O 1
ATOM 3670 N N . CYS A 1 440 ? -17.843 -24.536 35.420 1.00 94.62 440 CYS A N 1
ATOM 3671 C CA . CYS A 1 440 ? -18.743 -23.718 36.231 1.00 94.62 440 CYS A CA 1
ATOM 3672 C C . CYS A 1 440 ? -18.244 -23.538 37.669 1.00 94.62 440 CYS A C 1
ATOM 3674 O O . CYS A 1 440 ? -18.328 -22.429 38.194 1.00 94.62 440 CYS A O 1
ATOM 3676 N N . GLU A 1 441 ? -17.691 -24.589 38.278 1.00 94.50 441 GLU A N 1
ATOM 3677 C CA . GLU A 1 441 ? -17.097 -24.540 39.620 1.00 94.50 441 GLU A CA 1
ATOM 3678 C C . GLU A 1 441 ? -15.847 -23.649 39.671 1.00 94.50 441 GLU A C 1
ATOM 3680 O O . GLU A 1 441 ? -15.702 -22.846 40.592 1.00 94.50 441 GLU A O 1
ATOM 3685 N N . CYS A 1 442 ? -14.963 -23.737 38.673 1.00 93.81 442 CYS A N 1
ATOM 3686 C CA . CYS A 1 442 ? -13.765 -22.902 38.600 1.00 93.81 442 CYS A CA 1
ATOM 3687 C C . CYS A 1 442 ? -14.087 -21.443 38.262 1.00 93.81 442 CYS A C 1
ATOM 3689 O O . CYS A 1 442 ? -13.420 -20.531 38.741 1.00 93.81 442 CYS A O 1
ATOM 3691 N N . VAL A 1 443 ? -15.073 -21.218 37.399 1.00 93.31 443 VAL A N 1
ATOM 3692 C CA . VAL A 1 443 ? -15.421 -19.894 36.878 1.00 93.31 443 VAL A CA 1
ATOM 3693 C C . VAL A 1 443 ? -16.430 -19.184 37.772 1.00 93.31 443 VAL A C 1
ATOM 3695 O O . VAL A 1 443 ? -16.571 -17.975 37.641 1.00 93.31 443 VAL A O 1
ATOM 3698 N N . GLY A 1 444 ? -17.126 -19.901 38.658 1.00 91.94 444 GLY A N 1
ATOM 3699 C CA . GLY A 1 444 ? -18.155 -19.370 39.553 1.00 91.94 444 GLY A CA 1
ATOM 3700 C C . GLY A 1 444 ? -19.462 -19.008 38.839 1.00 91.94 444 GLY A C 1
ATOM 3701 O O . GLY A 1 444 ? -20.159 -18.083 39.255 1.00 91.94 444 GLY A O 1
ATOM 3702 N N . CYS A 1 445 ? -19.786 -19.676 37.726 1.00 90.25 445 CYS A N 1
ATOM 3703 C CA . CYS A 1 445 ? -21.012 -19.434 36.960 1.00 90.25 445 CYS A CA 1
ATOM 3704 C C . CYS A 1 445 ? -22.060 -20.540 37.175 1.00 90.25 445 CYS A C 1
ATOM 3706 O O . CYS A 1 445 ? -21.754 -21.652 37.600 1.00 90.25 445 CYS A O 1
ATOM 3708 N N . LYS A 1 446 ? -23.334 -20.232 36.897 1.00 90.69 446 LYS A N 1
ATOM 3709 C CA . LYS A 1 446 ? -24.444 -21.168 37.123 1.00 90.69 446 LYS A CA 1
ATOM 3710 C C . LYS A 1 446 ? -24.376 -22.342 36.141 1.00 90.69 446 LYS A C 1
ATOM 3712 O O . LYS A 1 446 ? -24.548 -22.147 34.939 1.00 90.69 446 LYS A O 1
ATOM 3717 N N . TYR A 1 447 ? -24.225 -23.553 36.671 1.00 91.94 447 TYR A N 1
ATOM 3718 C CA . TYR A 1 447 ? -24.365 -24.787 35.901 1.00 91.94 447 TYR A CA 1
ATOM 3719 C C . TYR A 1 447 ? -25.830 -25.034 35.513 1.00 91.94 447 TYR A C 1
ATOM 3721 O O . TYR A 1 447 ? -26.749 -24.854 36.318 1.00 91.94 447 TYR A O 1
ATOM 3729 N N . SER A 1 448 ? -26.052 -25.494 34.282 1.00 90.00 448 SER A N 1
ATOM 3730 C CA . SER A 1 448 ? -27.357 -25.968 33.818 1.00 90.00 448 SER A CA 1
ATOM 3731 C C . SER A 1 448 ? -27.232 -27.298 33.086 1.00 90.00 448 SER A C 1
ATOM 3733 O O . SER A 1 448 ? -26.525 -27.426 32.090 1.00 90.00 448 SER A O 1
ATOM 3735 N N . LYS A 1 449 ? -28.004 -28.288 33.535 1.00 87.25 449 LYS A N 1
ATOM 3736 C CA . LYS A 1 449 ? -28.075 -29.622 32.918 1.00 87.25 449 LYS A CA 1
ATOM 3737 C C . LYS A 1 449 ? -28.652 -29.618 31.492 1.00 87.25 449 LYS A C 1
ATOM 3739 O O . LYS A 1 449 ? -28.499 -30.611 30.779 1.00 87.25 449 LYS A O 1
ATOM 3744 N N . ASP A 1 450 ? -29.318 -28.534 31.092 1.00 86.50 450 ASP A N 1
ATOM 3745 C CA . ASP A 1 450 ? -30.022 -28.432 29.809 1.00 86.50 450 ASP A CA 1
ATOM 3746 C C . ASP A 1 450 ? -29.114 -27.994 28.650 1.00 86.50 450 ASP A C 1
ATOM 3748 O O . ASP A 1 450 ? -29.477 -28.163 27.479 1.00 86.50 450 ASP A O 1
ATOM 3752 N N . TYR A 1 451 ? -27.917 -27.490 28.962 1.00 89.06 451 TYR A N 1
ATOM 3753 C CA . TYR A 1 451 ? -26.913 -27.085 27.984 1.00 89.06 451 TYR A CA 1
ATOM 3754 C C . TYR A 1 451 ? -26.080 -28.286 27.529 1.00 89.06 451 TYR A C 1
ATOM 3756 O O . TYR A 1 451 ? -25.109 -28.699 28.161 1.00 89.06 451 TYR A O 1
ATOM 3764 N N . LYS A 1 452 ? -26.503 -28.869 26.406 1.00 85.94 452 LYS A N 1
ATOM 3765 C CA . LYS A 1 452 ? -25.817 -29.959 25.700 1.00 85.94 452 LYS A CA 1
ATOM 3766 C C . LYS A 1 452 ? -25.133 -29.410 24.441 1.00 85.94 452 LYS A C 1
ATOM 3768 O O . LYS A 1 452 ? -25.662 -28.455 23.876 1.00 85.94 452 LYS A O 1
ATOM 3773 N N . PRO A 1 453 ? -24.039 -30.021 23.943 1.00 86.88 453 PRO A N 1
ATOM 3774 C CA . PRO A 1 453 ? -23.286 -29.500 22.794 1.00 86.88 453 PRO A CA 1
ATOM 3775 C C . PRO A 1 453 ? -24.157 -29.149 21.578 1.00 86.88 453 PRO A C 1
ATOM 3777 O O . PRO A 1 453 ? -24.066 -28.057 21.030 1.00 86.88 453 PRO A O 1
ATOM 3780 N N . ASN A 1 454 ? -25.107 -30.021 21.230 1.00 80.50 454 ASN A N 1
ATOM 3781 C CA . ASN A 1 454 ? -26.031 -29.822 20.109 1.00 80.50 454 ASN A CA 1
ATOM 3782 C C . ASN A 1 454 ? -27.025 -28.654 20.276 1.00 80.50 454 ASN A C 1
ATOM 3784 O O . ASN A 1 454 ? -27.629 -28.235 19.296 1.00 80.50 454 ASN A O 1
ATOM 3788 N N . ARG A 1 455 ? -27.215 -28.136 21.495 1.00 79.81 455 ARG A N 1
ATOM 3789 C CA . ARG A 1 455 ? -28.071 -26.974 21.804 1.00 79.81 455 ARG A CA 1
ATOM 3790 C C . ARG A 1 455 ? -27.281 -25.673 21.969 1.00 79.81 455 ARG A C 1
ATOM 3792 O O . ARG A 1 455 ? -27.883 -24.615 22.134 1.00 79.81 455 ARG A O 1
ATOM 3799 N N . LEU A 1 456 ? -25.953 -25.768 21.960 1.00 83.12 456 LEU A N 1
ATOM 3800 C CA . LEU A 1 456 ? -25.015 -24.654 22.110 1.00 83.12 456 LEU A CA 1
ATOM 3801 C C . LEU A 1 456 ? -24.311 -24.306 20.792 1.00 83.12 456 LEU A C 1
ATOM 3803 O O . LEU A 1 456 ? -23.642 -23.284 20.701 1.00 83.12 456 LEU A O 1
ATOM 3807 N N . TYR A 1 457 ? -24.449 -25.149 19.768 1.00 65.56 457 TYR A N 1
ATOM 3808 C CA . TYR A 1 457 ? -23.751 -24.982 18.502 1.00 65.56 457 TYR A CA 1
ATOM 3809 C C . TYR A 1 457 ? -24.351 -23.828 17.685 1.00 65.56 457 TYR A C 1
ATOM 3811 O O . TYR A 1 457 ? -25.406 -23.974 17.069 1.00 65.56 457 TYR A O 1
ATOM 3819 N N . ASN A 1 458 ? -23.672 -22.681 17.672 1.00 65.88 458 ASN A N 1
ATOM 3820 C CA . ASN A 1 458 ? -23.998 -21.535 16.824 1.00 65.88 458 ASN A CA 1
ATOM 3821 C C . ASN A 1 458 ? -22.755 -21.097 16.036 1.00 65.88 458 ASN A C 1
ATOM 3823 O O . ASN A 1 458 ? -22.030 -20.187 16.445 1.00 65.88 458 ASN A O 1
ATOM 3827 N N . ARG A 1 459 ? -22.494 -21.797 14.925 1.00 57.22 459 ARG A N 1
ATOM 3828 C CA . ARG A 1 459 ? -21.286 -21.621 14.112 1.00 57.22 459 ARG A CA 1
ATOM 3829 C C . ARG A 1 459 ? -21.196 -20.188 13.576 1.00 57.22 459 ARG A C 1
ATOM 3831 O O . ARG A 1 459 ? -22.070 -19.748 12.834 1.00 57.22 459 ARG A O 1
ATOM 3838 N N . GLY A 1 460 ? -20.133 -19.474 13.934 1.00 55.34 460 GLY A N 1
ATOM 3839 C CA . GLY A 1 460 ? -19.893 -18.084 13.532 1.00 55.34 460 GLY A CA 1
ATOM 3840 C C . GLY A 1 460 ? -20.576 -17.020 14.402 1.00 55.34 460 GLY A C 1
ATOM 3841 O O . GLY A 1 460 ? -20.565 -15.844 14.014 1.00 55.34 460 GLY A O 1
ATOM 3842 N N . GLY A 1 461 ? -21.142 -17.409 15.552 1.00 71.44 461 GLY A N 1
ATOM 3843 C CA . GLY A 1 461 ? -21.714 -16.504 16.554 1.00 71.44 461 GLY A CA 1
ATOM 3844 C C . GLY A 1 461 ? -20.676 -15.613 17.255 1.00 71.44 461 GLY A C 1
ATOM 3845 O O . GLY A 1 461 ? -19.467 -15.816 17.133 1.00 71.44 461 GLY A O 1
ATOM 3846 N N . SER A 1 462 ? -21.144 -14.612 18.008 1.00 77.00 462 SER A N 1
ATOM 3847 C CA . SER A 1 462 ? -20.288 -13.633 18.703 1.00 77.00 462 SER A CA 1
ATOM 3848 C C . SER A 1 462 ? -19.298 -14.281 19.679 1.00 77.00 462 SER A C 1
ATOM 3850 O O . SER A 1 462 ? -18.137 -13.879 19.711 1.00 77.00 462 SER A O 1
ATOM 3852 N N . ILE A 1 463 ? -19.715 -15.315 20.420 1.00 85.62 463 ILE A N 1
ATOM 3853 C CA . ILE A 1 463 ? -18.854 -16.036 21.371 1.00 85.62 463 ILE A CA 1
ATOM 3854 C C . ILE A 1 463 ? -17.735 -16.805 20.661 1.00 85.62 463 ILE A C 1
ATOM 3856 O O . ILE A 1 463 ? -16.586 -16.724 21.082 1.00 85.62 463 ILE A O 1
ATOM 3860 N N . GLU A 1 464 ? -18.021 -17.488 19.552 1.00 82.50 464 GLU A N 1
ATOM 3861 C CA . GLU A 1 464 ? -16.989 -18.201 18.785 1.00 82.50 464 GLU A CA 1
ATOM 3862 C C . GLU A 1 464 ? -15.951 -17.241 18.191 1.00 82.50 464 GLU A C 1
ATOM 3864 O O . GLU A 1 464 ? -14.762 -17.550 18.197 1.00 82.50 464 GLU A O 1
ATOM 3869 N N . ARG A 1 465 ? -16.373 -16.054 17.730 1.00 81.19 465 ARG A N 1
ATOM 3870 C CA . ARG A 1 465 ? -15.446 -15.027 17.225 1.00 81.19 465 ARG A CA 1
ATOM 3871 C C . ARG A 1 465 ? -14.559 -14.459 18.331 1.00 81.19 465 ARG A C 1
ATOM 3873 O O . ARG A 1 465 ? -13.363 -14.306 18.111 1.00 81.19 465 ARG A O 1
ATOM 3880 N N . LEU A 1 466 ? -15.135 -14.172 19.500 1.00 83.94 466 LEU A N 1
ATOM 3881 C CA . LEU A 1 466 ? -14.402 -13.634 20.651 1.00 83.94 466 LEU A CA 1
ATOM 3882 C C . LEU A 1 466 ? -13.388 -14.641 21.209 1.00 83.94 466 LEU A C 1
ATOM 3884 O O . LEU A 1 466 ? -12.260 -14.274 21.505 1.00 83.94 466 LEU A O 1
ATOM 3888 N N . PHE A 1 467 ? -13.763 -15.918 21.291 1.00 88.31 467 PHE A N 1
ATOM 3889 C CA . PHE A 1 467 ? -12.929 -16.981 21.861 1.00 88.31 467 PHE A CA 1
ATOM 3890 C C . PHE A 1 467 ? -12.277 -17.874 20.792 1.00 88.31 467 PHE A C 1
ATOM 3892 O O . PHE A 1 467 ? -11.909 -19.020 21.063 1.00 88.31 467 PHE A O 1
ATOM 3899 N N . GLY A 1 468 ? -12.111 -17.369 19.565 1.00 83.00 468 GLY A N 1
ATOM 3900 C CA . GLY A 1 468 ? -11.588 -18.142 18.431 1.00 83.00 468 GLY A CA 1
ATOM 3901 C C . GLY A 1 468 ? -10.180 -18.702 18.664 1.00 83.00 468 GLY A C 1
ATOM 3902 O O . GLY A 1 468 ? -9.833 -19.761 18.138 1.00 83.00 468 GLY A O 1
ATOM 3903 N N . TYR A 1 469 ? -9.391 -18.063 19.534 1.00 85.88 469 TYR A N 1
ATOM 3904 C CA . TYR A 1 469 ? -8.069 -18.539 19.950 1.00 85.88 469 TYR A CA 1
ATOM 3905 C C . TYR A 1 469 ? -8.103 -19.901 20.675 1.00 85.88 469 TYR A C 1
ATOM 3907 O O . TYR A 1 469 ? -7.102 -20.624 20.667 1.00 85.88 469 TYR A O 1
ATOM 3915 N N . LEU A 1 470 ? -9.252 -20.313 21.234 1.00 87.19 470 LEU A N 1
ATOM 3916 C CA . LEU A 1 470 ? -9.447 -21.653 21.804 1.00 87.19 470 LEU A CA 1
ATOM 3917 C C . LEU A 1 470 ? -9.516 -22.750 20.727 1.00 87.19 470 LEU A C 1
ATOM 3919 O O . LEU A 1 470 ? -9.209 -23.909 21.008 1.00 87.19 470 LEU A O 1
ATOM 3923 N N . LEU A 1 471 ? -9.869 -22.402 19.485 1.00 82.25 471 LEU A N 1
ATOM 3924 C CA . LEU A 1 471 ? -10.054 -23.352 18.380 1.00 82.25 471 LEU A CA 1
ATOM 3925 C C . LEU A 1 471 ? -8.794 -23.561 17.522 1.00 82.25 471 LEU A C 1
ATOM 3927 O O . LEU A 1 471 ? -8.736 -24.505 16.730 1.00 82.25 471 LEU A O 1
ATOM 3931 N N . VAL A 1 472 ? -7.769 -22.718 17.682 1.00 66.62 472 VAL A N 1
ATOM 3932 C CA . VAL A 1 472 ? -6.519 -22.793 16.908 1.00 66.62 472 VAL A CA 1
ATOM 3933 C C . VAL A 1 472 ? -5.763 -24.087 17.239 1.00 66.62 472 VAL A C 1
ATOM 3935 O O . VAL A 1 472 ? -5.344 -24.295 18.381 1.00 66.62 472 VAL A O 1
ATOM 3938 N N . GLY A 1 473 ? -5.552 -24.940 16.233 1.00 58.25 473 GLY A N 1
ATOM 3939 C CA . GLY A 1 473 ? -4.908 -26.251 16.388 1.00 58.25 473 GLY A CA 1
ATOM 3940 C C . GLY A 1 473 ? -5.876 -27.435 16.494 1.00 58.25 473 GLY A C 1
ATOM 3941 O O . GLY A 1 473 ? -5.503 -28.465 17.046 1.00 58.25 473 GLY A O 1
ATOM 3942 N N . ARG A 1 474 ? -7.118 -27.311 15.996 1.00 53.03 474 ARG A N 1
ATOM 3943 C CA . ARG A 1 474 ? -7.927 -28.494 15.662 1.00 53.03 474 ARG A CA 1
ATOM 3944 C C . ARG A 1 474 ? -7.208 -29.284 14.568 1.00 53.03 474 ARG A C 1
ATOM 3946 O O . ARG A 1 474 ? -7.233 -28.883 13.405 1.00 53.03 474 ARG A O 1
ATOM 3953 N N . ASP A 1 475 ? -6.623 -30.418 14.932 1.00 41.31 475 ASP A N 1
ATOM 3954 C CA . ASP A 1 475 ? -6.380 -31.473 13.957 1.00 41.31 475 ASP A CA 1
ATOM 3955 C C . ASP A 1 475 ? -7.733 -31.852 13.354 1.00 41.31 475 ASP A C 1
ATOM 3957 O O . ASP A 1 475 ? -8.717 -32.063 14.072 1.00 41.31 475 ASP A O 1
ATOM 3961 N N . LYS A 1 476 ? -7.809 -31.848 12.021 1.00 38.09 476 LYS A N 1
ATOM 3962 C CA . LYS A 1 476 ? -9.006 -32.233 11.274 1.00 38.09 476 LYS A CA 1
ATOM 3963 C C . LYS A 1 476 ? -9.385 -33.663 11.656 1.00 38.09 476 LYS A C 1
ATOM 3965 O O . LYS A 1 476 ? -8.836 -34.614 11.112 1.00 38.09 476 LYS A O 1
ATOM 3970 N N . ILE A 1 477 ? -10.345 -33.811 12.560 1.00 32.00 477 ILE A N 1
ATOM 3971 C CA . ILE A 1 477 ? -11.023 -35.076 12.816 1.00 32.00 477 ILE A CA 1
ATOM 3972 C C . ILE A 1 477 ? -12.505 -34.868 12.502 1.00 32.00 477 ILE A C 1
ATOM 3974 O O . ILE A 1 477 ? -13.206 -34.133 13.192 1.00 32.00 477 ILE A O 1
ATOM 3978 N N . HIS A 1 478 ? -12.916 -35.541 11.427 1.00 29.86 478 HIS A N 1
ATOM 3979 C CA . HIS A 1 478 ? -14.272 -35.784 10.928 1.00 29.86 478 HIS A CA 1
ATOM 3980 C C . HIS A 1 478 ? -15.098 -34.596 10.412 1.00 29.86 478 HIS A C 1
ATOM 3982 O O . HIS A 1 478 ? -15.865 -33.962 11.134 1.00 29.86 478 HIS A O 1
ATOM 3988 N N . SER A 1 479 ? -15.053 -34.443 9.088 1.00 30.84 479 SER A N 1
ATOM 3989 C CA . SER A 1 479 ? -16.236 -34.614 8.230 1.00 30.84 479 SER A CA 1
ATOM 3990 C C . SER A 1 479 ? -15.789 -35.187 6.895 1.00 30.84 479 SER A C 1
ATOM 3992 O O . SER A 1 479 ? -14.943 -34.503 6.271 1.00 30.84 479 SER A O 1
#

Foldseek 3Di:
DAWDDAPVRWTWDDDLLKIWTDDDDPDDDHDDPDPLLQDWWQFDAADFDPPDDFQAQPPPRDTPPVSDPLSVVLLVVLVVCLVCPPVNDPVRVVNCPHPPDDSVSCPCVSVRLSVLLSSLVVLCVPQLPPPCSLLQSLLSLVVSQCNCIVVSPCNVSSLVSNLVCLVPDPPRDPVSSVSVNVSSVVSVPPPPPPDDPDDDQPDQDPCLLVVLLVVLLVLPPCVQPLNVVVNVVSVRDRPQFDDDWDQRPRVRITITRGDRSVRSVVVSVVVSVVCPVCRDPVNCVVVVVPPDVPVNQLSVLVSCVVPDDQADDDPDPVVRVVVSVVVVVVVVVVSCVSCVVVVVVVVVVVPPPDDDDDDDDDDPPPPQFDAQLVLVCLFFDVLCCVPDPPGDNVSVVVLVVLSDDDDLLLLLLLLVLLLQFPTTDPVRDPDSLVSSVSSCVRSVHDDDPVRDPVVNDDPPDPSCVSNVVRRPDPDDDDD

Organism: NCBI:txid433724